Protein AF-0000000084538155 (afdb_homodimer)

Sequence (626 aa):
MSSNKYIKFIDLSLKTVQSSRLNLYSCKYSKRVYTQHQLLVLVLLKEYISTDYRDFVELIDLMSNIKEKLDLDKVPHYTTLQKFVSRIPSSLFNLILSKTLKLFYSHGENASITAIDATGFTSSYASHYYSRRTGKLRSSFLKTSIAVDTEKKVILGWKISQKTDHDVKHAKALIRQSNKSRKSGCYVLDKGYDSEKIHVLIREEIKADSIMPVRKRKRKKVRGKYRRKLYLNFDKIKYNKRNIAETTFSVVKRKFGEVLRARKFYNQVKEIKIKLIVYNINKKVVEIVCIKLRISTEPRYALQDLPYFWSLIMSSNKYIKFIDLSLKTVQSSRLNLYSCKYSKRVYTQHQLLVLVLLKEYISTDYRDFVELIDLMSNIKEKLDLDKVPHYTTLQKFVSRIPSSLFNLILSKTLKLFYSHGENASITAIDATGFTSSYASHYYSRRTGKLRSSFLKTSIAVDTEKKVILGWKISQKTDHDVKHAKALIRQSNKSRKSGCYVLDKGYDSEKIHVLIREEIKADSIMPVRKRKRKKVRGKYRRKLYLNFDKIKYNKRNIAETTFSVVKRKFGEVLRARKFYNQVKEIKIKLIVYNINKKVVEIVCIKLRISTEPRYALQDLPYFWSLI

Structure (mmCIF, N/CA/C/O backbone):
data_AF-0000000084538155-model_v1
#
loop_
_entity.id
_entity.type
_entity.pdbx_description
1 polymer 'Mobile element protein'
#
loop_
_atom_site.group_PDB
_atom_site.id
_atom_site.type_symbol
_atom_site.label_atom_id
_atom_site.label_alt_id
_atom_site.label_comp_id
_atom_site.label_asym_id
_atom_site.label_entity_id
_atom_site.label_seq_id
_atom_site.pdbx_PDB_ins_code
_atom_site.Cartn_x
_atom_site.Cartn_y
_atom_site.Cartn_z
_atom_site.occupancy
_atom_site.B_iso_or_equiv
_atom_site.auth_seq_id
_atom_site.auth_comp_id
_atom_site.auth_asym_id
_atom_site.auth_atom_id
_atom_site.pdbx_PDB_model_num
ATOM 1 N N . MET A 1 1 ? -23.016 -12.117 -16.719 1 45.31 1 MET A N 1
ATOM 2 C CA . MET A 1 1 ? -21.938 -12.109 -15.75 1 45.31 1 MET A CA 1
ATOM 3 C C . MET A 1 1 ? -21.469 -10.68 -15.461 1 45.31 1 MET A C 1
ATOM 5 O O . MET A 1 1 ? -21.312 -9.883 -16.375 1 45.31 1 MET A O 1
ATOM 9 N N . SER A 1 2 ? -21.516 -10.281 -14.234 1 60.28 2 SER A N 1
ATOM 10 C CA . SER A 1 2 ? -21.25 -8.898 -13.852 1 60.28 2 SER A CA 1
ATOM 11 C C . SER A 1 2 ? -19.859 -8.453 -14.312 1 60.28 2 SER A C 1
ATOM 13 O O . SER A 1 2 ? -18.922 -9.258 -14.344 1 60.28 2 SER A O 1
ATOM 15 N N . SER A 1 3 ? -19.703 -7.398 -15.039 1 80.31 3 SER A N 1
ATOM 16 C CA . SER A 1 3 ? -18.484 -6.828 -15.609 1 80.31 3 SER A CA 1
ATOM 17 C C . SER A 1 3 ? -17.562 -6.293 -14.516 1 80.31 3 SER A C 1
ATOM 19 O O . SER A 1 3 ? -16.469 -5.82 -14.805 1 80.31 3 SER A O 1
ATOM 21 N N . ASN A 1 4 ? -17.984 -6.625 -13.305 1 89.75 4 ASN A N 1
ATOM 22 C CA . ASN A 1 4 ? -17.188 -6.109 -12.203 1 89.75 4 ASN A CA 1
ATOM 23 C C . ASN A 1 4 ? -16.016 -7.031 -11.883 1 89.75 4 ASN A C 1
ATOM 25 O O . ASN A 1 4 ? -16.188 -8.242 -11.742 1 89.75 4 ASN A O 1
ATOM 29 N N . LYS A 1 5 ? -14.891 -6.539 -11.812 1 91.94 5 LYS A N 1
ATOM 30 C CA . LYS A 1 5 ? -13.672 -7.32 -11.672 1 91.94 5 LYS A CA 1
ATOM 31 C C . LYS A 1 5 ? -13.672 -8.109 -10.367 1 91.94 5 LYS A C 1
ATOM 33 O O . LYS A 1 5 ? -13.164 -9.234 -10.32 1 91.94 5 LYS A O 1
ATOM 38 N N . TYR A 1 6 ? -14.211 -7.582 -9.289 1 94.31 6 TYR A N 1
ATOM 39 C CA . TYR A 1 6 ? -14.211 -8.258 -7.992 1 94.31 6 TYR A CA 1
ATOM 40 C C . TYR A 1 6 ? -15.188 -9.43 -7.996 1 94.31 6 TYR A C 1
ATOM 42 O O . TYR A 1 6 ? -14.922 -10.469 -7.383 1 94.31 6 TYR A O 1
ATOM 50 N N . ILE A 1 7 ? -16.281 -9.258 -8.695 1 94.06 7 ILE A N 1
ATOM 51 C CA . ILE A 1 7 ? -17.234 -10.352 -8.82 1 94.06 7 ILE A CA 1
ATOM 52 C C . ILE A 1 7 ? -16.625 -11.477 -9.648 1 94.06 7 ILE A C 1
ATOM 54 O O . ILE A 1 7 ? -16.734 -12.656 -9.297 1 94.06 7 ILE A O 1
ATOM 58 N N . LYS A 1 8 ? -15.953 -11.102 -10.711 1 94.38 8 LYS A N 1
ATOM 59 C CA . LYS A 1 8 ? -15.281 -12.102 -11.531 1 94.38 8 LYS A CA 1
ATOM 60 C C . LYS A 1 8 ? -14.203 -12.828 -10.727 1 94.38 8 LYS A C 1
ATOM 62 O O . LYS A 1 8 ? -14.031 -14.047 -10.867 1 94.38 8 LYS A O 1
ATOM 67 N N . PHE A 1 9 ? -13.523 -12.078 -9.953 1 96.94 9 PHE A N 1
ATOM 68 C CA . PHE A 1 9 ? -12.492 -12.664 -9.102 1 96.94 9 PHE A CA 1
ATOM 69 C C . PHE A 1 9 ? -13.094 -13.695 -8.156 1 96.94 9 PHE A C 1
ATOM 71 O O . PHE A 1 9 ? -12.531 -14.773 -7.965 1 96.94 9 PHE A O 1
ATOM 78 N N . ILE A 1 10 ? -14.18 -13.367 -7.582 1 95.69 10 ILE A N 1
ATOM 79 C CA . ILE A 1 10 ?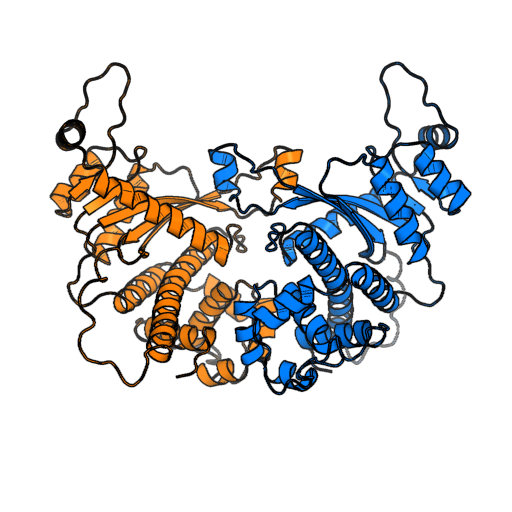 -14.836 -14.258 -6.633 1 95.69 10 ILE A CA 1
ATOM 80 C C . ILE A 1 10 ? -15.312 -15.516 -7.352 1 95.69 10 ILE A C 1
ATOM 82 O O . ILE A 1 10 ? -15.156 -16.625 -6.844 1 95.69 10 ILE A O 1
ATOM 86 N N . ASP A 1 11 ? -15.852 -15.344 -8.523 1 94.19 11 ASP A N 1
ATOM 87 C CA . ASP A 1 11 ? -16.312 -16.484 -9.305 1 94.19 11 ASP A CA 1
ATOM 88 C C . ASP A 1 11 ? -15.164 -17.453 -9.609 1 94.19 11 ASP A C 1
ATOM 90 O O . ASP A 1 11 ? -15.305 -18.656 -9.438 1 94.19 11 ASP A O 1
ATOM 94 N N . LEU A 1 12 ? -14.102 -16.891 -10.016 1 95.06 12 LEU A N 1
ATOM 95 C CA . LEU A 1 12 ? -12.938 -17.719 -10.352 1 95.06 12 LEU A CA 1
ATOM 96 C C . LEU A 1 12 ? -12.352 -18.359 -9.102 1 95.06 12 LEU A C 1
ATOM 98 O O . LEU A 1 12 ? -11.906 -19.5 -9.148 1 95.06 12 LEU A O 1
ATOM 102 N N . SER A 1 13 ? -12.32 -17.594 -7.996 1 95.94 13 SER A N 1
ATOM 103 C CA . SER A 1 13 ? -11.82 -18.156 -6.738 1 95.94 13 SER A CA 1
ATOM 104 C C . SER A 1 13 ? -12.68 -19.312 -6.262 1 95.94 13 SER A C 1
ATOM 106 O O . SER A 1 13 ? -12.164 -20.328 -5.801 1 95.94 13 SER A O 1
ATOM 108 N N . LEU A 1 14 ? -13.992 -19.141 -6.379 1 93.06 14 LEU A N 1
ATOM 109 C CA . LEU A 1 14 ? -14.906 -20.203 -5.984 1 93.06 14 LEU A CA 1
ATOM 110 C C . LEU A 1 14 ? -14.703 -21.438 -6.84 1 93.06 14 LEU A C 1
ATOM 112 O O . LEU A 1 14 ? -14.695 -22.562 -6.328 1 93.06 14 LEU A O 1
ATOM 116 N N . LYS A 1 15 ? -14.5 -21.25 -8.078 1 90.94 15 LYS A N 1
ATOM 117 C CA . LYS A 1 15 ? -14.258 -22.359 -8.992 1 90.94 15 LYS A CA 1
ATOM 118 C C . LYS A 1 15 ? -12.977 -23.109 -8.625 1 90.94 15 LYS A C 1
ATOM 120 O O . LYS A 1 15 ? -12.938 -24.344 -8.641 1 90.94 15 LYS A O 1
ATOM 125 N N . THR A 1 16 ? -11.984 -22.375 -8.273 1 91.19 16 THR A N 1
ATOM 126 C CA . THR A 1 16 ? -10.688 -22.953 -7.941 1 91.19 16 THR A CA 1
ATOM 127 C C . THR A 1 16 ? -10.75 -23.688 -6.609 1 91.19 16 THR A C 1
ATOM 129 O O . THR A 1 16 ? -10.156 -24.766 -6.453 1 91.19 16 THR A O 1
ATOM 132 N N . VAL A 1 17 ? -11.453 -23.109 -5.625 1 87.81 17 VAL A N 1
ATOM 133 C CA . VAL A 1 17 ? -11.5 -23.656 -4.273 1 87.81 17 VAL A CA 1
ATOM 134 C C . VAL A 1 17 ? -12.445 -24.859 -4.23 1 87.81 17 VAL A C 1
ATOM 136 O O . VAL A 1 17 ? -12.203 -25.828 -3.498 1 87.81 17 VAL A O 1
ATOM 139 N N . GLN A 1 18 ? -13.57 -24.797 -4.871 1 78.88 18 GLN A N 1
ATOM 140 C CA . GLN A 1 18 ? -14.547 -25.891 -4.871 1 78.88 18 GLN A CA 1
ATOM 141 C C . GLN A 1 18 ? -13.953 -27.156 -5.465 1 78.88 18 GLN A C 1
ATOM 143 O O . GLN A 1 18 ? -14.273 -28.266 -5.02 1 78.88 18 GLN A O 1
ATOM 148 N N . SER A 1 19 ? -13.141 -26.953 -6.328 1 69.06 19 SER A N 1
ATOM 149 C CA . SER A 1 19 ? -12.508 -28.109 -6.934 1 69.06 19 SER A CA 1
ATOM 150 C C . SER A 1 19 ? -11.422 -28.688 -6.027 1 69.06 19 SER A C 1
ATOM 152 O O . SER A 1 19 ? -10.898 -29.766 -6.289 1 69.06 19 SER A O 1
ATOM 154 N N . SER A 1 20 ? -11.195 -27.922 -4.93 1 62.84 20 SER A N 1
ATOM 155 C CA . SER A 1 20 ? -10.156 -28.375 -4.008 1 62.84 20 SER A CA 1
ATOM 156 C C . SER A 1 20 ? -10.727 -29.297 -2.934 1 62.84 20 SER A C 1
ATOM 158 O O . SER A 1 20 ? -11.922 -29.234 -2.629 1 62.84 20 SER A O 1
ATOM 160 N N . ARG A 1 21 ? -10.258 -30.469 -2.678 1 59 21 ARG A N 1
ATOM 161 C CA . ARG A 1 21 ? -10.703 -31.484 -1.718 1 59 21 ARG A CA 1
ATOM 162 C C . ARG A 1 21 ? -10.805 -30.891 -0.315 1 59 21 ARG A C 1
ATOM 164 O O . ARG A 1 21 ? -10.516 -31.578 0.672 1 59 21 ARG A O 1
ATOM 171 N N . LEU A 1 22 ? -10.852 -29.562 -0.188 1 58.03 22 LEU A N 1
ATOM 172 C CA . LEU A 1 22 ? -10.945 -29.047 1.175 1 58.03 22 LEU A CA 1
ATOM 173 C C . LEU A 1 22 ? -12.258 -29.484 1.825 1 58.03 22 LEU A C 1
ATOM 175 O O . LEU A 1 22 ? -13.312 -29.438 1.192 1 58.03 22 LEU A O 1
ATOM 179 N N . ASN A 1 23 ? -12.062 -30.125 2.971 1 52.5 23 ASN A N 1
ATOM 180 C CA . ASN A 1 23 ? -13.258 -30.516 3.707 1 52.5 23 ASN A CA 1
ATOM 181 C C . ASN A 1 23 ? -14.172 -29.328 3.982 1 52.5 23 ASN A C 1
ATOM 183 O O . ASN A 1 23 ? -13.703 -28.203 4.133 1 52.5 23 ASN A O 1
ATOM 187 N N . LEU A 1 24 ? -15.414 -29.484 3.547 1 47 24 LEU A N 1
ATOM 188 C CA . LEU A 1 24 ? -16.438 -28.453 3.67 1 47 24 LEU A CA 1
ATOM 189 C C . LEU A 1 24 ? -16.312 -27.719 4.996 1 47 24 LEU A C 1
ATOM 191 O O . LEU A 1 24 ? -16.422 -26.484 5.043 1 47 24 LEU A O 1
ATOM 195 N N . TYR A 1 25 ? -16.359 -28.453 6.207 1 46.53 25 TYR A N 1
ATOM 196 C CA . TYR A 1 25 ? -16.328 -27.922 7.566 1 46.53 25 TYR A CA 1
ATOM 197 C C . TYR A 1 25 ? -15.062 -28.359 8.297 1 46.53 25 TYR A C 1
ATOM 199 O O . TYR A 1 25 ? -14.547 -29.453 8.047 1 46.53 25 TYR A O 1
ATOM 207 N N . SER A 1 26 ? -14.281 -27.422 8.922 1 47.56 26 SER A N 1
ATOM 208 C CA . SER A 1 26 ? -13 -27.703 9.555 1 47.56 26 SER A CA 1
ATOM 209 C C . SER A 1 26 ? -13.117 -28.875 10.531 1 47.56 26 SER A C 1
ATOM 211 O O . SER A 1 26 ? -12.266 -29.766 10.555 1 47.56 26 SER A O 1
ATOM 213 N N . CYS A 1 27 ? -13.648 -28.625 11.719 1 44.22 27 CYS A N 1
ATOM 214 C CA . CYS A 1 27 ? -13.836 -29.672 12.719 1 44.22 27 CYS A CA 1
ATOM 215 C C . CYS A 1 27 ? -15.32 -29.875 13.031 1 44.22 27 CYS A C 1
ATOM 217 O O . CYS A 1 27 ? -16.141 -28.984 12.781 1 44.22 27 CYS A O 1
ATOM 219 N N . LYS A 1 28 ? -15.711 -30.984 13.383 1 44.88 28 LYS A N 1
ATOM 220 C CA . LYS A 1 28 ? -17.031 -31.406 13.828 1 44.88 28 LYS A CA 1
ATOM 221 C C . LYS A 1 28 ? -17.672 -30.359 14.734 1 44.88 28 LYS A C 1
ATOM 223 O O . LYS A 1 28 ? -18.891 -30.188 14.734 1 44.88 28 LYS A O 1
ATOM 228 N N . TYR A 1 29 ? -16.875 -29.609 15.523 1 41.28 29 TYR A N 1
ATOM 229 C CA . TYR A 1 29 ? -17.406 -28.734 16.578 1 41.28 29 TYR A CA 1
ATOM 230 C C . TYR A 1 29 ? -17.531 -27.297 16.078 1 41.28 29 TYR A C 1
ATOM 232 O O . TYR A 1 29 ? -17.844 -26.391 16.859 1 41.28 29 TYR A O 1
ATOM 240 N N . SER A 1 30 ? -17.172 -27.078 14.828 1 51.16 30 SER A N 1
ATOM 241 C CA . SER A 1 30 ? -17.156 -25.703 14.344 1 51.16 30 SER A CA 1
ATOM 242 C C . SER A 1 30 ? -18.578 -25.125 14.25 1 51.16 30 SER A C 1
ATOM 244 O O . SER A 1 30 ? -19.516 -25.859 13.961 1 51.16 30 SER A O 1
ATOM 246 N N . LYS A 1 31 ? -19 -24.172 14.992 1 50.91 31 LYS A N 1
ATOM 247 C CA . LYS A 1 31 ? -20.328 -23.547 15.023 1 50.91 31 LYS A CA 1
ATOM 248 C C . LYS A 1 31 ? -20.906 -23.422 13.617 1 50.91 31 LYS A C 1
ATOM 250 O O . LYS A 1 31 ? -22.094 -23.094 13.453 1 50.91 31 LYS A O 1
ATOM 255 N N . ARG A 1 32 ? -20.375 -24.141 12.797 1 58.41 32 ARG A N 1
ATOM 256 C CA . ARG A 1 32 ? -20.781 -24.375 11.414 1 58.41 32 ARG A CA 1
ATOM 257 C C . ARG A 1 32 ? -21.328 -23.094 10.789 1 58.41 32 ARG A C 1
ATOM 259 O O . ARG A 1 32 ? -22.375 -23.125 10.133 1 58.41 32 ARG A O 1
ATOM 266 N N . VAL A 1 33 ? -20.859 -21.828 11.195 1 71.94 33 VAL A N 1
ATOM 267 C CA . VAL A 1 33 ? -21.438 -20.578 10.672 1 71.94 33 VAL A CA 1
ATOM 268 C C . VAL A 1 33 ? -20.875 -20.312 9.273 1 71.94 33 VAL A C 1
ATOM 270 O O . VAL A 1 33 ? -21.625 -19.906 8.375 1 71.94 33 VAL A O 1
ATOM 273 N N . TYR A 1 34 ? -19.609 -20.703 9.008 1 85.75 34 TYR A N 1
ATOM 274 C CA . TYR A 1 34 ? -18.984 -20.453 7.711 1 85.75 34 TYR A CA 1
ATOM 275 C C . TYR A 1 34 ? -18.297 -21.688 7.184 1 85.75 34 TYR A C 1
ATOM 277 O O . TYR A 1 34 ? -17.719 -22.469 7.961 1 85.75 34 TYR A O 1
ATOM 285 N N . THR A 1 35 ? -18.375 -21.938 5.93 1 85 35 THR A N 1
ATOM 286 C CA . THR A 1 35 ? -17.641 -23.031 5.332 1 85 35 THR A CA 1
ATOM 287 C C . THR A 1 35 ? -16.172 -22.641 5.109 1 85 35 THR A C 1
ATOM 289 O O . THR A 1 35 ? -15.852 -21.453 5.059 1 85 35 THR A O 1
ATOM 292 N N . GLN A 1 36 ? -15.32 -23.609 5.031 1 86.44 36 GLN A N 1
ATOM 293 C CA . GLN A 1 36 ? -13.898 -23.359 4.773 1 86.44 36 GLN A CA 1
ATOM 294 C C . GLN A 1 36 ? -13.695 -22.719 3.408 1 86.44 36 GLN A C 1
ATOM 296 O O . GLN A 1 36 ? -12.781 -21.906 3.229 1 86.44 36 GLN A O 1
ATOM 301 N N . HIS A 1 37 ? -14.578 -23.062 2.521 1 89.19 37 HIS A N 1
ATOM 302 C CA . HIS A 1 37 ? -14.492 -22.484 1.185 1 89.19 37 HIS A CA 1
ATOM 303 C C . HIS A 1 37 ? -14.789 -21 1.209 1 89.19 37 HIS A C 1
ATOM 305 O O . HIS A 1 37 ? -14.086 -20.203 0.575 1 89.19 37 HIS A O 1
ATOM 311 N N . GLN A 1 38 ? -15.805 -20.672 1.975 1 92.25 38 GLN A N 1
ATOM 312 C CA . GLN A 1 38 ? -16.172 -19.266 2.105 1 92.25 38 GLN A CA 1
ATOM 313 C C . GLN A 1 38 ? -15.031 -18.453 2.727 1 92.25 38 GLN A C 1
ATOM 315 O O . GLN A 1 38 ? -14.688 -17.375 2.234 1 92.25 38 GLN A O 1
ATOM 320 N N . LEU A 1 39 ? -14.453 -19.047 3.748 1 93.94 39 LEU A N 1
ATOM 321 C CA . LEU A 1 39 ? -13.383 -18.344 4.461 1 93.94 39 LEU A CA 1
ATOM 322 C C . LEU A 1 39 ? -12.148 -18.203 3.576 1 93.94 39 LEU A C 1
ATOM 324 O O . LEU A 1 39 ? -11.508 -17.156 3.57 1 93.94 39 LEU A O 1
ATOM 328 N N . LEU A 1 40 ? -11.852 -19.219 2.836 1 94.69 40 LEU A N 1
ATOM 329 C CA . LEU A 1 40 ? -10.688 -19.172 1.958 1 94.69 40 LEU A CA 1
ATOM 330 C C . LEU A 1 40 ? -10.875 -18.109 0.868 1 94.69 40 LEU A C 1
ATOM 332 O O . LEU A 1 40 ? -9.953 -17.344 0.579 1 94.69 40 LEU A O 1
ATOM 336 N N . VAL A 1 41 ? -12.023 -18.062 0.302 1 96.19 41 VAL A N 1
ATOM 337 C CA . VAL A 1 41 ? -12.297 -17.078 -0.743 1 96.19 41 VAL A CA 1
ATOM 338 C C . VAL A 1 41 ? -12.203 -15.664 -0.165 1 96.19 41 VAL A C 1
ATOM 340 O O . VAL A 1 41 ? -11.688 -14.758 -0.816 1 96.19 41 VAL A O 1
ATOM 343 N N . LEU A 1 42 ? -12.703 -15.492 1.046 1 96.94 42 LEU A N 1
ATOM 344 C CA . LEU A 1 42 ? -12.617 -14.195 1.703 1 96.94 42 LEU A CA 1
ATOM 345 C C . LEU A 1 42 ? -11.164 -13.797 1.94 1 96.94 42 LEU A C 1
ATOM 347 O O . LEU A 1 42 ? -10.797 -12.633 1.771 1 96.94 42 LEU A O 1
ATOM 351 N N . VAL A 1 43 ? -10.344 -14.758 2.289 1 96.94 43 VAL A N 1
ATOM 352 C CA . VAL A 1 43 ? -8.93 -14.484 2.535 1 96.94 43 VAL A CA 1
ATOM 353 C C . VAL A 1 43 ? -8.242 -14.094 1.229 1 96.94 43 VAL A C 1
ATOM 355 O O . VAL A 1 43 ? -7.434 -13.164 1.196 1 96.94 43 VAL A O 1
ATOM 358 N N . LEU A 1 44 ? -8.562 -14.789 0.173 1 97.5 44 LEU A N 1
ATOM 359 C CA . LEU A 1 44 ? -8.016 -14.438 -1.134 1 97.5 44 LEU A CA 1
ATOM 360 C C . LEU A 1 44 ? -8.461 -13.039 -1.552 1 97.5 44 LEU A C 1
ATOM 362 O O . LEU A 1 44 ? -7.652 -12.266 -2.068 1 97.5 44 LEU A O 1
ATOM 366 N N . LEU A 1 45 ? -9.734 -12.758 -1.312 1 97.38 45 LEU A N 1
ATOM 367 C CA . LEU A 1 45 ? -10.281 -11.453 -1.669 1 97.38 45 LEU A CA 1
ATOM 368 C C . LEU A 1 45 ? -9.625 -10.344 -0.85 1 97.38 45 LEU A C 1
ATOM 370 O O . LEU A 1 45 ? -9.367 -9.25 -1.364 1 97.38 45 LEU A O 1
ATOM 374 N N . LYS A 1 46 ? -9.383 -10.633 0.4 1 97.19 46 LYS A N 1
ATOM 375 C CA . LYS A 1 46 ? -8.703 -9.672 1.264 1 97.19 46 LYS A CA 1
ATOM 376 C C . LYS A 1 46 ? -7.363 -9.25 0.67 1 97.19 46 LYS A C 1
ATOM 378 O O . LYS A 1 46 ? -7.039 -8.062 0.642 1 97.19 46 LYS A O 1
ATOM 383 N N . GLU A 1 47 ? -6.586 -10.25 0.22 1 96.12 47 GLU A N 1
ATOM 384 C CA . GLU A 1 47 ? -5.289 -9.969 -0.387 1 96.12 47 GLU A CA 1
ATOM 385 C C . GLU A 1 47 ? -5.449 -9.266 -1.729 1 96.12 47 GLU A C 1
ATOM 387 O O . GLU A 1 47 ? -4.637 -8.406 -2.086 1 96.12 47 GLU A O 1
ATOM 392 N N . TYR A 1 48 ? -6.508 -9.641 -2.455 1 96.44 48 TYR A N 1
ATOM 393 C CA . TYR A 1 48 ? -6.781 -9.039 -3.756 1 96.44 48 TYR A CA 1
ATOM 394 C C . TYR A 1 48 ? -7.082 -7.555 -3.619 1 96.44 48 TYR A C 1
ATOM 396 O O . TYR A 1 48 ? -6.668 -6.75 -4.461 1 96.44 48 TYR A O 1
ATOM 404 N N . ILE A 1 49 ? -7.805 -7.168 -2.543 1 93.88 49 ILE A N 1
ATOM 405 C CA . ILE A 1 49 ? -8.141 -5.77 -2.293 1 93.88 49 ILE A CA 1
ATOM 406 C C . ILE A 1 49 ? -6.98 -5.082 -1.576 1 93.88 49 ILE A C 1
ATOM 408 O O . ILE A 1 49 ? -6.906 -3.852 -1.539 1 93.88 49 ILE A O 1
ATOM 412 N N . SER A 1 50 ? -6.027 -5.852 -1.025 1 90.56 50 SER A N 1
ATOM 413 C CA . SER A 1 50 ? -4.832 -5.371 -0.339 1 90.56 50 SER A CA 1
ATOM 414 C C . SER A 1 50 ? -5.195 -4.586 0.918 1 90.56 50 SER A C 1
ATOM 416 O O . SER A 1 50 ? -4.742 -3.455 1.104 1 90.56 50 SER A O 1
ATOM 418 N N . THR A 1 51 ? -5.969 -5.176 1.804 1 91.25 51 THR A N 1
ATOM 419 C CA . THR A 1 51 ? -6.371 -4.566 3.066 1 91.25 51 THR A CA 1
ATOM 420 C C . THR A 1 51 ? -6 -5.465 4.242 1 91.25 51 THR A C 1
ATOM 422 O O . THR A 1 51 ? -5.609 -6.617 4.051 1 91.25 51 THR A O 1
ATOM 425 N N . ASP A 1 52 ? -6.051 -4.879 5.395 1 90.94 52 ASP A N 1
ATOM 426 C CA . ASP A 1 52 ? -5.91 -5.703 6.594 1 90.94 52 ASP A CA 1
ATOM 427 C C . ASP A 1 52 ? -7.234 -6.375 6.953 1 90.94 52 ASP A C 1
ATOM 429 O O . ASP A 1 52 ? -8.258 -6.113 6.324 1 90.94 52 ASP A O 1
ATOM 433 N N . TYR A 1 53 ? -7.18 -7.227 7.934 1 94.06 53 TYR A N 1
ATOM 434 C CA . TYR A 1 53 ? -8.344 -8.039 8.273 1 94.06 53 TYR A CA 1
ATOM 435 C C . TYR A 1 53 ? -9.492 -7.172 8.766 1 94.06 53 TYR A C 1
ATOM 437 O O . TYR A 1 53 ? -10.641 -7.375 8.375 1 94.06 53 TYR A O 1
ATOM 445 N N . ARG A 1 54 ? -9.188 -6.188 9.547 1 90.94 54 ARG A N 1
ATOM 446 C CA . ARG A 1 54 ? -10.227 -5.367 10.156 1 90.94 54 ARG A CA 1
ATOM 447 C C . ARG A 1 54 ? -10.914 -4.484 9.117 1 90.94 54 ARG A C 1
ATOM 449 O O . ARG A 1 54 ? -12.141 -4.434 9.047 1 90.94 54 ARG A O 1
ATOM 456 N N . ASP A 1 55 ? -10.125 -3.816 8.312 1 92.19 55 ASP A N 1
ATOM 457 C CA . ASP A 1 55 ? -10.688 -2.986 7.25 1 92.19 55 ASP A CA 1
ATOM 458 C C . ASP A 1 55 ? -11.461 -3.832 6.242 1 92.19 55 ASP A C 1
ATOM 460 O O . ASP A 1 55 ? -12.484 -3.398 5.719 1 92.19 55 ASP A O 1
ATOM 464 N N . PHE A 1 56 ? -10.969 -5.043 6.082 1 95.5 56 PHE A N 1
ATOM 465 C CA . PHE A 1 56 ? -11.57 -5.926 5.094 1 95.5 56 PHE A CA 1
ATOM 466 C C . PHE A 1 56 ? -12.992 -6.297 5.496 1 95.5 56 PHE A C 1
ATOM 468 O O . PHE A 1 56 ? -13.914 -6.215 4.684 1 95.5 56 PHE A O 1
ATOM 475 N N . VAL A 1 57 ? -13.156 -6.66 6.68 1 95 57 VAL A N 1
ATOM 476 C CA . VAL A 1 57 ? -14.477 -7.086 7.148 1 95 57 VAL A CA 1
ATOM 477 C C . VAL A 1 57 ? -15.453 -5.914 7.078 1 95 57 VAL A C 1
ATOM 479 O O . VAL A 1 57 ? -16.609 -6.09 6.695 1 95 57 VAL A O 1
ATOM 482 N N . GLU A 1 58 ? -15 -4.723 7.371 1 92.88 58 GLU A N 1
ATOM 483 C CA . GLU A 1 58 ? -15.836 -3.527 7.285 1 92.88 58 GLU A CA 1
ATOM 484 C C . GLU A 1 58 ? -16.219 -3.229 5.844 1 92.88 58 GLU A C 1
ATOM 486 O O . GLU A 1 58 ? -17.344 -2.773 5.574 1 92.88 58 GLU A O 1
ATOM 491 N N . LEU A 1 59 ? -15.312 -3.498 4.965 1 93.62 59 LEU A N 1
ATOM 492 C CA . LEU A 1 59 ? -15.586 -3.271 3.549 1 93.62 59 LEU A CA 1
ATOM 493 C C . LEU A 1 59 ? -16.625 -4.262 3.027 1 93.62 59 LEU A C 1
ATOM 495 O O . LEU A 1 59 ? -17.578 -3.869 2.348 1 93.62 59 LEU A O 1
ATOM 499 N N . ILE A 1 60 ? -16.422 -5.531 3.361 1 94.81 60 ILE A N 1
ATOM 500 C CA . ILE A 1 60 ? -17.328 -6.582 2.891 1 94.81 60 ILE A CA 1
ATOM 501 C C . ILE A 1 60 ? -18.734 -6.336 3.422 1 94.81 60 ILE A C 1
ATOM 503 O O . ILE A 1 60 ? -19.719 -6.602 2.732 1 94.81 60 ILE A O 1
ATOM 507 N N . ASP A 1 61 ? -18.797 -5.754 4.609 1 93.56 61 ASP A N 1
ATOM 508 C CA . ASP A 1 61 ? -20.094 -5.449 5.223 1 93.56 61 ASP A CA 1
ATOM 509 C C . ASP A 1 61 ? -20.906 -4.508 4.344 1 93.56 61 ASP A C 1
ATOM 511 O O . ASP A 1 61 ? -22.141 -4.508 4.398 1 93.56 61 ASP A O 1
ATOM 515 N N . LEU A 1 62 ? -20.266 -3.787 3.506 1 93 62 LEU A N 1
ATOM 516 C CA . LEU A 1 62 ? -20.938 -2.809 2.658 1 93 62 LEU A CA 1
ATOM 517 C C . LEU A 1 62 ? -21.188 -3.381 1.271 1 93 62 LEU A C 1
ATOM 519 O O . LEU A 1 62 ? -21.781 -2.711 0.42 1 93 62 LEU A O 1
ATOM 523 N N . MET A 1 63 ? -20.766 -4.598 1.004 1 93.75 63 MET A N 1
ATOM 524 C CA . MET A 1 63 ? -20.875 -5.18 -0.33 1 93.75 63 MET A CA 1
ATOM 525 C C . MET A 1 63 ? -21.906 -6.297 -0.352 1 93.75 63 MET A C 1
ATOM 527 O O . MET A 1 63 ? -21.562 -7.477 -0.26 1 93.75 63 MET A O 1
ATOM 531 N N . SER A 1 64 ? -23.094 -5.941 -0.63 1 91.75 64 SER A N 1
ATOM 532 C CA . SER A 1 64 ? -24.203 -6.887 -0.587 1 91.75 64 SER A CA 1
ATOM 533 C C . SER A 1 64 ? -24.078 -7.945 -1.678 1 91.75 64 SER A C 1
ATOM 535 O O . SER A 1 64 ? -24.438 -9.102 -1.47 1 91.75 64 SER A O 1
ATOM 537 N N . ASN A 1 65 ? -23.516 -7.523 -2.785 1 91.44 65 ASN A N 1
ATOM 538 C CA . ASN A 1 65 ? -23.344 -8.453 -3.896 1 91.44 65 ASN A CA 1
ATOM 539 C C . ASN A 1 65 ? -22.391 -9.594 -3.531 1 91.44 65 ASN A C 1
ATOM 541 O O . ASN A 1 65 ? -22.641 -10.75 -3.873 1 91.44 65 ASN A O 1
ATOM 545 N N . ILE A 1 66 ? -21.391 -9.25 -2.805 1 92.56 66 ILE A N 1
ATOM 546 C CA . ILE A 1 66 ? -20.406 -10.25 -2.428 1 92.56 66 ILE A CA 1
ATOM 547 C C . ILE A 1 66 ? -20.969 -11.156 -1.339 1 92.56 66 ILE A C 1
ATOM 549 O O . ILE A 1 66 ? -20.766 -12.367 -1.369 1 92.56 66 ILE A O 1
ATOM 553 N N . LYS A 1 67 ? -21.703 -10.539 -0.385 1 93.5 67 LYS A N 1
ATOM 554 C CA . LYS A 1 67 ? -22.328 -11.328 0.677 1 93.5 67 LYS A CA 1
ATOM 555 C C . LYS A 1 67 ? -23.328 -12.336 0.108 1 93.5 67 LYS A C 1
ATOM 557 O O . LYS A 1 67 ? -23.375 -13.477 0.558 1 93.5 67 LYS A O 1
ATOM 562 N N . GLU A 1 68 ? -24.031 -11.914 -0.891 1 92.5 68 GLU A N 1
ATOM 563 C CA . GLU A 1 68 ? -25.016 -12.789 -1.537 1 92.5 68 GLU A CA 1
ATOM 564 C C . GLU A 1 68 ? -24.328 -13.898 -2.33 1 92.5 68 GLU A C 1
ATOM 566 O O . GLU A 1 68 ? -24.719 -15.062 -2.244 1 92.5 68 GLU A O 1
ATOM 571 N N . LYS A 1 69 ? -23.344 -13.539 -3.066 1 91.25 69 LYS A N 1
ATOM 572 C CA . LYS A 1 69 ? -22.625 -14.5 -3.91 1 91.25 69 LYS A CA 1
ATOM 573 C C . LYS A 1 69 ? -21.953 -15.578 -3.07 1 91.25 69 LYS A C 1
ATOM 575 O O . LYS A 1 69 ? -21.891 -16.734 -3.479 1 91.25 69 LYS A O 1
ATOM 580 N N . LEU A 1 70 ? -21.469 -15.211 -1.902 1 92.81 70 LEU A N 1
ATOM 581 C CA . LEU A 1 70 ? -20.781 -16.156 -1.027 1 92.81 70 LEU A CA 1
ATOM 582 C C . LEU A 1 70 ? -21.75 -16.781 -0.027 1 92.81 70 LEU A C 1
ATOM 584 O O . LEU A 1 70 ? -21.344 -17.547 0.841 1 92.81 70 LEU A O 1
ATOM 588 N N . ASP A 1 71 ? -23.031 -16.391 -0.124 1 91.06 71 ASP A N 1
ATOM 589 C CA . ASP A 1 71 ? -24.062 -16.906 0.766 1 91.06 71 ASP A CA 1
ATOM 590 C C . ASP A 1 71 ? -23.703 -16.688 2.229 1 91.06 71 ASP A C 1
ATOM 592 O O . ASP A 1 71 ? -23.703 -17.625 3.029 1 91.06 71 ASP A O 1
ATOM 596 N N . LEU A 1 72 ? -23.312 -15.336 2.496 1 91 72 LEU A N 1
ATOM 597 C CA . LEU A 1 72 ? -22.938 -14.969 3.857 1 91 72 LEU A CA 1
ATOM 598 C C . LEU A 1 72 ? -24.109 -14.312 4.586 1 91 72 LEU A C 1
ATOM 600 O O . LEU A 1 72 ? -24.609 -13.273 4.152 1 91 72 LEU A O 1
ATOM 604 N N . ASP A 1 73 ? -24.578 -14.914 5.598 1 86.5 73 ASP A N 1
ATOM 605 C CA . ASP A 1 73 ? -25.609 -14.273 6.418 1 86.5 73 ASP A CA 1
ATOM 606 C C . ASP A 1 73 ? -25.016 -13.141 7.25 1 86.5 73 ASP A C 1
ATOM 608 O O . ASP A 1 73 ? -25.641 -12.086 7.398 1 86.5 73 ASP A O 1
ATOM 612 N N . LYS A 1 74 ? -23.891 -13.445 7.742 1 90.12 74 LYS A N 1
ATOM 613 C CA . LYS A 1 74 ? -23.141 -12.445 8.516 1 90.12 74 LYS A CA 1
ATOM 614 C C . LYS A 1 74 ? -21.672 -12.445 8.141 1 90.12 74 LYS A C 1
ATOM 616 O O . LYS A 1 74 ? -21.094 -13.5 7.871 1 90.12 74 LYS A O 1
ATOM 621 N N . VAL A 1 75 ? -21.094 -11.336 8.141 1 93.44 75 VAL A N 1
ATOM 622 C CA . VAL A 1 75 ? -19.672 -11.227 7.844 1 93.44 75 VAL A CA 1
ATOM 623 C C . VAL A 1 75 ? -18.859 -11.734 9.039 1 93.44 75 VAL A C 1
ATOM 625 O O . VAL A 1 75 ? -19.141 -11.375 10.188 1 93.44 75 VAL A O 1
ATOM 628 N N . PRO A 1 76 ? -17.969 -12.609 8.812 1 93.81 76 PRO A N 1
ATOM 629 C CA . PRO A 1 76 ? -17.156 -13.109 9.922 1 93.81 76 PRO A CA 1
ATOM 630 C C . PRO A 1 76 ? -16.359 -12 10.609 1 93.81 76 PRO A C 1
ATOM 632 O O . PRO A 1 76 ? -15.984 -11.016 9.969 1 93.81 76 PRO A O 1
ATOM 635 N N . HIS A 1 77 ? -16.141 -12.148 11.875 1 93.81 77 HIS A N 1
ATOM 636 C CA . HIS A 1 77 ? -15.234 -11.266 12.594 1 93.81 77 HIS A CA 1
ATOM 637 C C . HIS A 1 77 ? -13.812 -11.375 12.055 1 93.81 77 HIS A C 1
ATOM 639 O O . HIS A 1 77 ? -13.406 -12.438 11.578 1 93.81 77 HIS A O 1
ATOM 645 N N . TYR A 1 78 ? -13.031 -10.344 12.172 1 94.44 78 TYR A N 1
ATOM 646 C CA . TYR A 1 78 ? -11.695 -10.344 11.594 1 94.44 78 TYR A CA 1
ATOM 647 C C . TYR A 1 78 ? -10.828 -11.43 12.219 1 94.44 78 TYR A C 1
ATOM 649 O O . TYR A 1 78 ? -9.992 -12.031 11.539 1 94.44 78 TYR A O 1
ATOM 657 N N . THR A 1 79 ? -11.023 -11.789 13.484 1 94 79 THR A N 1
ATOM 658 C CA . THR A 1 79 ? -10.227 -12.797 14.172 1 94 79 THR A CA 1
ATOM 659 C C . THR A 1 79 ? -10.5 -14.188 13.602 1 94 79 THR A C 1
ATOM 661 O O . THR A 1 79 ? -9.625 -15.055 13.633 1 94 79 THR A O 1
ATOM 664 N N . THR A 1 80 ? -11.742 -14.383 13.117 1 94.38 80 THR A N 1
ATOM 665 C CA . THR A 1 80 ? -12.094 -15.656 12.5 1 94.38 80 THR A CA 1
ATOM 666 C C . THR A 1 80 ? -11.258 -15.906 11.25 1 94.38 80 THR A C 1
ATOM 668 O O . THR A 1 80 ? -10.75 -17 11.047 1 94.38 80 THR A O 1
ATOM 671 N N . LEU A 1 81 ? -11.094 -14.898 10.477 1 94.94 81 LEU A N 1
ATOM 672 C CA . LEU A 1 81 ? -10.281 -15.016 9.266 1 94.94 81 LEU A CA 1
ATOM 673 C C . LEU A 1 81 ? -8.812 -15.219 9.617 1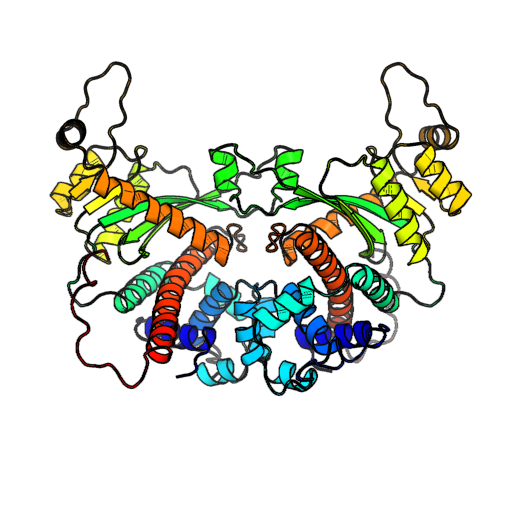 94.94 81 LEU A C 1
ATOM 675 O O . LEU A 1 81 ? -8.125 -16.031 8.992 1 94.94 81 LEU A O 1
ATOM 679 N N . GLN A 1 82 ? -8.391 -14.484 10.586 1 93.5 82 GLN A N 1
ATOM 680 C CA . GLN A 1 82 ? -7.004 -14.586 11.023 1 93.5 82 GLN A CA 1
ATOM 681 C C . GLN A 1 82 ? -6.684 -15.992 11.523 1 93.5 82 GLN A C 1
ATOM 683 O O . GLN A 1 82 ? -5.66 -16.562 11.156 1 93.5 82 GLN A O 1
ATOM 688 N N . LYS A 1 83 ? -7.539 -16.469 12.32 1 93.62 83 LYS A N 1
ATOM 689 C CA . LYS A 1 83 ? -7.348 -17.797 12.867 1 93.62 83 LYS A CA 1
ATOM 690 C C . LYS A 1 83 ? -7.434 -18.859 11.766 1 93.62 83 LYS A C 1
ATOM 692 O O . LYS A 1 83 ? -6.707 -19.859 11.805 1 93.62 83 LYS A O 1
ATOM 697 N N . PHE A 1 84 ? -8.336 -18.656 10.906 1 94.06 84 PHE A N 1
ATOM 698 C CA . PHE A 1 84 ? -8.461 -19.578 9.781 1 94.06 84 PHE A CA 1
ATOM 699 C C . PHE A 1 84 ? -7.133 -19.719 9.039 1 94.06 84 PHE A C 1
ATOM 701 O O . PHE A 1 84 ? -6.664 -20.828 8.789 1 94.06 84 PHE A O 1
ATOM 708 N N . VAL A 1 85 ? -6.473 -18.609 8.711 1 94.19 85 VAL A N 1
ATOM 709 C CA . VAL A 1 85 ? -5.215 -18.609 7.977 1 94.19 85 VAL A CA 1
ATOM 710 C C . VAL A 1 85 ? -4.125 -19.281 8.812 1 94.19 85 VAL A C 1
ATOM 712 O O . VAL A 1 85 ? -3.301 -20.031 8.289 1 94.19 85 VAL A O 1
ATOM 715 N N . SER A 1 86 ? -4.176 -19.016 10.055 1 92.75 86 SER A N 1
ATOM 716 C CA . SER A 1 86 ? -3.164 -19.594 10.93 1 92.75 86 SER A CA 1
ATOM 717 C C . SER A 1 86 ? -3.309 -21.109 11.016 1 92.75 86 SER A C 1
ATOM 719 O O . SER A 1 86 ? -2.316 -21.812 11.164 1 92.75 86 SER A O 1
ATOM 721 N N . ARG A 1 87 ? -4.516 -21.594 10.82 1 91.44 87 ARG A N 1
ATOM 722 C CA . ARG A 1 87 ? -4.789 -23.016 11.062 1 91.44 87 ARG A CA 1
ATOM 723 C C . ARG A 1 87 ? -4.684 -23.812 9.773 1 91.44 87 ARG A C 1
ATOM 725 O O . ARG A 1 87 ? -4.402 -25.016 9.812 1 91.44 87 ARG A O 1
ATOM 732 N N . ILE A 1 88 ? -4.934 -23.219 8.703 1 90.88 88 ILE A N 1
ATOM 733 C CA . ILE A 1 88 ? -4.934 -23.938 7.438 1 90.88 88 ILE A CA 1
ATOM 734 C C . ILE A 1 88 ? -3.521 -24.422 7.117 1 90.88 88 ILE A C 1
ATOM 736 O O . ILE A 1 88 ? -2.557 -23.656 7.242 1 90.88 88 ILE A O 1
ATOM 740 N N . PRO A 1 89 ? -3.451 -25.641 6.781 1 90.06 89 PRO A N 1
ATOM 741 C CA . PRO A 1 89 ? -2.121 -26.156 6.434 1 90.06 89 PRO A CA 1
ATOM 742 C C . PRO A 1 89 ? -1.538 -25.484 5.191 1 90.06 89 PRO A C 1
ATOM 744 O O . PRO A 1 89 ? -2.266 -25.203 4.234 1 90.06 89 PRO A O 1
ATOM 747 N N . SER A 1 90 ? -0.26 -25.281 5.219 1 90.31 90 SER A N 1
ATOM 748 C CA . SER A 1 90 ? 0.43 -24.609 4.117 1 90.31 90 SER A CA 1
ATOM 749 C C . SER A 1 90 ? 0.331 -25.422 2.832 1 90.31 90 SER A C 1
ATOM 751 O O . SER A 1 90 ? 0.323 -24.859 1.735 1 90.31 90 SER A O 1
ATOM 753 N N . SER A 1 91 ? 0.218 -26.75 2.918 1 89.12 91 SER A N 1
ATOM 754 C CA . SER A 1 91 ? 0.166 -27.656 1.771 1 89.12 91 SER A CA 1
ATOM 755 C C . SER A 1 91 ? -1.099 -27.422 0.949 1 89.12 91 SER A C 1
ATOM 757 O O . SER A 1 91 ? -1.135 -27.734 -0.244 1 89.12 91 SER A O 1
ATOM 759 N N . LEU A 1 92 ? -2.078 -26.891 1.612 1 90.94 92 LEU A N 1
ATOM 760 C CA . LEU A 1 92 ? -3.328 -26.609 0.911 1 90.94 92 LEU A CA 1
ATOM 761 C C . LEU A 1 92 ? -3.113 -25.594 -0.202 1 90.94 92 LEU A C 1
ATOM 763 O O . LEU A 1 92 ? -3.73 -25.688 -1.265 1 90.94 92 LEU A O 1
ATOM 767 N N . PHE A 1 93 ? -2.242 -24.719 0.014 1 93.94 93 PHE A N 1
ATOM 768 C CA . PHE A 1 93 ? -2.016 -23.656 -0.966 1 93.94 93 PHE A CA 1
ATOM 769 C C . PHE A 1 93 ? -1.346 -24.219 -2.217 1 93.94 93 PHE A C 1
ATOM 771 O O . PHE A 1 93 ? -1.539 -23.703 -3.316 1 93.94 93 PHE A O 1
ATOM 778 N N . ASN A 1 94 ? -0.607 -25.312 -2.086 1 91.75 94 ASN A N 1
ATOM 779 C CA . ASN A 1 94 ? -0.051 -25.984 -3.262 1 91.75 94 ASN A CA 1
ATOM 780 C C . ASN A 1 94 ? -1.146 -26.578 -4.137 1 91.75 94 ASN A C 1
ATOM 782 O O . ASN A 1 94 ? -1.067 -26.531 -5.363 1 91.75 94 ASN A O 1
ATOM 786 N N . LEU A 1 95 ? -2.068 -27.094 -3.43 1 90.94 95 LEU A N 1
ATOM 787 C CA . LEU A 1 95 ? -3.201 -27.656 -4.148 1 90.94 95 LEU A CA 1
ATOM 788 C C . LEU A 1 95 ? -3.99 -26.578 -4.871 1 90.94 95 LEU A C 1
ATOM 790 O O . LEU A 1 95 ? -4.387 -26.75 -6.027 1 90.94 95 LEU A O 1
ATOM 794 N N . ILE A 1 96 ? -4.176 -25.484 -4.199 1 93.44 96 ILE A N 1
ATOM 795 C CA . ILE A 1 96 ? -4.93 -24.391 -4.793 1 93.44 96 ILE A CA 1
ATOM 796 C C . ILE A 1 96 ? -4.172 -23.844 -6 1 93.44 96 ILE A C 1
ATOM 798 O O . ILE A 1 96 ? -4.777 -23.531 -7.031 1 93.44 96 ILE A O 1
ATOM 802 N N . LEU A 1 97 ? -2.873 -23.734 -5.871 1 95.25 97 LEU A N 1
ATOM 803 C CA . LEU A 1 97 ? -2.066 -23.281 -6.992 1 95.25 97 LEU A CA 1
ATOM 804 C C . LEU A 1 97 ? -2.262 -24.172 -8.211 1 95.25 97 LEU A C 1
ATOM 806 O O . LEU A 1 97 ? -2.471 -23.672 -9.32 1 95.25 97 LEU A O 1
ATOM 810 N N . SER A 1 98 ? -2.229 -25.453 -8 1 92.44 98 SER A N 1
ATOM 811 C CA . SER A 1 98 ? -2.404 -26.406 -9.086 1 92.44 98 SER A CA 1
ATOM 812 C C . SER A 1 98 ? -3.766 -26.25 -9.75 1 92.44 98 SER A C 1
ATOM 814 O O . SER A 1 98 ? -3.881 -26.344 -10.977 1 92.44 98 SER A O 1
ATOM 816 N N . LYS A 1 99 ? -4.715 -25.953 -8.938 1 92.56 99 LYS A N 1
ATOM 817 C CA . LYS A 1 99 ? -6.059 -25.766 -9.469 1 92.56 99 LYS A CA 1
ATOM 818 C C . LYS A 1 99 ? -6.16 -24.469 -10.281 1 92.56 99 LYS A C 1
ATOM 820 O O . LYS A 1 99 ? -6.906 -24.406 -11.258 1 92.56 99 LYS A O 1
ATOM 825 N N . THR A 1 100 ? -5.457 -23.422 -9.836 1 94.75 100 THR A N 1
ATOM 826 C CA . THR A 1 100 ? -5.461 -22.188 -10.602 1 94.75 100 THR A CA 1
ATOM 827 C C . THR A 1 100 ? -4.875 -22.406 -11.992 1 94.75 100 THR A C 1
ATOM 829 O O . THR A 1 100 ? -5.266 -21.734 -12.953 1 94.75 100 THR A O 1
ATOM 832 N N . LEU A 1 101 ? -3.945 -23.375 -12.141 1 94.75 101 LEU A N 1
ATOM 833 C CA . LEU A 1 101 ? -3.289 -23.625 -13.422 1 94.75 101 LEU A CA 1
ATOM 834 C C . LEU A 1 101 ? -4.27 -24.219 -14.422 1 94.75 101 LEU A C 1
ATOM 836 O O . LEU A 1 101 ? -4.129 -24.016 -15.633 1 94.75 101 LEU A O 1
ATOM 840 N N . LYS A 1 102 ? -5.281 -24.828 -13.906 1 91.88 102 LYS A N 1
ATOM 841 C CA . LYS A 1 102 ? -6.289 -25.438 -14.781 1 91.88 102 LYS A CA 1
ATOM 842 C C . LYS A 1 102 ? -7.098 -24.359 -15.5 1 91.88 102 LYS A C 1
ATOM 844 O O . LYS A 1 102 ? -7.758 -24.641 -16.5 1 91.88 102 LYS A O 1
ATOM 849 N N . LEU A 1 103 ? -7.039 -23.156 -14.953 1 92.88 103 LEU A N 1
ATOM 850 C CA . LEU A 1 103 ? -7.734 -22.031 -15.586 1 92.88 103 LEU A CA 1
ATOM 851 C C . LEU A 1 103 ? -7.031 -21.625 -16.875 1 92.88 103 LEU A C 1
ATOM 853 O O . LEU A 1 103 ? -7.633 -20.969 -17.734 1 92.88 103 LEU A O 1
ATOM 857 N N . PHE A 1 104 ? -5.773 -22.031 -17.047 1 94.88 104 PHE A N 1
ATOM 858 C CA . PHE A 1 104 ? -4.977 -21.469 -18.125 1 94.88 104 PHE A CA 1
ATOM 859 C C . PHE A 1 104 ? -4.578 -22.547 -19.125 1 94.88 104 PHE A C 1
ATOM 861 O O . PHE A 1 104 ? -4.223 -22.25 -20.266 1 94.88 104 PHE A O 1
ATOM 868 N N . TYR A 1 105 ? -4.582 -23.812 -18.641 1 94.38 105 TYR A N 1
ATOM 869 C CA . TYR A 1 105 ? -4.008 -24.875 -19.469 1 94.38 105 TYR A CA 1
ATOM 870 C C . TYR A 1 105 ? -5.047 -25.938 -19.781 1 94.38 105 TYR A C 1
ATOM 872 O O . TYR A 1 105 ? -5.855 -26.297 -18.922 1 94.38 105 TYR A O 1
ATOM 880 N N . SER A 1 106 ? -4.941 -26.406 -21 1 92.12 106 SER A N 1
ATOM 881 C CA . SER A 1 106 ? -5.688 -27.609 -21.344 1 92.12 106 SER A CA 1
ATOM 882 C C . SER A 1 106 ? -4.965 -28.859 -20.875 1 92.12 106 SER A C 1
ATOM 884 O O . SER A 1 106 ? -3.791 -28.812 -20.5 1 92.12 106 SER A O 1
ATOM 886 N N . HIS A 1 107 ? -5.688 -29.906 -20.922 1 88.12 107 HIS A N 1
ATOM 887 C CA . HIS A 1 107 ? -5.094 -31.172 -20.484 1 88.12 107 HIS A CA 1
ATOM 888 C C . HIS A 1 107 ? -3.883 -31.531 -21.344 1 88.12 107 HIS A C 1
ATOM 890 O O . HIS A 1 107 ? -3.959 -31.516 -22.578 1 88.12 107 HIS A O 1
ATOM 896 N N . GLY A 1 108 ? -2.787 -31.688 -20.719 1 86.12 108 GLY A N 1
ATOM 897 C CA . GLY A 1 108 ? -1.59 -32.125 -21.406 1 86.12 108 GLY A CA 1
ATOM 898 C C . GLY A 1 108 ? -0.767 -31 -21.984 1 86.12 108 GLY A C 1
ATOM 899 O O . GLY A 1 108 ? 0.31 -31.219 -22.531 1 86.12 108 GLY A O 1
ATOM 900 N N . GLU A 1 109 ? -1.278 -29.797 -21.859 1 93.31 109 GLU A N 1
ATOM 901 C CA . GLU A 1 109 ? -0.542 -28.641 -22.391 1 93.31 109 GLU A CA 1
ATOM 902 C C . GLU A 1 109 ? 0.656 -28.312 -21.5 1 93.31 109 GLU A C 1
ATOM 904 O O . GLU A 1 109 ? 0.532 -28.234 -20.281 1 93.31 109 GLU A O 1
ATOM 909 N N . ASN A 1 110 ? 1.847 -28.203 -22.203 1 94.06 110 ASN A N 1
ATOM 910 C CA . ASN A 1 110 ? 3.072 -27.891 -21.484 1 94.06 110 ASN A CA 1
ATOM 911 C C . ASN A 1 110 ? 3.424 -26.406 -21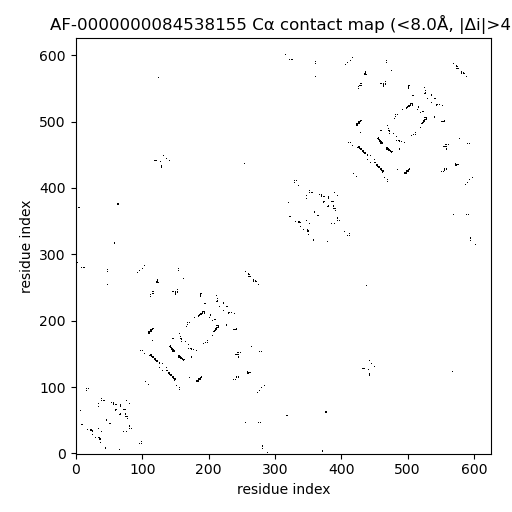.609 1 94.06 110 ASN A C 1
ATOM 913 O O . ASN A 1 110 ? 2.967 -25.734 -22.531 1 94.06 110 ASN A O 1
ATOM 917 N N . ALA A 1 111 ? 4.16 -25.938 -20.625 1 95.88 111 ALA A N 1
ATOM 918 C CA . ALA A 1 111 ? 4.754 -24.609 -20.75 1 95.88 111 ALA A CA 1
ATOM 919 C C . ALA A 1 111 ? 5.996 -24.641 -21.641 1 95.88 111 ALA A C 1
ATOM 921 O O . ALA A 1 111 ? 6.828 -25.531 -21.516 1 95.88 111 ALA A O 1
ATOM 922 N N . SER A 1 112 ? 6.145 -23.75 -22.562 1 95.81 112 SER A N 1
ATOM 923 C CA . SER A 1 112 ? 7.277 -23.75 -23.469 1 95.81 112 SER A CA 1
ATOM 924 C C . SER A 1 112 ? 8.57 -23.391 -22.766 1 95.81 112 SER A C 1
ATOM 926 O O . SER A 1 112 ? 9.531 -24.156 -22.766 1 95.81 112 SER A O 1
ATOM 928 N N . ILE A 1 113 ? 8.555 -22.234 -22.172 1 98 113 ILE A N 1
ATOM 929 C CA . ILE A 1 113 ? 9.719 -21.75 -21.438 1 98 113 ILE A CA 1
ATOM 930 C C . ILE A 1 113 ? 9.297 -21.281 -20.047 1 98 113 ILE A C 1
ATOM 932 O O . ILE A 1 113 ? 8.375 -20.484 -19.906 1 98 113 ILE A O 1
ATOM 936 N N . THR A 1 114 ? 9.93 -21.844 -19.047 1 98.31 114 THR A N 1
ATOM 937 C CA . THR A 1 114 ? 9.688 -21.469 -17.656 1 98.31 114 THR A CA 1
ATOM 938 C C . THR A 1 114 ? 10.875 -20.703 -17.094 1 98.31 114 THR A C 1
ATOM 940 O O . THR A 1 114 ? 12.016 -21.156 -17.188 1 98.31 114 THR A O 1
ATOM 943 N N . ALA A 1 115 ? 10.625 -19.547 -16.547 1 98.38 115 ALA A N 1
ATOM 944 C CA . ALA A 1 115 ? 11.664 -18.719 -15.945 1 98.38 115 ALA A CA 1
ATOM 945 C C . ALA A 1 115 ? 11.656 -18.859 -14.43 1 98.38 115 ALA A C 1
ATOM 947 O O . ALA A 1 115 ? 10.602 -18.844 -13.797 1 98.38 115 ALA A O 1
ATOM 948 N N . ILE A 1 116 ? 12.82 -19.016 -13.844 1 96.94 116 ILE A N 1
ATOM 949 C CA . ILE A 1 116 ? 12.977 -19.109 -12.391 1 96.94 116 ILE A CA 1
ATOM 950 C C . ILE A 1 116 ? 13.75 -17.891 -11.883 1 96.94 116 ILE A C 1
ATOM 952 O O . ILE A 1 116 ? 14.797 -17.547 -12.438 1 96.94 116 ILE A O 1
ATOM 956 N N . ASP A 1 117 ? 13.234 -17.25 -10.938 1 94.12 117 ASP A N 1
ATOM 957 C CA . ASP A 1 117 ? 13.883 -16.109 -10.297 1 94.12 117 ASP A CA 1
ATOM 958 C C . ASP A 1 117 ? 13.516 -16.047 -8.812 1 94.12 117 ASP A C 1
ATOM 960 O O . ASP A 1 117 ? 12.539 -16.656 -8.375 1 94.12 117 ASP A O 1
ATOM 964 N N . ALA A 1 118 ? 14.367 -15.367 -8.047 1 92.31 118 ALA A N 1
ATOM 965 C CA . ALA A 1 118 ? 14.133 -15.219 -6.613 1 92.31 118 ALA A CA 1
ATOM 966 C C . ALA A 1 118 ? 14.094 -13.742 -6.215 1 92.31 118 ALA A C 1
ATOM 968 O O . ALA A 1 118 ? 14.703 -12.898 -6.883 1 92.31 118 ALA A O 1
ATOM 969 N N . THR A 1 119 ? 13.32 -13.477 -5.23 1 89.81 119 THR A N 1
ATOM 970 C CA . THR A 1 119 ? 13.258 -12.133 -4.664 1 89.81 119 THR A CA 1
ATOM 971 C C . THR A 1 119 ? 13.086 -12.195 -3.146 1 89.81 119 THR A C 1
ATOM 973 O O . THR A 1 119 ? 12.977 -13.273 -2.572 1 89.81 119 THR A O 1
ATOM 976 N N . GLY A 1 120 ? 13.172 -11.078 -2.494 1 87.75 120 GLY A N 1
ATOM 977 C CA . GLY A 1 120 ? 12.945 -11.008 -1.06 1 87.75 120 GLY A CA 1
ATOM 978 C C . GLY A 1 120 ? 11.695 -10.234 -0.689 1 87.75 120 GLY A C 1
ATOM 979 O O . GLY A 1 120 ? 11.367 -9.227 -1.328 1 87.75 120 GLY A O 1
ATOM 980 N N . PHE A 1 121 ? 10.914 -10.766 0.248 1 89.69 121 PHE A N 1
ATOM 981 C CA . PHE A 1 121 ? 9.844 -10.039 0.914 1 89.69 121 PHE A CA 1
ATOM 982 C C . PHE A 1 121 ? 10.25 -9.656 2.332 1 89.69 121 PHE A C 1
ATOM 984 O O . PHE A 1 121 ? 10.961 -10.406 3.004 1 89.69 121 PHE A O 1
ATOM 991 N N . THR A 1 122 ? 9.844 -8.477 2.791 1 82.06 122 THR A N 1
ATOM 992 C CA . THR A 1 122 ? 10.305 -8.008 4.094 1 82.06 122 THR A CA 1
ATOM 993 C C . THR A 1 122 ? 9.133 -7.82 5.047 1 82.06 122 THR A C 1
ATOM 995 O O . THR A 1 122 ? 7.996 -7.621 4.613 1 82.06 122 THR A O 1
ATOM 998 N N . SER A 1 123 ? 9.414 -8 6.395 1 75.25 123 SER A N 1
ATOM 999 C CA . SER A 1 123 ? 8.383 -7.773 7.406 1 75.25 123 SER A CA 1
ATOM 1000 C C . SER A 1 123 ? 8.477 -6.371 7.988 1 75.25 123 SER A C 1
ATOM 1002 O O . SER A 1 123 ? 7.602 -5.945 8.742 1 75.25 123 SER A O 1
ATOM 1004 N N . SER A 1 124 ? 9.477 -5.66 7.77 1 67 124 SER A N 1
ATOM 1005 C CA . SER A 1 124 ? 9.664 -4.348 8.383 1 67 124 SER A CA 1
ATOM 1006 C C . SER A 1 124 ? 9.281 -3.227 7.426 1 67 124 SER A C 1
ATOM 1008 O O . SER A 1 124 ? 9.547 -3.309 6.223 1 67 124 SER A O 1
ATOM 1010 N N . TYR A 1 125 ? 8.484 -2.279 8.047 1 64.38 125 TYR A N 1
ATOM 1011 C CA . TYR A 1 125 ? 8.086 -1.124 7.246 1 64.38 125 TYR A CA 1
ATOM 1012 C C . TYR A 1 125 ? 9.039 0.044 7.465 1 64.38 125 TYR A C 1
ATOM 1014 O O . TYR A 1 125 ? 8.977 0.718 8.5 1 64.38 125 TYR A O 1
ATOM 1022 N N . ALA A 1 126 ? 10.273 -0.085 7.066 1 66.88 126 ALA A N 1
ATOM 1023 C CA . ALA A 1 126 ? 11.07 1.141 7.035 1 66.88 126 ALA A CA 1
ATOM 1024 C C . ALA A 1 126 ? 10.883 1.875 5.707 1 66.88 126 ALA A C 1
ATOM 1026 O O . ALA A 1 126 ? 10.938 1.263 4.641 1 66.88 126 ALA A O 1
ATOM 1027 N N . SER A 1 127 ? 10.438 3.182 5.801 1 67.75 127 SER A N 1
ATOM 1028 C CA . SER A 1 127 ? 10.242 3.957 4.578 1 67.75 127 SER A CA 1
ATOM 1029 C C . SER A 1 127 ? 11.531 4.059 3.777 1 67.75 127 SER A C 1
ATOM 1031 O O . SER A 1 127 ? 12.625 3.969 4.34 1 67.75 127 SER A O 1
ATOM 1033 N N . HIS A 1 128 ? 11.477 4.07 2.514 1 65.25 128 HIS A N 1
ATOM 1034 C CA . HIS A 1 128 ? 12.648 4.254 1.657 1 65.25 128 HIS A CA 1
ATOM 1035 C C . HIS A 1 128 ? 13.414 5.516 2.039 1 65.25 128 HIS A C 1
ATOM 1037 O O . HIS A 1 128 ? 14.648 5.512 2.061 1 65.25 128 HIS A O 1
ATOM 1043 N N . TYR A 1 129 ? 12.625 6.469 2.311 1 65.12 129 TYR A N 1
ATOM 1044 C CA . TYR A 1 129 ? 13.25 7.723 2.705 1 65.12 129 TYR A CA 1
ATOM 1045 C C . TYR A 1 129 ? 14.055 7.551 3.992 1 65.12 129 TYR A C 1
ATOM 1047 O O . TYR A 1 129 ? 15.195 8.008 4.09 1 65.12 129 TYR A O 1
ATOM 1055 N N . TYR A 1 130 ? 13.43 6.996 4.938 1 69.31 130 TYR A N 1
ATOM 1056 C CA . TYR A 1 130 ? 14.102 6.754 6.207 1 69.31 130 TYR A CA 1
ATOM 1057 C C . TYR A 1 130 ? 15.352 5.91 6.012 1 69.31 130 TYR A C 1
ATOM 1059 O O . TYR A 1 130 ? 16.406 6.191 6.598 1 69.31 130 TYR A O 1
ATOM 1067 N N . SER A 1 131 ? 15.289 4.93 5.199 1 69.75 131 SER A N 1
ATOM 1068 C CA . SER A 1 131 ? 16.422 4.055 4.926 1 69.75 131 SER A CA 1
ATOM 1069 C C . SER A 1 131 ? 17.562 4.816 4.25 1 69.75 131 SER A C 1
ATOM 1071 O O . SER A 1 131 ? 18.734 4.594 4.559 1 69.75 131 SER A O 1
ATOM 1073 N N . ARG A 1 132 ? 17.172 5.609 3.371 1 66.88 132 ARG A N 1
ATOM 1074 C CA . ARG A 1 132 ? 18.172 6.414 2.68 1 66.88 132 ARG A CA 1
ATOM 1075 C C . ARG A 1 132 ? 18.875 7.359 3.646 1 66.88 132 ARG A C 1
ATOM 1077 O O . ARG A 1 132 ? 20.109 7.492 3.611 1 66.88 132 ARG A O 1
ATOM 1084 N N . ARG A 1 133 ? 18.094 7.906 4.496 1 66.94 133 ARG A N 1
ATOM 1085 C CA . ARG A 1 133 ? 18.625 8.906 5.422 1 66.94 133 ARG A CA 1
ATOM 1086 C C . ARG A 1 133 ? 19.5 8.25 6.488 1 66.94 133 ARG A C 1
ATOM 1088 O O . ARG A 1 133 ? 20.547 8.781 6.84 1 66.94 133 ARG A O 1
ATOM 1095 N N . THR A 1 134 ? 18.984 7.129 7.004 1 67.38 134 THR A N 1
ATOM 1096 C CA . THR A 1 134 ? 19.672 6.527 8.141 1 67.38 134 THR A CA 1
ATOM 1097 C C . THR A 1 134 ? 20.672 5.465 7.676 1 67.38 134 THR A C 1
ATOM 1099 O O . THR A 1 134 ? 21.562 5.074 8.43 1 67.38 134 THR A O 1
ATOM 1102 N N . GLY A 1 135 ? 20.406 4.996 6.402 1 61.34 135 GLY A N 1
ATOM 1103 C CA . GLY A 1 135 ? 21.219 3.896 5.91 1 61.34 135 GLY A CA 1
ATOM 1104 C C . GLY A 1 135 ? 20.859 2.559 6.527 1 61.34 135 GLY A C 1
ATOM 1105 O O . GLY A 1 135 ? 21.578 1.575 6.363 1 61.34 135 GLY A O 1
ATOM 1106 N N . LYS A 1 136 ? 19.891 2.51 7.535 1 58.91 136 LYS A N 1
ATOM 1107 C CA . LYS A 1 136 ? 19.516 1.28 8.227 1 58.91 136 LYS A CA 1
ATOM 1108 C C . LYS A 1 136 ? 18.453 0.521 7.457 1 58.91 136 LYS A C 1
ATOM 1110 O O . LYS A 1 136 ? 17.406 1.087 7.109 1 58.91 136 LYS A O 1
ATOM 1115 N N . LEU A 1 137 ? 18.781 -0.573 6.766 1 56.19 137 LEU A N 1
ATOM 1116 C CA . LEU A 1 137 ? 17.812 -1.455 6.141 1 56.19 137 LEU A CA 1
ATOM 1117 C C . LEU A 1 137 ? 17.406 -2.586 7.082 1 56.19 137 LEU A C 1
ATOM 1119 O O . LEU A 1 137 ? 18.281 -3.248 7.66 1 56.19 137 LEU A O 1
ATOM 1123 N N . ARG A 1 138 ? 16.453 -2.445 7.914 1 55.22 138 ARG A N 1
ATOM 1124 C CA . ARG A 1 138 ? 16.047 -3.576 8.742 1 55.22 138 ARG A CA 1
ATOM 1125 C C . ARG A 1 138 ? 15.883 -4.84 7.898 1 55.22 138 ARG A C 1
ATOM 1127 O O . ARG A 1 138 ? 15.156 -4.836 6.898 1 55.22 138 ARG A O 1
ATOM 1134 N N . SER A 1 139 ? 16.891 -5.727 7.906 1 59.19 139 SER A N 1
ATOM 1135 C CA . SER A 1 139 ? 17.312 -6.738 6.941 1 59.19 139 SER A CA 1
ATOM 1136 C C . SER A 1 139 ? 16.547 -8.047 7.145 1 59.19 139 SER A C 1
ATOM 1138 O O . SER A 1 139 ? 17.047 -9.117 6.785 1 59.19 139 SER A O 1
ATOM 1140 N N . SER A 1 140 ? 15.297 -8.102 7.695 1 70.38 140 SER A N 1
ATOM 1141 C CA . SER A 1 140 ? 14.805 -9.477 7.625 1 70.38 140 SER A CA 1
ATOM 1142 C C . SER A 1 140 ? 13.977 -9.711 6.367 1 70.38 140 SER A C 1
ATOM 1144 O O . SER A 1 140 ? 13 -8.992 6.117 1 70.38 140 SER A O 1
ATOM 1146 N N . PHE A 1 141 ? 14.562 -10.492 5.402 1 79.88 141 PHE A N 1
ATOM 1147 C CA . PHE A 1 141 ? 13.875 -10.797 4.152 1 79.88 141 PHE A CA 1
ATOM 1148 C C . PHE A 1 141 ? 13.586 -12.289 4.047 1 79.88 141 PHE A C 1
ATOM 1150 O O . PHE A 1 141 ? 14.375 -13.117 4.52 1 79.88 141 PHE A O 1
ATOM 1157 N N . LEU A 1 142 ? 12.461 -12.602 3.617 1 87.44 142 LEU A N 1
ATOM 1158 C CA . LEU A 1 142 ? 12.133 -13.969 3.217 1 87.44 142 LEU A CA 1
ATOM 1159 C C . LEU A 1 142 ? 12.398 -14.18 1.73 1 87.44 142 LEU A C 1
ATOM 1161 O O . LEU A 1 142 ? 11.836 -13.477 0.889 1 87.44 142 LEU A O 1
ATOM 1165 N N . LYS A 1 143 ? 13.281 -15.102 1.455 1 89.56 143 LYS A N 1
ATOM 1166 C CA . LYS A 1 143 ? 13.594 -15.414 0.063 1 89.56 143 LYS A CA 1
ATOM 1167 C C . LYS A 1 143 ? 12.445 -16.188 -0.598 1 89.56 143 LYS A C 1
ATOM 1169 O O . LYS A 1 143 ? 11.977 -17.188 -0.063 1 89.56 143 LYS A O 1
ATOM 1174 N N . THR A 1 144 ? 11.961 -15.695 -1.695 1 93.31 144 THR A N 1
ATOM 1175 C CA . THR A 1 144 ? 10.875 -16.312 -2.445 1 93.31 144 THR A CA 1
ATOM 1176 C C . THR A 1 144 ? 11.281 -16.547 -3.898 1 93.31 144 THR A C 1
ATOM 1178 O O . THR A 1 144 ? 11.633 -15.602 -4.609 1 93.31 144 THR A O 1
ATOM 1181 N N . SER A 1 145 ? 11.328 -17.781 -4.305 1 94.94 145 SER A N 1
ATOM 1182 C CA . SER A 1 145 ? 11.578 -18.141 -5.695 1 94.94 145 SER A CA 1
ATOM 1183 C C . SER A 1 145 ? 10.305 -18.641 -6.379 1 94.94 145 SER A C 1
ATOM 1185 O O . SER A 1 145 ? 9.508 -19.359 -5.773 1 94.94 145 SER A O 1
ATOM 1187 N N . ILE A 1 146 ? 10.18 -18.219 -7.594 1 97.38 146 ILE A N 1
ATOM 1188 C CA . ILE A 1 146 ? 8.992 -18.656 -8.312 1 97.38 146 ILE A CA 1
ATOM 1189 C C . ILE A 1 146 ? 9.398 -19.188 -9.688 1 97.38 146 ILE A C 1
ATOM 1191 O O . ILE A 1 146 ? 10.469 -18.859 -10.203 1 97.38 146 ILE A O 1
ATOM 1195 N N . ALA A 1 147 ? 8.68 -20.078 -10.203 1 98.12 147 ALA A N 1
ATOM 1196 C CA . ALA A 1 147 ? 8.703 -20.516 -11.594 1 98.12 147 ALA A CA 1
ATOM 1197 C C . ALA A 1 147 ? 7.535 -19.922 -12.375 1 98.12 147 ALA A C 1
ATOM 1199 O O . ALA A 1 147 ? 6.379 -20.031 -11.961 1 98.12 147 ALA A O 1
ATOM 1200 N N . VAL A 1 148 ? 7.84 -19.281 -13.477 1 98.5 148 VAL A N 1
ATOM 1201 C CA . VAL A 1 148 ? 6.812 -18.562 -14.219 1 98.5 148 VAL A CA 1
ATOM 1202 C C . VAL A 1 148 ? 6.797 -19.031 -15.672 1 98.5 148 VAL A C 1
ATOM 1204 O O . VAL A 1 148 ? 7.848 -19.141 -16.312 1 98.5 148 VAL A O 1
ATOM 1207 N N . ASP A 1 149 ? 5.648 -19.359 -16.156 1 98.25 149 ASP A N 1
ATOM 1208 C CA . ASP A 1 149 ? 5.492 -19.562 -17.594 1 98.25 149 ASP A CA 1
ATOM 1209 C C . ASP A 1 149 ? 5.68 -18.25 -18.359 1 98.25 149 ASP A C 1
ATOM 1211 O O . ASP A 1 149 ? 4.895 -17.312 -18.203 1 98.25 149 ASP A O 1
ATOM 1215 N N . THR A 1 150 ? 6.637 -18.188 -19.25 1 97.62 150 THR A N 1
ATOM 1216 C CA . THR A 1 150 ? 7.02 -16.906 -19.844 1 97.62 150 THR A CA 1
ATOM 1217 C C . TH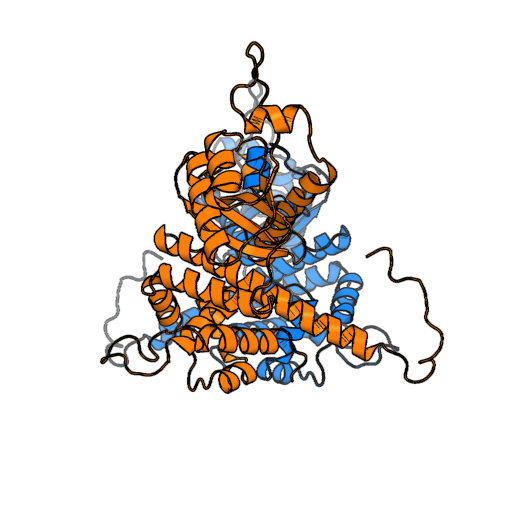R A 1 150 ? 6.023 -16.516 -20.938 1 97.62 150 THR A C 1
ATOM 1219 O O . THR A 1 150 ? 5.949 -15.336 -21.312 1 97.62 150 THR A O 1
ATOM 1222 N N . GLU A 1 151 ? 5.312 -17.406 -21.453 1 95.69 151 GLU A N 1
ATOM 1223 C CA . GLU A 1 151 ? 4.332 -17.094 -22.484 1 95.69 151 GLU A CA 1
ATOM 1224 C C . GLU A 1 151 ? 3.027 -16.594 -21.875 1 95.69 151 GLU A C 1
ATOM 1226 O O . GLU A 1 151 ? 2.553 -15.5 -22.219 1 95.69 151 GLU A O 1
ATOM 1231 N N . LYS A 1 152 ? 2.549 -17.328 -20.891 1 96.25 152 LYS A N 1
ATOM 1232 C CA . LYS A 1 152 ? 1.262 -16.984 -20.281 1 96.25 152 LYS A CA 1
ATOM 1233 C C . LYS A 1 152 ? 1.439 -16.078 -19.078 1 96.25 152 LYS A C 1
ATOM 1235 O O . LYS A 1 152 ? 0.473 -15.484 -18.594 1 96.25 152 LYS A O 1
ATOM 1240 N N . LYS A 1 153 ? 2.639 -15.961 -18.562 1 97.38 153 LYS A N 1
ATOM 1241 C CA . LYS A 1 153 ? 2.965 -15.133 -17.406 1 97.38 153 LYS A CA 1
ATOM 1242 C C . LYS A 1 153 ? 2.193 -15.586 -16.172 1 97.38 153 LYS A C 1
ATOM 1244 O O . LYS A 1 153 ? 1.606 -14.758 -15.461 1 97.38 153 LYS A O 1
ATOM 1249 N N . VAL A 1 154 ? 2.148 -16.891 -16.031 1 97.5 154 VAL A N 1
ATOM 1250 C CA . VAL A 1 154 ? 1.465 -17.5 -14.898 1 97.5 154 VAL A CA 1
ATOM 1251 C C . VAL A 1 154 ? 2.484 -18.188 -13.992 1 97.5 154 VAL A C 1
ATOM 1253 O O . VAL A 1 154 ? 3.455 -18.781 -14.469 1 97.5 154 VAL A O 1
ATOM 1256 N N . ILE A 1 155 ? 2.246 -18.109 -12.688 1 98.44 155 ILE A N 1
ATOM 1257 C CA . ILE A 1 155 ? 3.148 -18.719 -11.711 1 98.44 155 ILE A CA 1
ATOM 1258 C C . ILE A 1 155 ? 2.852 -20.219 -11.602 1 98.44 155 ILE A C 1
ATOM 1260 O O . ILE A 1 155 ? 1.712 -20.609 -11.352 1 98.44 155 ILE A O 1
ATOM 1264 N N . LEU A 1 156 ? 3.869 -21.031 -11.742 1 98 156 LEU A N 1
ATOM 1265 C CA . LEU A 1 156 ? 3.713 -22.484 -11.781 1 98 156 LEU A CA 1
ATOM 1266 C C . LEU A 1 156 ? 4.102 -23.109 -10.445 1 98 156 LEU A C 1
ATOM 1268 O O . LEU A 1 156 ? 3.713 -24.25 -10.148 1 98 156 LEU A O 1
ATOM 1272 N N . GLY A 1 157 ? 4.898 -22.391 -9.727 1 97.44 157 GLY A N 1
ATOM 1273 C CA . GLY A 1 157 ? 5.398 -22.906 -8.461 1 97.44 157 GLY A CA 1
ATOM 1274 C C . GLY A 1 157 ? 6.121 -21.859 -7.633 1 97.44 157 GLY A C 1
ATOM 1275 O O . GLY A 1 157 ? 6.355 -20.75 -8.102 1 97.44 157 GLY A O 1
ATOM 1276 N N . TRP A 1 158 ? 6.359 -22.266 -6.402 1 97.31 158 TRP A N 1
ATOM 1277 C CA . TRP A 1 158 ? 7.047 -21.359 -5.488 1 97.31 158 TRP A CA 1
ATOM 1278 C C . TRP A 1 158 ? 7.91 -22.141 -4.5 1 97.31 158 TRP A C 1
ATOM 1280 O O . TRP A 1 158 ? 7.715 -23.344 -4.305 1 97.31 158 TRP A O 1
ATOM 1290 N N . LYS A 1 159 ? 8.898 -21.547 -3.992 1 95.12 159 LYS A N 1
ATOM 1291 C CA . LYS A 1 159 ? 9.711 -21.969 -2.855 1 95.12 159 LYS A CA 1
ATOM 1292 C C . LYS A 1 159 ? 10.078 -20.797 -1.962 1 95.12 159 LYS A C 1
ATOM 1294 O O . LYS A 1 159 ? 10.625 -19.797 -2.438 1 95.12 159 LYS A O 1
ATOM 1299 N N . ILE A 1 160 ? 9.695 -20.906 -0.696 1 93.62 160 ILE A N 1
ATOM 1300 C CA . ILE A 1 160 ? 9.93 -19.812 0.248 1 93.62 160 ILE A CA 1
ATOM 1301 C C . ILE A 1 160 ? 10.828 -20.297 1.38 1 93.62 160 ILE A C 1
ATOM 1303 O O . ILE A 1 160 ? 10.633 -21.391 1.911 1 93.62 160 ILE A O 1
ATOM 1307 N N . SER A 1 161 ? 11.836 -19.5 1.695 1 88.75 161 SER A N 1
ATOM 1308 C CA . SER A 1 161 ? 12.758 -19.875 2.77 1 88.75 161 SER A CA 1
ATOM 1309 C C . SER A 1 161 ? 13.211 -18.641 3.551 1 88.75 161 SER A C 1
ATOM 1311 O O . SER A 1 161 ? 13.172 -17.516 3.035 1 88.75 161 SER A O 1
ATOM 1313 N N . GLN A 1 162 ? 13.359 -18.688 4.855 1 77.44 162 GLN A N 1
ATOM 1314 C CA . GLN A 1 162 ? 13.867 -17.594 5.688 1 77.44 162 GLN A CA 1
ATOM 1315 C C . GLN A 1 162 ? 15.336 -17.312 5.379 1 77.44 162 GLN A C 1
ATOM 1317 O O . GLN A 1 162 ? 15.758 -16.156 5.367 1 77.44 162 GLN A O 1
ATOM 1322 N N . LYS A 1 163 ? 16.125 -18.484 5.488 1 64.25 163 LYS A N 1
ATOM 1323 C CA . LYS A 1 163 ? 17.578 -18.359 5.543 1 64.25 163 LYS A CA 1
ATOM 1324 C C . LYS A 1 163 ? 18.188 -18.328 4.145 1 64.25 163 LYS A C 1
ATOM 1326 O O . LYS A 1 163 ? 17.5 -18.609 3.158 1 64.25 163 LYS A O 1
ATOM 1331 N N . THR A 1 164 ? 19.328 -17.734 4.098 1 62.44 164 THR A N 1
ATOM 1332 C CA . THR A 1 164 ? 20.25 -17.719 2.965 1 62.44 164 THR A CA 1
ATOM 1333 C C . THR A 1 164 ? 20.484 -19.125 2.439 1 62.44 164 THR A C 1
ATOM 1335 O O . THR A 1 164 ? 21.5 -19.75 2.764 1 62.44 164 THR A O 1
ATOM 1338 N N . ASP A 1 165 ? 19.375 -19.828 2.285 1 63.47 165 ASP A N 1
ATOM 1339 C CA . ASP A 1 165 ? 19.656 -21.141 1.719 1 63.47 165 ASP A CA 1
ATOM 1340 C C . ASP A 1 165 ? 20.406 -21.031 0.395 1 63.47 165 ASP A C 1
ATOM 1342 O O . ASP A 1 165 ? 20.344 -20 -0.268 1 63.47 165 ASP A O 1
ATOM 1346 N N . HIS A 1 166 ? 21.125 -22.016 0.106 1 74.44 166 HIS A N 1
ATOM 1347 C CA . HIS A 1 166 ? 21.844 -22.062 -1.162 1 74.44 166 HIS A CA 1
ATOM 1348 C C . HIS A 1 166 ? 20.891 -22.016 -2.344 1 74.44 166 HIS A C 1
ATOM 1350 O O . HIS A 1 166 ? 19.891 -22.734 -2.367 1 74.44 166 HIS A O 1
ATOM 1356 N N . ASP A 1 167 ? 21.078 -21.156 -3.189 1 77.12 167 ASP A N 1
ATOM 1357 C CA . ASP A 1 167 ? 20.266 -20.875 -4.375 1 77.12 167 ASP A CA 1
ATOM 1358 C C . ASP A 1 167 ? 20.016 -22.156 -5.18 1 77.12 167 ASP A C 1
ATOM 1360 O O . ASP A 1 167 ? 18.906 -22.375 -5.668 1 77.12 167 ASP A O 1
ATOM 1364 N N . VAL A 1 168 ? 21.031 -23.062 -5.098 1 80.06 168 VAL A N 1
ATOM 1365 C CA . VAL A 1 168 ? 20.953 -24.266 -5.91 1 80.06 168 VAL A CA 1
ATOM 1366 C C . VAL A 1 168 ? 19.906 -25.219 -5.328 1 80.06 168 VAL A C 1
ATOM 1368 O O . VAL A 1 168 ? 19.078 -25.766 -6.062 1 80.06 168 VAL A O 1
ATOM 1371 N N . LYS A 1 169 ? 19.922 -25.344 -4.02 1 81.12 169 LYS A N 1
ATOM 1372 C CA . LYS A 1 169 ? 18.938 -26.203 -3.369 1 81.12 169 LYS A CA 1
ATOM 1373 C C . LYS A 1 169 ? 17.531 -25.656 -3.551 1 81.12 169 LYS A C 1
ATOM 1375 O O . LYS A 1 169 ? 16.594 -26.422 -3.83 1 81.12 169 LYS A O 1
ATOM 1380 N N . HIS A 1 170 ? 17.422 -24.438 -3.461 1 86.25 170 HIS A N 1
ATOM 1381 C CA . HIS A 1 170 ? 16.141 -23.75 -3.633 1 86.25 170 HIS A CA 1
ATOM 1382 C C . HIS A 1 170 ? 15.594 -23.953 -5.043 1 86.25 170 HIS A C 1
ATOM 1384 O O . HIS A 1 170 ? 14.414 -24.25 -5.215 1 86.25 170 HIS A O 1
ATOM 1390 N N . ALA A 1 171 ? 16.5 -23.953 -5.961 1 91.31 171 ALA A N 1
ATOM 1391 C CA . ALA A 1 171 ? 16.109 -24.062 -7.363 1 91.31 171 ALA A CA 1
ATOM 1392 C C . ALA A 1 171 ? 15.672 -25.484 -7.695 1 91.31 171 ALA A C 1
ATOM 1394 O O . ALA A 1 171 ? 14.672 -25.703 -8.391 1 91.31 171 ALA A O 1
ATOM 1395 N N . LYS A 1 172 ? 16.391 -26.484 -7.203 1 93.25 172 LYS A N 1
ATOM 1396 C CA . LYS A 1 172 ? 16.062 -27.875 -7.484 1 93.25 172 LYS A CA 1
ATOM 1397 C C . LYS A 1 172 ? 14.664 -28.219 -6.973 1 93.25 172 LYS A C 1
ATOM 1399 O O . LYS A 1 172 ? 13.859 -28.812 -7.695 1 93.25 172 LYS A O 1
ATOM 1404 N N . ALA A 1 173 ? 14.43 -27.766 -5.766 1 92.94 173 ALA A N 1
ATOM 1405 C CA . ALA A 1 173 ? 13.117 -28.031 -5.164 1 92.94 173 ALA A CA 1
ATOM 1406 C C . ALA A 1 173 ? 12.008 -27.344 -5.961 1 92.94 173 ALA A C 1
ATOM 1408 O O . ALA A 1 173 ? 10.961 -27.938 -6.203 1 92.94 173 ALA A O 1
ATOM 1409 N N . LEU A 1 174 ? 12.266 -26.203 -6.359 1 96.06 174 LEU A N 1
ATOM 1410 C CA . LEU A 1 174 ? 11.281 -25.422 -7.117 1 96.06 174 LEU A CA 1
ATOM 1411 C C . LEU A 1 174 ? 11.023 -26.062 -8.477 1 96.06 174 LEU A C 1
ATOM 1413 O O . LEU A 1 174 ? 9.875 -26.172 -8.914 1 96.06 174 LEU A O 1
ATOM 1417 N N . ILE A 1 175 ? 12.078 -26.5 -9.148 1 96.69 175 ILE A N 1
ATOM 1418 C CA . ILE A 1 175 ? 11.969 -27.094 -10.477 1 96.69 175 ILE A CA 1
ATOM 1419 C C . ILE A 1 175 ? 11.156 -28.391 -10.391 1 96.69 175 ILE A C 1
ATOM 1421 O O . ILE A 1 175 ? 10.25 -28.609 -11.203 1 96.69 175 ILE A O 1
ATOM 1425 N N . ARG A 1 176 ? 11.398 -29.156 -9.398 1 95 176 ARG A N 1
ATOM 1426 C CA . ARG A 1 176 ? 10.641 -30.391 -9.211 1 95 176 ARG A CA 1
ATOM 1427 C C . ARG A 1 176 ? 9.172 -30.109 -8.938 1 95 176 ARG A C 1
ATOM 1429 O O . ARG A 1 176 ? 8.289 -30.734 -9.516 1 95 176 ARG A O 1
ATOM 1436 N N . GLN A 1 177 ? 8.984 -29.156 -8.109 1 94.12 177 GLN A N 1
ATOM 1437 C CA . GLN A 1 177 ? 7.617 -28.797 -7.73 1 94.12 177 GLN A CA 1
ATOM 1438 C C . GLN A 1 177 ? 6.84 -28.25 -8.922 1 94.12 177 GLN A C 1
ATOM 1440 O O . GLN A 1 177 ? 5.691 -28.641 -9.156 1 94.12 177 GLN A O 1
ATOM 1445 N N . SER A 1 178 ? 7.426 -27.344 -9.633 1 94.62 178 SER A N 1
ATOM 1446 C CA . SER A 1 178 ? 6.746 -26.719 -10.766 1 94.62 178 SER A CA 1
ATOM 1447 C C . SER A 1 178 ? 6.488 -27.734 -11.875 1 94.62 178 SER A C 1
ATOM 1449 O O . SER A 1 178 ? 5.441 -27.703 -12.523 1 94.62 178 SER A O 1
ATOM 1451 N N . ASN A 1 179 ? 7.484 -28.656 -12.086 1 93.5 179 ASN A N 1
ATOM 1452 C CA . ASN A 1 179 ? 7.328 -29.672 -13.125 1 93.5 179 ASN A CA 1
ATOM 1453 C C . ASN A 1 179 ? 6.195 -30.641 -12.797 1 93.5 179 ASN A C 1
ATOM 1455 O O . ASN A 1 179 ? 5.539 -31.156 -13.703 1 93.5 179 ASN A O 1
ATOM 1459 N N . LYS A 1 180 ? 6.012 -30.875 -11.508 1 91.19 180 LYS A N 1
ATOM 1460 C CA . LYS A 1 180 ? 4.902 -31.719 -11.078 1 91.19 180 LYS A CA 1
ATOM 1461 C C . LYS A 1 180 ? 3.561 -31.062 -11.391 1 91.19 180 LYS A C 1
ATOM 1463 O O . LYS A 1 180 ? 2.596 -31.75 -11.734 1 91.19 180 LYS A O 1
ATOM 1468 N N . SER A 1 181 ? 3.539 -29.797 -11.289 1 89.5 181 SER A N 1
ATOM 1469 C CA . SER A 1 181 ? 2.309 -29.062 -11.539 1 89.5 181 SER A CA 1
ATOM 1470 C C . SER A 1 181 ? 2.061 -28.875 -13.031 1 89.5 181 SER A C 1
ATOM 1472 O O . SER A 1 181 ? 0.936 -29.047 -13.508 1 89.5 181 SER A O 1
ATOM 1474 N N . ARG A 1 182 ? 3.172 -28.547 -13.711 1 93.06 182 ARG A N 1
ATOM 1475 C CA . ARG A 1 182 ? 3.107 -28.312 -15.148 1 93.06 182 ARG A CA 1
ATOM 1476 C C . ARG A 1 182 ? 4.465 -28.547 -15.805 1 93.06 182 ARG A C 1
ATOM 1478 O O . ARG A 1 182 ? 5.438 -27.859 -15.492 1 93.06 182 ARG A O 1
ATOM 1485 N N . LYS A 1 183 ? 4.398 -29.438 -16.703 1 95.12 183 LYS A N 1
ATOM 1486 C CA . LYS A 1 183 ? 5.656 -29.734 -17.391 1 95.12 183 LYS A CA 1
ATOM 1487 C C . LYS A 1 183 ? 6.113 -28.547 -18.234 1 95.12 183 LYS A C 1
ATOM 1489 O O . LYS A 1 183 ? 5.289 -27.797 -18.75 1 95.12 183 LYS A O 1
ATOM 1494 N N . SER A 1 184 ? 7.43 -28.422 -18.391 1 96.44 184 SER A N 1
ATOM 1495 C CA . SER A 1 184 ? 8.031 -27.328 -19.156 1 96.44 184 SER A CA 1
ATOM 1496 C C . SER A 1 184 ? 9.031 -27.859 -20.172 1 96.44 184 SER A C 1
ATOM 1498 O O . SER A 1 184 ? 9.719 -28.844 -19.922 1 96.44 184 SER A O 1
ATOM 1500 N N . GLY A 1 185 ? 9.125 -27.188 -21.281 1 96.56 185 GLY A N 1
ATOM 1501 C CA . GLY A 1 185 ? 10.078 -27.578 -22.312 1 96.56 185 GLY A CA 1
ATOM 1502 C C . GLY A 1 185 ? 11.469 -27.031 -22.078 1 96.56 185 GLY A C 1
ATOM 1503 O O . GLY A 1 185 ? 12.453 -27.578 -22.594 1 96.56 185 GLY A O 1
ATOM 1504 N N . CYS A 1 186 ? 11.484 -26 -21.359 1 97.81 186 CYS A N 1
ATOM 1505 C CA . CYS A 1 186 ? 12.75 -25.312 -21.156 1 97.81 186 CYS A CA 1
ATOM 1506 C C . CYS A 1 186 ? 12.719 -24.5 -19.859 1 97.81 186 CYS A C 1
ATOM 1508 O O . CYS A 1 186 ? 11.688 -23.922 -19.516 1 97.81 186 CYS A O 1
ATOM 1510 N N . TYR A 1 187 ? 13.812 -24.516 -19.141 1 98.06 187 TYR A N 1
ATOM 1511 C CA . TYR A 1 187 ? 13.969 -23.672 -17.953 1 98.06 187 TYR A CA 1
ATOM 1512 C C . TYR A 1 187 ? 15.078 -22.641 -18.156 1 98.06 187 TYR A C 1
ATOM 1514 O O . TYR A 1 187 ? 16.156 -22.969 -18.656 1 98.06 187 TYR A O 1
ATOM 1522 N N . VAL A 1 188 ? 14.797 -21.422 -17.844 1 97.88 188 VAL A N 1
ATOM 1523 C CA . VAL A 1 188 ? 15.805 -20.359 -17.891 1 97.88 188 VAL A CA 1
ATOM 1524 C C . VAL A 1 188 ? 16.047 -19.828 -16.484 1 97.88 188 VAL A C 1
ATOM 1526 O O . VAL A 1 188 ? 15.109 -19.547 -15.742 1 97.88 188 VAL A O 1
ATOM 1529 N N . LEU A 1 189 ? 17.312 -19.766 -16.047 1 96.5 189 LEU A N 1
ATOM 1530 C CA . LEU A 1 189 ? 17.719 -19.297 -14.719 1 96.5 189 LEU A CA 1
ATOM 1531 C C . LEU A 1 189 ? 18.875 -18.312 -14.828 1 96.5 189 LEU A C 1
ATOM 1533 O O . LEU A 1 189 ? 19.562 -18.266 -15.844 1 96.5 189 LEU A O 1
ATOM 1537 N N . ASP A 1 190 ? 19 -17.547 -13.812 1 93.31 190 ASP A N 1
ATOM 1538 C CA . ASP A 1 190 ? 20.078 -16.562 -13.836 1 93.31 190 ASP A CA 1
ATOM 1539 C C . ASP A 1 190 ? 21.438 -17.219 -13.641 1 93.31 190 ASP A C 1
ATOM 1541 O O . ASP A 1 190 ? 21.516 -18.406 -13.344 1 93.31 190 ASP A O 1
ATOM 1545 N N . LYS A 1 191 ? 22.438 -16.469 -13.797 1 90.25 191 LYS A N 1
ATOM 1546 C CA . LYS A 1 191 ? 23.812 -16.922 -13.703 1 90.25 191 LYS A CA 1
ATOM 1547 C C . LYS A 1 191 ? 24.125 -17.469 -12.312 1 90.25 191 LYS A C 1
ATOM 1549 O O . LYS A 1 191 ? 24.938 -18.375 -12.156 1 90.25 191 LYS A O 1
ATOM 1554 N N . GLY A 1 192 ? 23.422 -16.969 -11.336 1 86.5 192 GLY A N 1
ATOM 1555 C CA . GLY A 1 192 ? 23.656 -17.391 -9.961 1 86.5 192 GLY A CA 1
ATOM 1556 C C . GLY A 1 192 ? 23.281 -18.828 -9.703 1 86.5 192 GLY A C 1
ATOM 1557 O O . GLY A 1 192 ? 23.766 -19.438 -8.742 1 86.5 192 GLY A O 1
ATOM 1558 N N . TYR A 1 193 ? 22.594 -19.453 -10.594 1 90.81 193 TYR A N 1
ATOM 1559 C CA . TYR A 1 193 ? 22.125 -20.828 -10.422 1 90.81 193 TYR A CA 1
ATOM 1560 C C . TYR A 1 193 ? 23 -21.797 -11.219 1 90.81 193 TYR A C 1
ATOM 1562 O O . TYR A 1 193 ? 22.672 -22.984 -11.328 1 90.81 193 TYR A O 1
ATOM 1570 N N . ASP A 1 194 ? 24.062 -21.312 -11.758 1 89.12 194 ASP A N 1
ATOM 1571 C CA . ASP A 1 194 ? 24.906 -22.172 -12.586 1 89.12 194 ASP A CA 1
ATOM 1572 C C . ASP A 1 194 ? 25.438 -23.359 -11.781 1 89.12 194 ASP A C 1
ATOM 1574 O O . ASP A 1 194 ? 26.188 -23.188 -10.828 1 89.12 194 ASP A O 1
ATOM 1578 N N . SER A 1 195 ? 25.016 -24.438 -12.148 1 91.06 195 SER A N 1
ATOM 1579 C CA . SER A 1 195 ? 25.391 -25.688 -11.508 1 91.06 195 SER A CA 1
ATOM 1580 C C . SER A 1 195 ? 25.109 -26.891 -12.414 1 91.06 195 SER A C 1
ATOM 1582 O O . SER A 1 195 ? 24.031 -26.984 -12.992 1 91.06 195 SER A O 1
ATOM 1584 N N . GLU A 1 196 ? 26.141 -27.766 -12.523 1 92.62 196 GLU A N 1
ATOM 1585 C CA . GLU A 1 196 ? 25.938 -28.984 -13.32 1 92.62 196 GLU A CA 1
ATOM 1586 C C . GLU A 1 196 ? 24.797 -29.812 -12.773 1 92.62 196 GLU A C 1
ATOM 1588 O O . GLU A 1 196 ? 24.062 -30.438 -13.531 1 92.62 196 GLU A O 1
ATOM 1593 N N . LYS A 1 197 ? 24.625 -29.781 -11.492 1 92.94 197 LYS A N 1
ATOM 1594 C CA . LYS A 1 197 ? 23.562 -30.562 -10.852 1 92.94 197 LYS A CA 1
ATOM 1595 C C . LYS A 1 197 ? 22.188 -30.094 -11.305 1 92.94 197 LYS A C 1
ATOM 1597 O O . LYS A 1 197 ? 21.281 -30.906 -11.508 1 92.94 197 LYS A O 1
ATOM 1602 N N . ILE A 1 198 ? 21.984 -28.859 -11.508 1 95 198 ILE A N 1
ATOM 1603 C CA . ILE A 1 198 ? 20.719 -28.312 -11.961 1 95 198 ILE A CA 1
ATOM 1604 C C . ILE A 1 198 ? 20.469 -28.703 -13.414 1 95 198 ILE A C 1
ATOM 1606 O O . ILE A 1 198 ? 19.359 -29.062 -13.797 1 95 198 ILE A O 1
ATOM 1610 N N . HIS A 1 199 ? 21.531 -28.688 -14.172 1 95.06 199 HIS A N 1
ATOM 1611 C CA . HIS A 1 199 ? 21.422 -29.109 -15.562 1 95.06 199 HIS A CA 1
ATOM 1612 C C . HIS A 1 199 ? 21 -30.562 -15.664 1 95.06 199 HIS A C 1
ATOM 1614 O O . HIS A 1 199 ? 20.109 -30.906 -16.453 1 95.06 199 HIS A O 1
ATOM 1620 N N . VAL A 1 200 ? 21.656 -31.359 -14.914 1 95.88 200 VAL A N 1
ATOM 1621 C CA . VAL A 1 200 ? 21.359 -32.781 -14.938 1 95.88 200 VAL A CA 1
ATOM 1622 C C . VAL A 1 200 ? 19.906 -33.031 -14.547 1 95.88 200 VAL A C 1
ATOM 1624 O O . VAL A 1 200 ? 19.203 -33.812 -15.188 1 95.88 200 VAL A O 1
ATOM 1627 N N . LEU A 1 201 ? 19.438 -32.344 -13.531 1 96 201 LEU A N 1
ATOM 1628 C CA . LEU A 1 201 ? 18.047 -32.469 -13.102 1 96 201 LEU A CA 1
ATOM 1629 C C . LEU A 1 201 ? 17.094 -32.094 -14.234 1 96 201 LEU A C 1
ATOM 1631 O O . LEU A 1 201 ? 16.156 -32.812 -14.539 1 96 201 LEU A O 1
ATOM 1635 N N . ILE A 1 202 ? 17.328 -31 -14.922 1 97.19 202 ILE A N 1
ATOM 1636 C CA . ILE A 1 202 ? 16.422 -30.453 -15.93 1 97.19 202 ILE A CA 1
ATOM 1637 C C . ILE A 1 202 ? 16.5 -31.297 -17.203 1 97.19 202 ILE A C 1
ATOM 1639 O O . ILE A 1 202 ? 15.469 -31.688 -17.75 1 97.19 202 ILE A O 1
ATOM 1643 N N . ARG A 1 203 ? 17.719 -31.656 -17.625 1 96.5 203 ARG A N 1
ATOM 1644 C CA . ARG A 1 203 ? 17.938 -32.281 -18.938 1 96.5 203 ARG A CA 1
ATOM 1645 C C . ARG A 1 203 ? 17.734 -33.781 -18.859 1 96.5 203 ARG A C 1
ATOM 1647 O O . ARG A 1 203 ? 17.188 -34.375 -19.797 1 96.5 203 ARG A O 1
ATOM 1654 N N . GLU A 1 204 ? 18.203 -34.406 -17.844 1 96.94 204 GLU A N 1
ATOM 1655 C CA . GLU A 1 204 ? 18.188 -35.875 -17.797 1 96.94 204 GLU A CA 1
ATOM 1656 C C . GLU A 1 204 ? 16.969 -36.375 -17.031 1 96.94 204 GLU A C 1
ATOM 1658 O O . GLU A 1 204 ? 16.359 -37.375 -17.438 1 96.94 204 GLU A O 1
ATOM 1663 N N . GLU A 1 205 ? 16.609 -35.781 -15.977 1 95.31 205 GLU A N 1
ATOM 1664 C CA . GLU A 1 205 ? 15.484 -36.25 -15.18 1 95.31 205 GLU A CA 1
ATOM 1665 C C . GLU A 1 205 ? 14.156 -35.719 -15.727 1 95.31 205 GLU A C 1
ATOM 1667 O O . GLU A 1 205 ? 13.203 -36.469 -15.906 1 95.31 205 GLU A O 1
ATOM 1672 N N . ILE A 1 206 ? 14.07 -34.469 -16.016 1 95.69 206 ILE A N 1
ATOM 1673 C CA . ILE A 1 206 ? 12.836 -33.812 -16.438 1 95.69 206 ILE A CA 1
ATOM 1674 C C . ILE A 1 206 ? 12.727 -33.844 -17.953 1 95.69 206 ILE A C 1
ATOM 1676 O O . ILE A 1 206 ? 11.633 -33.719 -18.516 1 95.69 206 ILE A O 1
ATOM 1680 N N . LYS A 1 207 ? 13.789 -34.062 -18.594 1 96 207 LYS A N 1
ATOM 1681 C CA . LYS A 1 207 ? 13.852 -34.094 -20.062 1 96 207 LYS A CA 1
ATOM 1682 C C . LYS A 1 207 ? 13.406 -32.781 -20.672 1 96 207 LYS A C 1
ATOM 1684 O O . LYS A 1 207 ? 12.578 -32.75 -21.578 1 96 207 LYS A O 1
ATOM 1689 N N . ALA A 1 208 ? 13.906 -31.656 -20.188 1 97.19 208 ALA A N 1
ATOM 1690 C CA . ALA A 1 208 ? 13.711 -30.297 -20.688 1 97.19 208 ALA A CA 1
ATOM 1691 C C . ALA A 1 208 ? 15.047 -29.625 -20.984 1 97.19 208 ALA A C 1
ATOM 1693 O O . ALA A 1 208 ? 16.109 -30.125 -20.578 1 97.19 208 ALA A O 1
ATOM 1694 N N . ASP A 1 209 ? 15.023 -28.594 -21.672 1 96.31 209 ASP A N 1
ATOM 1695 C CA . ASP A 1 209 ? 16.234 -27.812 -21.922 1 96.31 209 ASP A CA 1
ATOM 1696 C C . ASP A 1 209 ? 16.531 -26.875 -20.75 1 96.31 209 ASP A C 1
ATOM 1698 O O . ASP A 1 209 ? 15.625 -26.453 -20.031 1 96.31 209 ASP A O 1
ATOM 1702 N N . SER A 1 210 ? 17.766 -26.625 -20.531 1 96.44 210 SER A N 1
ATOM 1703 C CA . SER A 1 210 ? 18.188 -25.688 -19.5 1 96.44 210 SER A CA 1
ATOM 1704 C C . SER A 1 210 ? 19.094 -24.594 -20.078 1 96.44 210 SER A C 1
ATOM 1706 O O . SER A 1 210 ? 20.047 -24.891 -20.812 1 96.44 210 SER A O 1
ATOM 1708 N N . ILE A 1 211 ? 18.75 -23.391 -19.844 1 96.19 211 ILE A N 1
ATOM 1709 C CA . ILE A 1 211 ? 19.562 -22.266 -20.312 1 96.19 211 ILE A CA 1
ATOM 1710 C C . ILE A 1 211 ? 19.938 -21.375 -19.141 1 96.19 211 ILE A C 1
ATOM 1712 O O . ILE A 1 211 ? 19.078 -20.734 -18.531 1 96.19 211 ILE A O 1
ATOM 1716 N N . MET A 1 212 ? 21.109 -21.312 -18.766 1 94.19 212 MET A N 1
ATOM 1717 C CA . MET A 1 212 ? 21.703 -20.422 -17.766 1 94.19 212 MET A CA 1
ATOM 1718 C C . MET A 1 212 ? 23.141 -20.078 -18.109 1 94.19 212 MET A C 1
ATOM 1720 O O . MET A 1 212 ? 23.922 -20.969 -18.5 1 94.19 212 MET A O 1
ATOM 1724 N N . PRO A 1 213 ? 23.469 -18.828 -17.953 1 91.94 213 PRO A N 1
ATOM 1725 C CA . PRO A 1 213 ? 24.859 -18.469 -18.266 1 91.94 213 PRO A CA 1
ATOM 1726 C C . PRO A 1 213 ? 25.859 -19.172 -17.344 1 91.94 213 PRO A C 1
ATOM 1728 O O . PRO A 1 213 ? 25.562 -19.438 -16.172 1 91.94 213 PRO A O 1
ATOM 1731 N N . VAL A 1 214 ? 27.047 -19.453 -17.953 1 90.38 214 VAL A N 1
ATOM 1732 C CA . VAL A 1 214 ? 28.109 -20.125 -17.219 1 90.38 214 VAL A CA 1
ATOM 1733 C C . VAL A 1 214 ? 28.891 -19.109 -16.391 1 90.38 214 VAL A C 1
ATOM 1735 O O . VAL A 1 214 ? 29.266 -18.047 -16.906 1 90.38 214 VAL A O 1
ATOM 1738 N N . ARG A 1 215 ? 28.938 -19.391 -15.102 1 85 215 ARG A N 1
ATOM 1739 C CA . ARG A 1 215 ? 29.766 -18.547 -14.25 1 85 215 ARG A CA 1
ATOM 1740 C C . ARG A 1 215 ? 31.25 -18.75 -14.562 1 85 215 ARG A C 1
ATOM 1742 O O . ARG A 1 215 ? 31.734 -19.875 -14.562 1 85 215 ARG A O 1
ATOM 1749 N N . LYS A 1 216 ? 31.875 -17.766 -15.234 1 73.69 216 LYS A N 1
ATOM 1750 C CA . LYS A 1 216 ? 33.281 -17.859 -15.594 1 73.69 216 LYS A CA 1
ATOM 1751 C C . LYS A 1 216 ? 34.188 -17.641 -14.383 1 73.69 216 LYS A C 1
ATOM 1753 O O . LYS A 1 216 ? 34 -16.656 -13.648 1 73.69 216 LYS A O 1
ATOM 1758 N N . ARG A 1 217 ? 34.719 -18.656 -13.93 1 67.19 217 ARG A N 1
ATOM 1759 C CA . ARG A 1 217 ? 35.75 -18.438 -12.922 1 67.19 217 ARG A CA 1
ATOM 1760 C C . ARG A 1 217 ? 37.062 -18.062 -13.562 1 67.19 217 ARG A C 1
ATOM 1762 O O . ARG A 1 217 ? 37.344 -18.406 -14.719 1 67.19 217 ARG A O 1
ATOM 1769 N N . LYS A 1 218 ? 37.812 -17 -13.125 1 63.12 218 LYS A N 1
ATOM 1770 C CA . LYS A 1 218 ? 39.062 -16.469 -13.641 1 63.12 218 LYS A CA 1
ATOM 1771 C C . LYS A 1 218 ? 39.906 -17.562 -14.289 1 63.12 218 LYS A C 1
ATOM 1773 O O . LYS A 1 218 ? 40.594 -17.312 -15.297 1 63.12 218 LYS A O 1
ATOM 1778 N N . ARG A 1 219 ? 40.438 -18.453 -13.586 1 52.72 219 ARG A N 1
ATOM 1779 C CA . ARG A 1 219 ? 41.594 -19.234 -14 1 52.72 219 ARG A CA 1
ATOM 1780 C C . ARG A 1 219 ? 41.188 -20.656 -14.383 1 52.72 219 ARG A C 1
ATOM 1782 O O . ARG A 1 219 ? 42.062 -21.484 -14.688 1 52.72 219 ARG A O 1
ATOM 1789 N N . LYS A 1 220 ? 39.844 -20.984 -14.43 1 63.03 220 LYS A N 1
ATOM 1790 C CA . LYS A 1 220 ? 39.75 -22.438 -14.523 1 63.03 220 LYS A CA 1
ATOM 1791 C C . LYS A 1 220 ? 38.781 -22.828 -15.656 1 63.03 220 LYS A C 1
ATOM 1793 O O . LYS A 1 220 ? 37.906 -22.062 -16.016 1 63.03 220 LYS A O 1
ATOM 1798 N N . LYS A 1 221 ? 39.062 -23.781 -16.391 1 70.56 221 LYS A N 1
ATOM 1799 C CA . LYS A 1 221 ? 38.281 -24.453 -17.438 1 70.56 221 LYS A CA 1
ATOM 1800 C C . LYS A 1 221 ? 36.875 -24.781 -16.953 1 70.56 221 LYS A C 1
ATOM 1802 O O . LYS A 1 221 ? 36.688 -25.141 -15.789 1 70.56 221 LYS A O 1
ATOM 1807 N N . VAL A 1 222 ? 35.781 -24.531 -17.766 1 79.25 222 VAL A N 1
ATOM 1808 C CA . VAL A 1 222 ? 34.375 -24.828 -17.469 1 79.25 222 VAL A CA 1
ATOM 1809 C C . VAL A 1 222 ? 34.188 -26.344 -17.359 1 79.25 222 VAL A C 1
ATOM 1811 O O . VAL A 1 222 ? 34.469 -27.078 -18.312 1 79.25 222 VAL A O 1
ATOM 1814 N N . ARG A 1 223 ? 34 -26.844 -16.172 1 82.25 223 ARG A N 1
ATOM 1815 C CA . ARG A 1 223 ? 33.75 -28.25 -15.938 1 82.25 223 ARG A CA 1
ATOM 1816 C C . ARG A 1 223 ? 32.25 -28.578 -16.047 1 82.25 223 ARG A C 1
ATOM 1818 O O . ARG A 1 223 ? 31.406 -27.719 -15.805 1 82.25 223 ARG A O 1
ATOM 1825 N N . GLY A 1 224 ? 31.906 -29.859 -16.547 1 86.81 224 GLY A N 1
ATOM 1826 C CA . GLY A 1 224 ? 30.531 -30.312 -16.672 1 86.81 224 GLY A CA 1
ATOM 1827 C C . GLY A 1 224 ? 30.078 -30.422 -18.109 1 86.81 224 GLY A C 1
ATOM 1828 O O . GLY A 1 224 ? 30.438 -29.594 -18.953 1 86.81 224 GLY A O 1
ATOM 1829 N N . LYS A 1 225 ? 29.312 -31.406 -18.391 1 89.69 225 LYS A N 1
ATOM 1830 C CA . LYS A 1 225 ? 28.859 -31.703 -19.75 1 89.69 225 LYS A CA 1
ATOM 1831 C C . LYS A 1 225 ? 27.969 -30.594 -20.281 1 89.69 225 LYS A C 1
ATOM 1833 O O . LYS A 1 225 ? 28.219 -30.031 -21.344 1 89.69 225 LYS A O 1
ATOM 1838 N N . TYR A 1 226 ? 27.031 -30.25 -19.531 1 92.56 226 TYR A N 1
ATOM 1839 C CA . TYR A 1 226 ? 26.016 -29.312 -20 1 92.56 226 TYR A CA 1
ATOM 1840 C C . TYR A 1 226 ? 26.516 -27.875 -19.891 1 92.56 226 TYR A C 1
ATOM 1842 O O . TYR A 1 226 ? 26.172 -27.031 -20.719 1 92.56 226 TYR A O 1
ATOM 1850 N N . ARG A 1 227 ? 27.234 -27.562 -18.875 1 89.88 227 ARG A N 1
ATOM 1851 C CA . ARG A 1 227 ? 27.828 -26.234 -18.734 1 89.88 227 ARG A CA 1
ATOM 1852 C C . ARG A 1 227 ? 28.719 -25.906 -19.922 1 89.88 227 ARG A C 1
ATOM 1854 O O . ARG A 1 227 ? 28.672 -24.797 -20.453 1 89.88 227 ARG A O 1
ATOM 1861 N N . ARG A 1 228 ? 29.438 -26.891 -20.375 1 86.81 228 ARG A N 1
ATOM 1862 C CA . ARG A 1 228 ? 30.297 -26.703 -21.531 1 86.81 228 ARG A CA 1
ATOM 1863 C C . ARG A 1 228 ? 29.484 -26.484 -22.812 1 86.81 228 ARG A C 1
ATOM 1865 O O . ARG A 1 228 ? 29.844 -25.641 -23.641 1 86.81 228 ARG A O 1
ATOM 1872 N N . LYS A 1 229 ? 28.469 -27.297 -22.906 1 88.38 229 LYS A N 1
ATOM 1873 C CA . LYS A 1 229 ? 27.609 -27.156 -24.062 1 88.38 229 LYS A CA 1
ATOM 1874 C C . LYS A 1 229 ? 27.016 -25.75 -24.156 1 88.38 229 LYS A C 1
ATOM 1876 O O . LYS A 1 229 ? 26.969 -25.156 -25.25 1 88.38 229 LYS A O 1
ATOM 1881 N N . LEU A 1 230 ? 26.594 -25.266 -23.047 1 88.69 230 LEU A N 1
ATOM 1882 C CA . LEU A 1 230 ? 25.984 -23.938 -23.031 1 88.69 230 LEU A CA 1
ATOM 1883 C C . LEU A 1 230 ? 27.031 -22.859 -23.281 1 88.69 230 LEU A C 1
ATOM 1885 O O . LEU A 1 230 ? 26.719 -21.812 -23.859 1 88.69 230 LEU A O 1
ATOM 1889 N N . TYR A 1 231 ? 28.172 -23.094 -22.859 1 82.94 231 TYR A N 1
ATOM 1890 C CA . TYR A 1 231 ? 29.266 -22.172 -23.094 1 82.94 231 TYR A CA 1
ATOM 1891 C C . TYR A 1 231 ? 29.516 -22 -24.594 1 82.94 231 TYR A C 1
ATOM 1893 O O . TYR A 1 231 ? 29.797 -20.891 -25.062 1 82.94 231 TYR A O 1
ATOM 1901 N N . LEU A 1 232 ? 29.359 -23.094 -25.297 1 83.38 232 LEU A N 1
ATOM 1902 C CA . LEU A 1 232 ? 29.625 -23.109 -26.734 1 83.38 232 LEU A CA 1
ATOM 1903 C C . LEU A 1 232 ? 28.422 -22.578 -27.516 1 83.38 232 LEU A C 1
ATOM 1905 O O . LEU A 1 232 ? 28.594 -21.891 -28.516 1 83.38 232 LEU A O 1
ATOM 1909 N N . ASN A 1 233 ? 27.234 -22.953 -26.984 1 88.25 233 ASN A N 1
ATOM 1910 C CA . ASN A 1 233 ? 26 -22.578 -27.641 1 88.25 233 ASN A CA 1
ATOM 1911 C C . ASN A 1 233 ? 24.984 -21.984 -26.656 1 88.25 233 ASN A C 1
ATOM 1913 O O . ASN A 1 233 ? 24.281 -22.719 -25.969 1 88.25 233 ASN A O 1
ATOM 1917 N N . PHE A 1 234 ? 24.891 -20.75 -26.719 1 91.81 234 PHE A N 1
ATOM 1918 C CA . PHE A 1 234 ? 24 -20.062 -25.797 1 91.81 234 PHE A CA 1
ATOM 1919 C C . PHE A 1 234 ? 22.859 -19.391 -26.547 1 91.81 234 PHE A C 1
ATOM 1921 O O . PHE A 1 234 ? 23.094 -18.531 -27.406 1 91.81 234 PHE A O 1
ATOM 1928 N N . ASP A 1 235 ? 21.672 -19.75 -26.312 1 93.12 235 ASP A N 1
ATOM 1929 C CA . ASP A 1 235 ? 20.484 -19.188 -26.953 1 93.12 235 ASP A CA 1
ATOM 1930 C C . ASP A 1 235 ? 20.031 -17.922 -26.234 1 93.12 235 ASP A C 1
ATOM 1932 O O . ASP A 1 235 ? 19.172 -17.969 -25.344 1 93.12 235 ASP A O 1
ATOM 1936 N N . LYS A 1 236 ? 20.453 -16.859 -26.766 1 93.69 236 LYS A N 1
ATOM 1937 C CA . LYS A 1 236 ? 20.188 -15.562 -26.125 1 93.69 236 LYS A CA 1
ATOM 1938 C C . LYS A 1 236 ? 18.703 -15.195 -26.203 1 93.69 236 LYS A C 1
ATOM 1940 O O . LYS A 1 236 ? 18.172 -14.594 -25.281 1 93.69 236 LYS A O 1
ATOM 1945 N N . ILE A 1 237 ? 18.125 -15.531 -27.203 1 93.62 237 ILE A N 1
ATOM 1946 C CA . ILE A 1 237 ? 16.719 -15.18 -27.422 1 93.62 237 ILE A CA 1
ATOM 1947 C C . ILE A 1 237 ? 15.852 -15.867 -26.375 1 93.62 237 ILE A C 1
ATOM 1949 O O . ILE A 1 237 ? 15.039 -15.219 -25.719 1 93.62 237 ILE A O 1
ATOM 1953 N N . LYS A 1 238 ? 16.031 -17.125 -26.203 1 94.69 238 LYS A N 1
ATOM 1954 C CA . LYS A 1 238 ? 15.297 -17.859 -25.188 1 94.69 238 LYS A CA 1
ATOM 1955 C C . LYS A 1 238 ? 15.648 -17.359 -23.781 1 94.69 238 LYS A C 1
ATOM 1957 O O . LYS A 1 238 ? 14.773 -17.25 -22.922 1 94.69 238 LYS A O 1
ATOM 1962 N N . TYR A 1 239 ? 16.875 -17.062 -23.656 1 96.81 239 TYR A N 1
ATOM 1963 C CA . TYR A 1 239 ? 17.328 -16.641 -22.344 1 96.81 239 TYR A CA 1
ATOM 1964 C C . TYR A 1 239 ? 16.656 -15.336 -21.922 1 96.81 239 TYR A C 1
ATOM 1966 O O . TYR A 1 239 ? 16.344 -15.141 -20.75 1 96.81 239 TYR A O 1
ATOM 1974 N N . ASN A 1 240 ? 16.406 -14.461 -22.859 1 95.25 240 ASN A N 1
ATOM 1975 C CA . ASN A 1 240 ? 15.82 -13.148 -22.578 1 95.25 240 ASN A CA 1
ATOM 1976 C C . ASN A 1 240 ? 14.43 -13.273 -21.984 1 95.25 240 ASN A C 1
ATOM 1978 O O . ASN A 1 240 ? 13.961 -12.359 -21.297 1 95.25 240 ASN A O 1
ATOM 1982 N N . LYS A 1 241 ? 13.82 -14.375 -22.109 1 96.75 241 LYS A N 1
ATOM 1983 C CA . LYS A 1 241 ? 12.492 -14.594 -21.547 1 96.75 241 LYS A CA 1
ATOM 1984 C C . LYS A 1 241 ? 12.547 -14.68 -20.016 1 96.75 241 LYS A C 1
ATOM 1986 O O . LYS A 1 241 ? 11.516 -14.602 -19.344 1 96.75 241 LYS A O 1
ATOM 1991 N N . ARG A 1 242 ? 13.781 -14.711 -19.469 1 95.88 242 ARG A N 1
ATOM 1992 C CA . ARG A 1 242 ? 13.969 -14.711 -18.016 1 95.88 242 ARG A CA 1
ATOM 1993 C C . ARG A 1 242 ? 13.383 -13.453 -17.391 1 95.88 242 ARG A C 1
ATOM 1995 O O . ARG A 1 242 ? 12.898 -13.492 -16.266 1 95.88 242 ARG A O 1
ATOM 2002 N N . ASN A 1 243 ? 13.305 -12.414 -18.141 1 94.88 243 ASN A N 1
ATOM 2003 C CA . ASN A 1 243 ? 12.844 -11.117 -17.656 1 94.88 243 ASN A CA 1
ATOM 2004 C C . ASN A 1 243 ? 11.375 -11.156 -17.25 1 94.88 243 ASN A C 1
ATOM 2006 O O . ASN A 1 243 ? 10.922 -10.328 -16.453 1 94.88 243 ASN A O 1
ATOM 2010 N N . ILE A 1 244 ? 10.68 -12.109 -17.734 1 96.5 244 ILE A N 1
ATOM 2011 C CA . ILE A 1 244 ? 9.25 -12.219 -17.438 1 96.5 244 ILE A CA 1
ATOM 2012 C C . ILE A 1 244 ? 9.062 -12.523 -15.961 1 96.5 244 ILE A C 1
ATOM 2014 O O . ILE A 1 244 ? 8.094 -12.062 -15.344 1 96.5 244 ILE A O 1
ATOM 2018 N N . ALA A 1 245 ? 9.992 -13.312 -15.375 1 96.69 245 ALA A N 1
ATOM 2019 C CA . ALA A 1 245 ? 9.914 -13.578 -13.938 1 96.69 245 ALA A CA 1
ATOM 2020 C C . ALA A 1 245 ? 10.109 -12.297 -13.133 1 96.69 245 ALA A C 1
ATOM 2022 O O . ALA A 1 245 ? 9.43 -12.07 -12.133 1 96.69 245 ALA A O 1
ATOM 2023 N N . GLU A 1 246 ? 11.031 -11.445 -13.594 1 92.12 246 GLU A N 1
ATOM 2024 C CA . GLU A 1 246 ? 11.258 -10.164 -12.945 1 92.12 246 GLU A CA 1
ATOM 2025 C C . GLU A 1 246 ? 10.023 -9.273 -13.039 1 92.12 246 GLU A C 1
ATOM 2027 O O . GLU A 1 246 ? 9.641 -8.625 -12.055 1 92.12 246 GLU A O 1
ATOM 2032 N N . THR A 1 247 ? 9.453 -9.273 -14.156 1 93.31 247 THR A N 1
ATOM 2033 C CA . THR A 1 247 ? 8.227 -8.508 -14.367 1 93.31 247 THR A CA 1
ATOM 2034 C C . THR A 1 247 ? 7.102 -9.016 -13.477 1 93.31 247 THR A C 1
ATOM 2036 O O . THR A 1 247 ? 6.348 -8.227 -12.906 1 93.31 247 THR A O 1
ATOM 2039 N N . THR A 1 248 ? 7.016 -10.32 -13.391 1 96.38 248 THR A N 1
ATOM 2040 C CA . THR A 1 248 ? 5.992 -10.93 -12.547 1 96.38 248 THR A CA 1
ATOM 2041 C C . THR A 1 248 ? 6.156 -10.492 -11.094 1 96.38 248 THR A C 1
ATOM 2043 O O . THR A 1 248 ? 5.188 -10.078 -10.453 1 96.38 248 THR A O 1
ATOM 2046 N N . PHE A 1 249 ? 7.406 -10.516 -10.594 1 95.06 249 PHE A N 1
ATOM 2047 C CA . PHE A 1 249 ? 7.66 -10.062 -9.227 1 95.06 249 PHE A CA 1
ATOM 2048 C C . PHE A 1 249 ? 7.305 -8.594 -9.07 1 95.06 249 PHE A C 1
ATOM 2050 O O . PHE A 1 249 ? 6.754 -8.188 -8.047 1 95.06 249 PHE A O 1
ATOM 2057 N N . SER A 1 250 ? 7.629 -7.844 -10.094 1 91.12 250 SER A N 1
ATOM 2058 C CA . SER A 1 250 ? 7.312 -6.418 -10.055 1 91.12 250 SER A CA 1
ATOM 2059 C C . SER A 1 250 ? 5.809 -6.191 -9.922 1 91.12 250 SER A C 1
ATOM 2061 O O . SER A 1 250 ? 5.371 -5.375 -9.109 1 91.12 250 SER A O 1
ATOM 2063 N N . VAL A 1 251 ? 5.055 -6.941 -10.641 1 92.81 251 VAL A N 1
ATOM 2064 C CA . VAL A 1 251 ? 3.602 -6.801 -10.617 1 92.81 251 VAL A CA 1
ATOM 2065 C C . VAL A 1 251 ? 3.061 -7.242 -9.258 1 92.81 251 VAL A C 1
ATOM 2067 O O . VAL A 1 251 ? 2.221 -6.559 -8.672 1 92.81 251 VAL A O 1
ATOM 2070 N N . VAL A 1 252 ? 3.58 -8.359 -8.758 1 95.5 252 VAL A N 1
ATOM 2071 C CA . VAL A 1 252 ? 3.121 -8.891 -7.477 1 95.5 252 VAL A CA 1
ATOM 2072 C C . VAL A 1 252 ? 3.381 -7.875 -6.367 1 95.5 252 VAL A C 1
ATOM 2074 O O . VAL A 1 252 ? 2.49 -7.574 -5.57 1 95.5 252 VAL A O 1
ATOM 2077 N N . LYS A 1 253 ? 4.566 -7.332 -6.367 1 90.62 253 LYS A N 1
ATOM 2078 C CA . LYS A 1 253 ? 4.941 -6.426 -5.285 1 90.62 253 LYS A CA 1
ATOM 2079 C C . LYS A 1 253 ? 4.223 -5.082 -5.418 1 90.62 253 LYS A C 1
ATOM 2081 O O . LYS A 1 253 ? 3.861 -4.465 -4.418 1 90.62 253 LYS A O 1
ATOM 2086 N N . ARG A 1 254 ? 4.004 -4.68 -6.582 1 86.56 254 ARG A N 1
ATOM 2087 C CA . ARG A 1 254 ? 3.307 -3.418 -6.801 1 86.56 254 ARG A CA 1
ATOM 2088 C C . ARG A 1 254 ? 1.836 -3.529 -6.414 1 86.56 254 ARG A C 1
ATOM 2090 O O . ARG A 1 254 ? 1.276 -2.609 -5.812 1 86.56 254 ARG A O 1
ATOM 2097 N N . LYS A 1 255 ? 1.258 -4.605 -6.746 1 89.5 255 LYS A N 1
ATOM 2098 C CA . LYS A 1 255 ? -0.177 -4.773 -6.539 1 89.5 255 LYS A CA 1
ATOM 2099 C C . LYS A 1 255 ? -0.48 -5.195 -5.105 1 89.5 255 LYS A C 1
ATOM 2101 O O . LYS A 1 255 ? -1.469 -4.75 -4.516 1 89.5 255 LYS A O 1
ATOM 2106 N N . PHE A 1 256 ? 0.383 -6.059 -4.566 1 92.06 256 PHE A N 1
ATOM 2107 C CA . PHE A 1 256 ? 0.008 -6.672 -3.297 1 92.06 256 PHE A CA 1
ATOM 2108 C C . PHE A 1 256 ? 1.009 -6.312 -2.205 1 92.06 256 PHE A C 1
ATOM 2110 O O . PHE A 1 256 ? 0.838 -6.699 -1.047 1 92.06 256 PHE A O 1
ATOM 2117 N N . GLY A 1 257 ? 2.014 -5.582 -2.572 1 87.25 257 GLY A N 1
ATOM 2118 C CA . GLY A 1 257 ? 2.945 -5.062 -1.584 1 87.25 257 GLY A CA 1
ATOM 2119 C C . GLY A 1 257 ? 4.121 -5.984 -1.326 1 87.25 257 GLY A C 1
ATOM 2120 O O . GLY A 1 257 ? 3.979 -7.207 -1.375 1 87.25 257 GLY A O 1
ATOM 2121 N N . GLU A 1 258 ? 5.195 -5.41 -0.941 1 87.81 258 GLU A N 1
ATOM 2122 C CA . GLU A 1 258 ? 6.41 -6.145 -0.617 1 87.81 258 GLU A CA 1
ATOM 2123 C C . GLU A 1 258 ? 6.516 -6.406 0.883 1 87.81 258 GLU A C 1
ATOM 2125 O O . GLU A 1 258 ? 7.195 -7.344 1.309 1 87.81 258 GLU A O 1
ATOM 2130 N N . VAL A 1 259 ? 5.91 -5.574 1.609 1 85 259 VAL A N 1
ATOM 2131 C CA . VAL A 1 259 ? 5.984 -5.672 3.064 1 85 259 VAL A CA 1
ATOM 2132 C C . VAL A 1 259 ? 4.906 -6.625 3.572 1 85 259 VAL A C 1
ATOM 2134 O O . VAL A 1 259 ? 3.729 -6.477 3.244 1 85 259 VAL A O 1
ATOM 2137 N N . LEU A 1 260 ? 5.348 -7.574 4.32 1 88.94 260 LEU A N 1
ATOM 2138 C CA . LEU A 1 260 ? 4.434 -8.578 4.855 1 88.94 260 LEU A CA 1
ATOM 2139 C C . LEU A 1 260 ? 3.758 -8.078 6.125 1 88.94 260 LEU A C 1
ATOM 2141 O O . LEU A 1 260 ? 4.395 -7.43 6.961 1 88.94 260 LEU A O 1
ATOM 2145 N N . ARG A 1 261 ? 2.502 -8.375 6.25 1 86.75 261 ARG A N 1
ATOM 2146 C CA . ARG A 1 261 ? 1.721 -7.965 7.41 1 86.75 261 ARG A CA 1
ATOM 2147 C C . ARG A 1 261 ? 1.867 -8.969 8.547 1 86.75 261 ARG A C 1
ATOM 2149 O O . ARG A 1 261 ? 1.822 -8.594 9.727 1 86.75 261 ARG A O 1
ATOM 2156 N N . ALA A 1 262 ? 2.029 -10.242 8.164 1 87.38 262 ALA A N 1
ATOM 2157 C CA . ALA A 1 262 ? 2.152 -11.305 9.172 1 87.38 262 ALA A CA 1
ATOM 2158 C C . ALA A 1 262 ? 3.467 -11.18 9.938 1 87.38 262 ALA A C 1
ATOM 2160 O O . ALA A 1 262 ? 4.5 -10.844 9.359 1 87.38 262 ALA A O 1
ATOM 2161 N N . ARG A 1 263 ? 3.387 -11.484 11.188 1 81 263 ARG A N 1
ATOM 2162 C CA . ARG A 1 263 ? 4.566 -11.375 12.039 1 81 263 ARG A CA 1
ATOM 2163 C C . ARG A 1 263 ? 5.273 -12.719 12.18 1 81 263 ARG A C 1
ATOM 2165 O O . ARG A 1 263 ? 6.504 -12.773 12.227 1 81 263 ARG A O 1
ATOM 2172 N N . LYS A 1 264 ? 4.539 -13.758 12.258 1 86.5 264 LYS A N 1
ATOM 2173 C CA . LYS A 1 264 ? 5.098 -15.094 12.414 1 86.5 264 LYS A CA 1
ATOM 2174 C C . LYS A 1 264 ? 5.535 -15.672 11.07 1 86.5 264 LYS A C 1
ATOM 2176 O O . LYS A 1 264 ? 4.855 -15.492 10.062 1 86.5 264 LYS A O 1
ATOM 2181 N N . PHE A 1 265 ? 6.602 -16.469 11.141 1 87.38 265 PHE A N 1
ATOM 2182 C CA . PHE A 1 265 ? 7.215 -17 9.93 1 87.38 265 PHE A CA 1
ATOM 2183 C C . PHE A 1 265 ? 6.195 -17.797 9.117 1 87.38 265 PHE A C 1
ATOM 2185 O O . PHE A 1 265 ? 6.023 -17.562 7.918 1 87.38 265 PHE A O 1
ATOM 2192 N N . TYR A 1 266 ? 5.539 -18.688 9.711 1 90.31 266 TYR A N 1
ATOM 2193 C CA . TYR A 1 266 ? 4.629 -19.578 9 1 90.31 266 TYR A CA 1
ATOM 2194 C C . TYR A 1 266 ? 3.496 -18.797 8.352 1 90.31 266 TYR A C 1
ATOM 2196 O O . TYR A 1 266 ? 3.064 -19.125 7.238 1 90.31 266 TYR A O 1
ATOM 2204 N N . ASN A 1 267 ? 3.064 -17.781 9.055 1 92.19 267 ASN A N 1
ATOM 2205 C CA . ASN A 1 267 ? 2.014 -16.938 8.492 1 92.19 267 ASN A CA 1
ATOM 2206 C C . ASN A 1 267 ? 2.547 -16.047 7.367 1 92.19 267 ASN A C 1
ATOM 2208 O O . ASN A 1 267 ? 1.82 -15.734 6.426 1 92.19 267 ASN A O 1
ATOM 2212 N N . GLN A 1 268 ? 3.828 -15.688 7.492 1 92.56 268 GLN A N 1
ATOM 2213 C CA . GLN A 1 268 ? 4.457 -14.93 6.418 1 92.56 268 GLN A CA 1
ATOM 2214 C C . GLN A 1 268 ? 4.523 -15.75 5.133 1 92.56 268 GLN A C 1
ATOM 2216 O O . GLN A 1 268 ? 4.242 -15.234 4.047 1 92.56 268 GLN A O 1
ATOM 2221 N N . VAL A 1 269 ? 4.883 -17 5.316 1 94.81 269 VAL A N 1
ATOM 2222 C CA . VAL A 1 269 ? 4.961 -17.906 4.176 1 94.81 269 VAL A CA 1
ATOM 2223 C C . VAL A 1 269 ? 3.59 -18.031 3.518 1 94.81 269 VAL A C 1
ATOM 2225 O O . VAL A 1 269 ? 3.471 -17.938 2.293 1 94.81 269 VAL A O 1
ATOM 2228 N N . LYS A 1 270 ? 2.574 -18.172 4.297 1 96.31 270 LYS A N 1
ATOM 2229 C CA . LYS A 1 270 ? 1.217 -18.312 3.777 1 96.31 270 LYS A CA 1
ATOM 2230 C C . LYS A 1 270 ? 0.767 -17.031 3.076 1 96.31 270 LYS A C 1
ATOM 2232 O O . LYS A 1 270 ? 0.099 -17.094 2.041 1 96.31 270 LYS A O 1
ATOM 2237 N N . GLU A 1 271 ? 1.123 -15.914 3.678 1 96 271 GLU A N 1
ATOM 2238 C CA . GLU A 1 271 ? 0.781 -14.641 3.062 1 96 271 GLU A CA 1
ATOM 2239 C C . GLU A 1 271 ? 1.382 -14.523 1.664 1 96 271 GLU A C 1
ATOM 2241 O O . GLU A 1 271 ? 0.711 -14.078 0.729 1 96 271 GLU A O 1
ATOM 2246 N N . ILE A 1 272 ? 2.617 -14.953 1.511 1 96.69 272 ILE A N 1
ATOM 2247 C CA . ILE A 1 272 ? 3.281 -14.891 0.214 1 96.69 272 ILE A CA 1
ATOM 2248 C C . ILE A 1 272 ? 2.59 -15.836 -0.767 1 96.69 272 ILE A C 1
ATOM 2250 O O . ILE A 1 272 ? 2.314 -15.461 -1.909 1 96.69 272 ILE A O 1
ATOM 2254 N N . LYS A 1 273 ? 2.314 -17.016 -0.318 1 97.75 273 LYS A N 1
ATOM 2255 C CA . LYS A 1 273 ? 1.633 -17.984 -1.174 1 97.75 273 LYS A CA 1
ATOM 2256 C C . LYS A 1 273 ? 0.287 -17.453 -1.65 1 97.75 273 LYS A C 1
ATOM 2258 O O . LYS A 1 273 ? -0.074 -17.609 -2.818 1 97.75 273 LYS A O 1
ATOM 2263 N N . ILE A 1 274 ? -0.396 -16.797 -0.778 1 97.81 274 ILE A N 1
ATOM 2264 C CA . ILE A 1 274 ? -1.694 -16.234 -1.118 1 97.81 274 ILE A CA 1
ATOM 2265 C C . ILE A 1 274 ? -1.517 -15.141 -2.176 1 97.81 274 ILE A C 1
ATOM 2267 O O . ILE A 1 274 ? -2.271 -15.086 -3.148 1 97.81 274 ILE A O 1
ATOM 2271 N N . LYS A 1 275 ? -0.54 -14.312 -2.004 1 97.94 275 LYS A N 1
ATOM 2272 C CA . LYS A 1 275 ? -0.262 -13.273 -2.988 1 97.94 275 LYS A CA 1
ATOM 2273 C C . LYS A 1 275 ? -0.04 -13.867 -4.375 1 97.94 275 LYS A C 1
ATOM 2275 O O . LYS A 1 275 ? -0.551 -13.352 -5.367 1 97.94 275 LYS A O 1
ATOM 2280 N N . LEU A 1 276 ? 0.682 -14.93 -4.414 1 98.31 276 LEU A N 1
ATOM 2281 C CA . LEU A 1 276 ? 1.04 -15.547 -5.688 1 98.31 276 LEU A CA 1
ATOM 2282 C C . LEU A 1 276 ? -0.172 -16.219 -6.328 1 98.31 276 LEU A C 1
ATOM 2284 O O . LEU A 1 276 ? -0.344 -16.156 -7.551 1 98.31 276 LEU A O 1
ATOM 2288 N N . ILE A 1 277 ? -1 -16.812 -5.52 1 98 277 ILE A N 1
ATOM 2289 C CA . ILE A 1 277 ? -2.236 -17.422 -6.016 1 98 277 ILE A CA 1
ATOM 2290 C C . ILE A 1 277 ? -3.15 -16.328 -6.57 1 98 277 ILE A C 1
ATOM 2292 O O . ILE A 1 277 ? -3.719 -16.469 -7.656 1 98 277 ILE A O 1
ATOM 2296 N N . VAL A 1 278 ? -3.279 -15.273 -5.797 1 98.25 278 VAL A N 1
ATOM 2297 C CA . VAL A 1 278 ? -4.137 -14.164 -6.188 1 98.25 278 VAL A CA 1
ATOM 2298 C C . VAL A 1 278 ? -3.629 -13.547 -7.492 1 98.25 278 VAL A C 1
ATOM 2300 O O . VAL A 1 278 ? -4.422 -13.133 -8.336 1 98.25 278 VAL A O 1
ATOM 2303 N N . TYR A 1 279 ? -2.373 -13.531 -7.648 1 98.19 279 TYR A N 1
ATOM 2304 C CA . TYR A 1 279 ? -1.804 -13.055 -8.898 1 98.19 279 TYR A CA 1
ATOM 2305 C C . TYR A 1 279 ? -2.303 -13.883 -10.078 1 98.19 279 TYR A C 1
ATOM 2307 O O . TYR A 1 279 ? -2.734 -13.336 -11.094 1 98.19 279 TYR A O 1
ATOM 2315 N N . ASN A 1 280 ? -2.221 -15.203 -9.992 1 98.12 280 ASN A N 1
ATOM 2316 C CA . ASN A 1 280 ? -2.68 -16.078 -11.07 1 98.12 280 ASN A CA 1
ATOM 2317 C C . ASN A 1 280 ? -4.16 -15.867 -11.367 1 98.12 280 ASN A C 1
ATOM 2319 O O . ASN A 1 280 ? -4.559 -15.773 -12.531 1 98.12 280 ASN A O 1
ATOM 2323 N N . ILE A 1 281 ? -4.934 -15.758 -10.312 1 97.5 281 ILE A N 1
ATOM 2324 C CA . ILE A 1 281 ? -6.371 -15.586 -10.508 1 97.5 281 ILE A CA 1
ATOM 2325 C C . ILE A 1 281 ? -6.645 -14.234 -11.164 1 97.5 281 ILE A C 1
ATOM 2327 O O . ILE A 1 281 ? -7.473 -14.141 -12.078 1 97.5 281 ILE A O 1
ATOM 2331 N N . ASN A 1 282 ? -5.957 -13.227 -10.664 1 96.38 282 ASN A N 1
ATOM 2332 C CA . ASN A 1 282 ? -6.117 -11.906 -11.25 1 96.38 282 ASN A CA 1
ATOM 2333 C C . ASN A 1 282 ? -5.742 -11.898 -12.734 1 96.38 282 ASN A C 1
ATOM 2335 O O . ASN A 1 282 ? -6.352 -11.188 -13.531 1 96.38 282 ASN A O 1
ATOM 2339 N N . LYS A 1 283 ? -4.703 -12.609 -13.094 1 95.75 283 LYS A N 1
ATOM 2340 C CA . LYS A 1 283 ? -4.32 -12.719 -14.5 1 95.75 283 LYS A CA 1
ATOM 2341 C C . LYS A 1 283 ? -5.477 -13.234 -15.344 1 95.75 283 LYS A C 1
ATOM 2343 O O . LYS A 1 283 ? -5.715 -12.734 -16.453 1 95.75 283 LYS A O 1
ATOM 2348 N N . LYS A 1 284 ? -6.188 -14.172 -14.875 1 95.62 284 LYS A N 1
ATOM 2349 C CA . LYS A 1 284 ? -7.332 -14.711 -15.602 1 95.62 284 LYS A CA 1
ATOM 2350 C C . LYS A 1 284 ? -8.477 -13.703 -15.648 1 95.62 284 LYS A C 1
ATOM 2352 O O . LYS A 1 284 ? -9.18 -13.602 -16.656 1 95.62 284 LYS A O 1
ATOM 2357 N N . VAL A 1 285 ? -8.641 -12.977 -14.555 1 94.69 285 VAL A N 1
ATOM 2358 C CA . VAL A 1 285 ? -9.672 -11.938 -14.508 1 94.69 285 VAL A CA 1
ATOM 2359 C C . VAL A 1 285 ? -9.414 -10.906 -15.609 1 94.69 285 VAL A C 1
ATOM 2361 O O . VAL A 1 285 ? -10.328 -10.539 -16.344 1 94.69 285 VAL A O 1
ATOM 2364 N N . VAL A 1 286 ? -8.211 -10.484 -15.68 1 91.5 286 VAL A N 1
ATOM 2365 C CA . VAL A 1 286 ? -7.836 -9.477 -16.656 1 91.5 286 VAL A CA 1
ATOM 2366 C C . VAL A 1 286 ? -8.039 -10.016 -18.078 1 91.5 286 VAL A C 1
ATOM 2368 O O . VAL A 1 286 ? -8.5 -9.305 -18.953 1 91.5 286 VAL A O 1
ATOM 2371 N N . GLU A 1 287 ? -7.707 -11.273 -18.297 1 90.06 287 GLU A N 1
ATOM 2372 C CA . GLU A 1 287 ? -7.891 -11.906 -19.594 1 90.06 287 GLU A CA 1
ATOM 2373 C C . GLU A 1 287 ? -9.359 -11.93 -20 1 90.06 287 GLU A C 1
ATOM 2375 O O . GLU A 1 287 ? -9.703 -11.688 -21.156 1 90.06 287 GLU A O 1
ATOM 2380 N N . ILE A 1 288 ? -10.195 -12.125 -19.031 1 87 288 ILE A N 1
ATOM 2381 C CA . ILE A 1 288 ? -11.633 -12.211 -19.297 1 87 288 ILE A CA 1
ATOM 2382 C C . ILE A 1 288 ? -12.195 -10.82 -19.562 1 87 288 ILE A C 1
ATOM 2384 O O . ILE A 1 288 ? -13.023 -10.633 -20.453 1 87 288 ILE A O 1
ATOM 2388 N N . VAL A 1 289 ? -11.734 -9.828 -18.828 1 81.25 289 VAL A N 1
ATOM 2389 C CA . VAL A 1 289 ? -12.25 -8.469 -18.953 1 81.25 289 VAL A CA 1
ATOM 2390 C C . VAL A 1 289 ? -11.758 -7.848 -20.266 1 81.25 289 VAL A C 1
ATOM 2392 O O . VAL A 1 289 ? -12.508 -7.152 -20.938 1 81.25 289 VAL A O 1
ATOM 2395 N N . CYS A 1 290 ? -10.5 -7.996 -20.578 1 71.19 290 CYS A N 1
ATOM 2396 C CA . CYS A 1 290 ? -9.961 -7.457 -21.812 1 71.19 290 CYS A CA 1
ATOM 2397 C C . CYS A 1 290 ? -10.625 -8.102 -23.031 1 71.19 290 CYS A C 1
ATOM 2399 O O . CYS A 1 290 ? -10.891 -7.434 -24.031 1 71.19 290 CYS A O 1
ATOM 2401 N N . ILE A 1 291 ? -10.836 -9.352 -23 1 59.28 291 ILE A N 1
ATOM 2402 C CA . ILE A 1 291 ? -11.516 -10.047 -24.094 1 59.28 291 ILE A CA 1
ATOM 2403 C C . ILE A 1 291 ? -12.93 -9.484 -24.25 1 59.28 291 ILE A C 1
ATOM 2405 O O . ILE A 1 291 ? -13.383 -9.266 -25.375 1 59.28 291 ILE A O 1
ATOM 2409 N N . LYS A 1 292 ? -13.492 -9.094 -23.234 1 54.16 292 LYS A N 1
ATOM 2410 C CA . LYS A 1 292 ? -14.836 -8.539 -23.297 1 54.16 292 LYS A CA 1
ATOM 2411 C C . LYS A 1 292 ? -14.82 -7.125 -23.859 1 54.16 292 LYS A C 1
ATOM 2413 O O . LYS A 1 292 ? 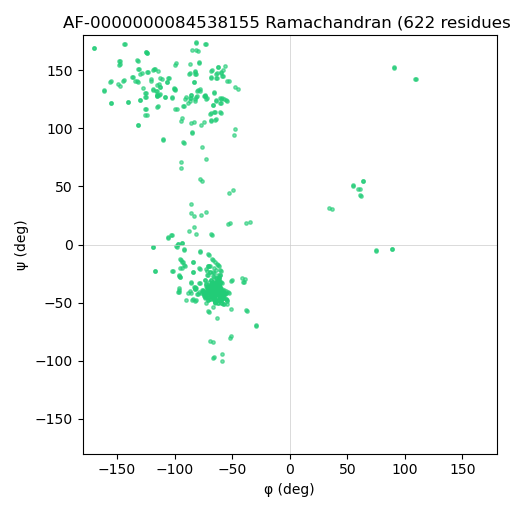-15.688 -6.75 -24.656 1 54.16 292 LYS A O 1
ATOM 2418 N N . LEU A 1 293 ? -13.836 -6.375 -23.422 1 53.38 293 LEU A N 1
ATOM 2419 C CA . LEU A 1 293 ? -13.719 -5.027 -23.969 1 53.38 293 LEU A CA 1
ATOM 2420 C C . LEU A 1 293 ? -13.414 -5.07 -25.469 1 53.38 293 LEU A C 1
ATOM 2422 O O . LEU A 1 293 ? -13.906 -4.23 -26.219 1 53.38 293 LEU A O 1
ATOM 2426 N N . ARG A 1 294 ? -12.523 -5.969 -25.891 1 46.34 294 ARG A N 1
ATOM 2427 C CA . ARG A 1 294 ? -12.219 -6.141 -27.312 1 46.34 294 ARG A CA 1
ATOM 2428 C C . ARG A 1 294 ? -13.438 -6.633 -28.078 1 46.34 294 ARG A C 1
ATOM 2430 O O . ARG A 1 294 ? -13.68 -6.211 -29.203 1 46.34 294 ARG A O 1
ATOM 2437 N N . ILE A 1 295 ? -14.156 -7.562 -27.516 1 44.53 295 ILE A N 1
ATOM 2438 C CA . ILE A 1 295 ? -15.367 -8.055 -28.156 1 44.53 295 ILE A CA 1
ATOM 2439 C C . ILE A 1 295 ? -16.406 -6.941 -28.219 1 44.53 295 ILE A C 1
ATOM 2441 O O . ILE A 1 295 ? -17.125 -6.805 -29.203 1 44.53 295 ILE A O 1
ATOM 2445 N N . SER A 1 296 ? -16.469 -6.133 -27.234 1 43.41 296 SER A N 1
ATOM 2446 C CA . SER A 1 296 ? -17.453 -5.055 -27.234 1 43.41 296 SER A CA 1
ATOM 2447 C C . SER A 1 296 ? -17.078 -3.955 -28.219 1 43.41 296 SER A C 1
ATOM 2449 O O . SER A 1 296 ? -17.938 -3.209 -28.688 1 43.41 296 SER A O 1
ATOM 2451 N N . THR A 1 297 ? -15.789 -3.824 -28.625 1 38.94 297 THR A N 1
ATOM 2452 C CA . THR A 1 297 ? -15.367 -2.818 -29.594 1 38.94 297 THR A CA 1
ATOM 2453 C C . THR A 1 297 ? -15.406 -3.381 -31.016 1 38.94 297 THR A C 1
ATOM 2455 O O . THR A 1 297 ? -15.016 -2.701 -31.969 1 38.94 297 THR A O 1
ATOM 2458 N N . GLU A 1 298 ? -15.688 -4.629 -31.328 1 36.75 298 GLU A N 1
ATOM 2459 C CA . GLU A 1 298 ? -15.805 -5.145 -32.688 1 36.75 298 GLU A CA 1
ATOM 2460 C C . GLU A 1 298 ? -17 -4.531 -33.406 1 36.75 298 GLU A C 1
ATOM 2462 O O . GLU A 1 298 ? -18.109 -4.531 -32.875 1 36.75 298 GLU A O 1
ATOM 2467 N N . PRO A 1 299 ? -16.797 -3.688 -34.5 1 34.34 299 PRO A N 1
ATOM 2468 C CA . PRO A 1 299 ? -17.859 -3.158 -35.375 1 34.34 299 PRO A CA 1
ATOM 2469 C C . PRO A 1 299 ? -18.766 -4.258 -35.938 1 34.34 299 PRO A C 1
ATOM 2471 O O . PRO A 1 299 ? -18.297 -5.379 -36.156 1 34.34 299 PRO A O 1
ATOM 2474 N N . ARG A 1 300 ? -20.109 -4.168 -36.094 1 35.25 300 ARG A N 1
ATOM 2475 C CA . ARG A 1 300 ? -21.141 -5.016 -36.688 1 35.25 300 ARG A CA 1
ATOM 2476 C C . ARG A 1 300 ? -20.797 -5.348 -38.125 1 35.25 300 ARG A C 1
ATOM 2478 O O . ARG A 1 300 ? -21.297 -6.332 -38.688 1 35.25 300 ARG A O 1
ATOM 2485 N N . TYR A 1 301 ? -20.438 -4.371 -39.156 1 27.84 301 TYR A N 1
ATOM 2486 C CA . TYR A 1 301 ? -20.5 -4.637 -40.594 1 27.84 301 TYR A CA 1
ATOM 2487 C C . TYR A 1 301 ? -19.422 -5.629 -41 1 27.84 301 TYR A C 1
ATOM 2489 O O . TYR A 1 301 ? -19.703 -6.57 -41.75 1 27.84 301 TYR A O 1
ATOM 2497 N N . ALA A 1 302 ? -18.031 -5.094 -41.25 1 29.42 302 ALA A N 1
ATOM 2498 C CA . ALA A 1 302 ? -17.125 -5.484 -42.312 1 29.42 302 ALA A CA 1
ATOM 2499 C C . ALA A 1 302 ? -16.484 -6.836 -42.031 1 29.42 302 ALA A C 1
ATOM 2501 O O . ALA A 1 302 ? -15.508 -6.922 -41.281 1 29.42 302 ALA A O 1
ATOM 2502 N N . LEU A 1 303 ? -17.25 -8.031 -41.75 1 28.73 303 LEU A N 1
ATOM 2503 C CA . LEU A 1 303 ? -16.922 -9.453 -41.688 1 28.73 303 LEU A CA 1
ATOM 2504 C C . LEU A 1 303 ? -15.984 -9.836 -42.844 1 28.73 303 LEU A C 1
ATOM 2506 O O . LEU A 1 303 ? -15.555 -10.992 -42.938 1 28.73 303 LEU A O 1
ATOM 2510 N N . GLN A 1 304 ? -16.094 -9.109 -43.969 1 27.61 304 GLN A N 1
ATOM 2511 C CA . GLN A 1 304 ? -15.586 -9.797 -45.156 1 27.61 304 GLN A CA 1
ATOM 2512 C C . GLN A 1 304 ? -14.078 -10 -45.062 1 27.61 304 GLN A C 1
ATOM 2514 O O . GLN A 1 304 ? -13.586 -11.109 -45.281 1 27.61 304 GLN A O 1
ATOM 2519 N N . ASP A 1 305 ? -13.234 -9.031 -45.719 1 26.03 305 ASP A N 1
ATOM 2520 C CA . ASP A 1 305 ? -11.953 -9.234 -46.375 1 26.03 305 ASP A CA 1
ATOM 2521 C C . ASP A 1 305 ? -10.797 -9.227 -45.375 1 26.03 305 ASP A C 1
ATOM 2523 O O . ASP A 1 305 ? -9.984 -8.297 -45.375 1 26.03 305 ASP A O 1
ATOM 2527 N N . LEU A 1 306 ? -10.961 -9.523 -44.094 1 22.91 306 LEU A N 1
ATOM 2528 C CA . LEU A 1 306 ? -9.891 -9.203 -43.156 1 22.91 306 LEU A CA 1
ATOM 2529 C C . LEU A 1 306 ? -8.711 -10.148 -43.344 1 22.91 306 LEU A C 1
ATOM 2531 O O . LEU A 1 306 ? -8.781 -11.312 -42.938 1 22.91 306 LEU A O 1
ATOM 2535 N N . PRO A 1 307 ? -7.91 -10.023 -44.406 1 24.5 307 PRO A N 1
ATOM 2536 C CA . PRO A 1 307 ? -6.816 -10.961 -44.656 1 24.5 307 PRO A CA 1
ATOM 2537 C C . PRO A 1 307 ? -5.805 -11.039 -43.531 1 24.5 307 PRO A C 1
ATOM 2539 O O . PRO A 1 307 ? -5.535 -12.125 -43 1 24.5 307 PRO A O 1
ATOM 2542 N N . TYR A 1 308 ? -4.523 -10.273 -43.719 1 22.45 308 TYR A N 1
ATOM 2543 C CA . TYR A 1 308 ? -3.105 -10.609 -43.656 1 22.45 308 TYR A CA 1
ATOM 2544 C C . TYR A 1 308 ? -2.576 -10.414 -42.219 1 22.45 308 TYR A C 1
ATOM 2546 O O . TYR A 1 308 ? -1.511 -10.93 -41.875 1 22.45 308 TYR A O 1
ATOM 2554 N N . PHE A 1 309 ? -2.83 -9.25 -41.469 1 22.84 309 PHE A N 1
ATOM 2555 C CA . PHE A 1 309 ? -1.789 -8.75 -40.562 1 22.84 309 PHE A CA 1
ATOM 2556 C C . PHE A 1 309 ? -1.66 -9.641 -39.344 1 22.84 309 PHE A C 1
ATOM 2558 O O . PHE A 1 309 ? -0.974 -9.289 -38.375 1 22.84 309 PHE A O 1
ATOM 2565 N N . TRP A 1 310 ? -1.956 -10.984 -39.312 1 23.11 310 TRP A N 1
ATOM 2566 C CA . TRP A 1 310 ? -1.82 -12 -38.25 1 23.11 310 TRP A CA 1
ATOM 2567 C C . TRP A 1 310 ? -0.359 -12.188 -37.875 1 23.11 310 TRP A C 1
ATOM 2569 O O . TRP A 1 310 ? -0.039 -13.023 -37.031 1 23.11 310 TRP A O 1
ATOM 2579 N N . SER A 1 311 ? 0.629 -11.758 -38.656 1 21.88 311 SER A N 1
ATOM 2580 C CA . SER A 1 311 ? 1.938 -12.383 -38.469 1 21.88 311 SER A CA 1
ATOM 2581 C C . SER A 1 311 ? 2.602 -11.93 -37.188 1 21.88 311 SER A C 1
ATOM 2583 O O . SER A 1 311 ? 3.422 -12.648 -36.625 1 21.88 311 SER A O 1
ATOM 2585 N N . LEU A 1 312 ? 2.746 -10.539 -36.812 1 19.41 312 LEU A N 1
ATOM 2586 C CA . LEU A 1 312 ? 3.82 -10.172 -35.906 1 19.41 312 LEU A CA 1
ATOM 2587 C C . LEU A 1 312 ? 3.404 -10.414 -34.469 1 19.41 312 LEU A C 1
ATOM 2589 O O . LEU A 1 312 ? 4.102 -10 -33.531 1 19.41 312 LEU A O 1
ATOM 2593 N N . ILE A 1 313 ? 2.346 -11.156 -34.094 1 19.33 313 ILE A N 1
ATOM 2594 C CA . ILE A 1 313 ? 2.188 -11.508 -32.688 1 19.33 313 ILE A CA 1
ATOM 2595 C C . ILE A 1 313 ? 3.35 -12.391 -32.25 1 19.33 313 ILE A C 1
ATOM 2597 O O . ILE A 1 313 ? 3.619 -13.43 -32.844 1 19.33 313 ILE A O 1
ATOM 2601 N N . MET B 1 1 ? -26.641 5.52 13.68 1 45.56 1 MET B N 1
ATOM 2602 C CA . MET B 1 1 ? -25.484 5.766 12.844 1 45.56 1 MET B CA 1
ATOM 2603 C C . MET B 1 1 ? -24.688 4.48 12.617 1 45.56 1 MET B C 1
ATOM 2605 O O . MET B 1 1 ? -24.438 3.727 13.562 1 45.56 1 MET B O 1
ATOM 2609 N N . SER B 1 2 ? -24.484 4.098 11.406 1 60.53 2 SER B N 1
ATOM 2610 C CA . SER B 1 2 ? -23.875 2.814 11.07 1 60.53 2 SER B CA 1
ATOM 2611 C C . SER B 1 2 ? -22.484 2.691 11.68 1 60.53 2 SER B C 1
ATOM 2613 O O . SER B 1 2 ? -21.766 3.684 11.812 1 60.53 2 SER B O 1
ATOM 2615 N N . SER B 1 3 ? -22.188 1.662 12.43 1 80.19 3 SER B N 1
ATOM 2616 C CA . SER B 1 3 ? -20.938 1.378 13.125 1 80.19 3 SER B CA 1
ATOM 2617 C C . SER B 1 3 ? -19.812 1.074 12.141 1 80.19 3 SER B C 1
ATOM 2619 O O . SER B 1 3 ? -18.672 0.859 12.547 1 80.19 3 SER B O 1
ATOM 2621 N N . ASN B 1 4 ? -20.172 1.319 10.883 1 89.62 4 ASN B N 1
ATOM 2622 C CA . ASN B 1 4 ? -19.172 1.01 9.883 1 89.62 4 ASN B CA 1
ATOM 2623 C C . ASN B 1 4 ? -18.203 2.176 9.672 1 89.62 4 ASN B C 1
ATOM 2625 O O . ASN B 1 4 ? -18.641 3.318 9.5 1 89.62 4 ASN B O 1
ATOM 2629 N N . LYS B 1 5 ? -17 1.942 9.727 1 91.94 5 LYS B N 1
ATOM 2630 C CA . LYS B 1 5 ? -15.969 2.98 9.703 1 91.94 5 LYS B CA 1
ATOM 2631 C C . LYS B 1 5 ? -16.016 3.768 8.398 1 91.94 5 LYS B C 1
ATOM 2633 O O . LYS B 1 5 ? -15.781 4.977 8.391 1 91.94 5 LYS B O 1
ATOM 2638 N N . TYR B 1 6 ? -16.297 3.146 7.27 1 94.31 6 TYR B N 1
ATOM 2639 C CA . TYR B 1 6 ? -16.328 3.822 5.977 1 94.31 6 TYR B CA 1
ATOM 2640 C C . TYR B 1 6 ? -17.531 4.742 5.863 1 94.31 6 TYR B C 1
ATOM 2642 O O . TYR B 1 6 ? -17.453 5.816 5.266 1 94.31 6 TYR B O 1
ATOM 2650 N N . ILE B 1 7 ? -18.625 4.324 6.449 1 94.12 7 ILE B N 1
ATOM 2651 C CA . ILE B 1 7 ? -19.812 5.172 6.461 1 94.12 7 ILE B CA 1
ATOM 2652 C C . ILE B 1 7 ? -19.562 6.398 7.336 1 94.12 7 ILE B C 1
ATOM 2654 O O . ILE B 1 7 ? -19.906 7.52 6.957 1 94.12 7 ILE B O 1
ATOM 2658 N N . LYS B 1 8 ? -18.938 6.168 8.469 1 94.44 8 LYS B N 1
ATOM 2659 C CA . LYS B 1 8 ? -18.594 7.289 9.336 1 94.44 8 LYS B CA 1
ATOM 2660 C C . LYS B 1 8 ? -17.625 8.25 8.641 1 94.44 8 LYS B C 1
ATOM 2662 O O . LYS B 1 8 ? -17.75 9.469 8.781 1 94.44 8 LYS B O 1
ATOM 2667 N N . PHE B 1 9 ? -16.734 7.676 7.945 1 96.94 9 PHE B N 1
ATOM 2668 C CA . PHE B 1 9 ? -15.773 8.484 7.203 1 96.94 9 PHE B CA 1
ATOM 2669 C C . PHE B 1 9 ? -16.484 9.367 6.184 1 96.94 9 PHE B C 1
ATOM 2671 O O . PHE B 1 9 ? -16.156 10.547 6.039 1 96.94 9 PHE B O 1
ATOM 2678 N N . ILE B 1 10 ? -17.406 8.812 5.512 1 95.69 10 ILE B N 1
ATOM 2679 C CA . ILE B 1 10 ? -18.141 9.547 4.488 1 95.69 10 ILE B CA 1
ATOM 2680 C C . ILE B 1 10 ? -18.969 10.656 5.145 1 95.69 10 ILE B C 1
ATOM 2682 O O . ILE B 1 10 ? -19.016 11.781 4.641 1 95.69 10 ILE B O 1
ATOM 2686 N N . ASP B 1 11 ? -19.562 10.352 6.258 1 94.19 11 ASP B N 1
ATOM 2687 C CA . ASP B 1 11 ? -20.359 11.352 6.977 1 94.19 11 ASP B CA 1
ATOM 2688 C C . ASP B 1 11 ? -19.484 12.539 7.387 1 94.19 11 ASP B C 1
ATOM 2690 O O . ASP B 1 11 ? -19.875 13.695 7.184 1 94.19 11 ASP B O 1
ATOM 2694 N N . LEU B 1 12 ? -18.375 12.227 7.906 1 95.06 12 LEU B N 1
ATOM 2695 C CA . LEU B 1 12 ? -17.469 13.281 8.352 1 95.06 12 LEU B CA 1
ATOM 2696 C C . LEU B 1 12 ? -16.922 14.062 7.16 1 95.06 12 LEU B C 1
ATOM 2698 O O . LEU B 1 12 ? -16.75 15.281 7.238 1 95.06 12 LEU B O 1
ATOM 2702 N N . SER B 1 13 ? -16.609 13.344 6.066 1 96 13 SER B N 1
ATOM 2703 C CA . SER B 1 13 ? -16.109 14.008 4.863 1 96 13 SER B CA 1
ATOM 2704 C C . SER B 1 13 ? -17.156 14.953 4.289 1 96 13 SER B C 1
ATOM 2706 O O . SER B 1 13 ? -16.844 16.062 3.867 1 96 13 SER B O 1
ATOM 2708 N N . LEU B 1 14 ? -18.406 14.492 4.277 1 93.12 14 LEU B N 1
ATOM 2709 C CA . LEU B 1 14 ? -19.484 15.328 3.781 1 93.12 14 LEU B CA 1
ATOM 2710 C C . LEU B 1 14 ? -19.656 16.578 4.641 1 93.12 14 LEU B C 1
ATOM 2712 O O . LEU B 1 14 ? -19.844 17.672 4.117 1 93.12 14 LEU B O 1
ATOM 2716 N N . LYS B 1 15 ? -19.547 16.422 5.891 1 90.94 15 LYS B N 1
ATOM 2717 C CA . LYS B 1 15 ? -19.641 17.547 6.809 1 90.94 15 LYS B CA 1
ATOM 2718 C C . LYS B 1 15 ? -18.531 18.562 6.562 1 90.94 15 LYS B C 1
ATOM 2720 O O . LYS B 1 15 ? -18.781 19.781 6.57 1 90.94 15 LYS B O 1
ATOM 2725 N N . THR B 1 16 ? -17.375 18.078 6.324 1 91.19 16 THR B N 1
ATOM 2726 C CA . THR B 1 16 ? -16.219 18.938 6.121 1 91.19 16 THR B CA 1
ATOM 2727 C C . THR B 1 16 ? -16.297 19.656 4.777 1 91.19 16 THR B C 1
ATOM 2729 O O . THR B 1 16 ? -15.953 20.828 4.668 1 91.19 16 THR B O 1
ATOM 2732 N N . VAL B 1 17 ? -16.766 18.938 3.744 1 87.81 17 VAL B N 1
ATOM 2733 C CA . VAL B 1 17 ? -16.781 19.484 2.387 1 87.81 17 VAL B CA 1
ATOM 2734 C C . VAL B 1 17 ? -17.969 20.438 2.234 1 87.81 17 VAL B C 1
ATOM 2736 O O . VAL B 1 17 ? -17.875 21.438 1.521 1 87.81 17 VAL B O 1
ATOM 2739 N N . GLN B 1 18 ? -19.109 20.125 2.762 1 78.94 18 GLN B N 1
ATOM 2740 C CA . GLN B 1 18 ? -20.297 20.969 2.652 1 78.94 18 GLN B CA 1
ATOM 2741 C C . GLN B 1 18 ? -20.062 22.328 3.289 1 78.94 18 GLN B C 1
ATOM 2743 O O . GLN B 1 18 ? -20.562 23.344 2.803 1 78.94 18 GLN B O 1
ATOM 2748 N N . SER B 1 19 ? -19.312 22.297 4.238 1 69.19 19 SER B N 1
ATOM 2749 C CA . SER B 1 19 ? -19.016 23.562 4.898 1 69.19 19 SER B CA 1
ATOM 2750 C C . SER B 1 19 ? -18 24.375 4.105 1 69.19 19 SER B C 1
ATOM 2752 O O . SER B 1 19 ? -17.766 25.547 4.406 1 69.19 19 SER B O 1
ATOM 2754 N N . SER B 1 20 ? -17.516 23.688 3.047 1 63.41 20 SER B N 1
ATOM 2755 C CA . SER B 1 20 ? -16.516 24.375 2.232 1 63.41 20 SER B CA 1
ATOM 2756 C C . SER B 1 20 ? -17.156 25.156 1.097 1 63.41 20 SER B C 1
ATOM 2758 O O . SER B 1 20 ? -18.266 24.828 0.672 1 63.41 20 SER B O 1
ATOM 2760 N N . ARG B 1 21 ? -16.969 26.422 0.889 1 58.81 21 ARG B N 1
ATOM 2761 C CA . ARG B 1 21 ? -17.531 27.312 -0.117 1 58.81 21 ARG B CA 1
ATOM 2762 C C . ARG B 1 21 ? -17.344 26.734 -1.52 1 58.81 21 ARG B C 1
ATOM 2764 O O . ARG B 1 21 ? -17.141 27.484 -2.48 1 58.81 21 ARG B O 1
ATOM 2771 N N . LEU B 1 22 ? -17.078 25.438 -1.661 1 58.12 22 LEU B N 1
ATOM 2772 C CA . LEU B 1 22 ? -16.906 24.938 -3.023 1 58.12 22 LEU B CA 1
ATOM 2773 C C . LEU B 1 22 ? -18.203 25.078 -3.812 1 58.12 22 LEU B C 1
ATOM 2775 O O . LEU B 1 22 ? -19.281 24.797 -3.293 1 58.12 22 LEU B O 1
ATOM 2779 N N . ASN B 1 23 ? -18.047 25.781 -4.93 1 51.72 23 ASN B N 1
ATOM 2780 C CA . ASN B 1 23 ? -19.219 25.922 -5.789 1 51.72 23 ASN B CA 1
ATOM 2781 C C . ASN B 1 23 ? -19.812 24.562 -6.156 1 51.72 23 ASN B C 1
ATOM 2783 O O . ASN B 1 23 ? -19.094 23.562 -6.254 1 51.72 23 ASN B O 1
ATOM 2787 N N . LEU B 1 24 ? -21.094 24.406 -5.844 1 46.19 24 LEU B N 1
ATOM 2788 C CA . LEU B 1 24 ? -21.844 23.172 -6.066 1 46.19 24 LEU B CA 1
ATOM 2789 C C . LEU B 1 24 ? -21.422 22.516 -7.371 1 46.19 24 LEU B C 1
ATOM 2791 O O . LEU B 1 24 ? -21.234 21.297 -7.418 1 46.19 24 LEU B O 1
ATOM 2795 N N . TYR B 1 25 ? -21.516 23.234 -8.602 1 46.41 25 TYR B N 1
ATOM 2796 C CA . TYR B 1 25 ? -21.25 22.75 -9.953 1 46.41 25 TYR B CA 1
ATOM 2797 C C . TYR B 1 25 ? -20.062 23.469 -10.57 1 46.41 25 TYR B C 1
ATOM 2799 O O . TYR B 1 25 ? -19.828 24.641 -10.281 1 46.41 25 TYR B O 1
ATOM 2807 N N . SER B 1 26 ? -19.031 22.719 -11.109 1 47.53 26 SER B N 1
ATOM 2808 C CA . SER B 1 26 ? -17.797 23.312 -11.633 1 47.53 26 SER B CA 1
ATOM 2809 C C . SER B 1 26 ? -18.109 24.422 -12.641 1 47.53 26 SER B C 1
ATOM 2811 O O . SER B 1 26 ? -17.5 25.484 -12.602 1 47.53 26 SER B O 1
ATOM 2813 N N . CYS B 1 27 ? -18.422 24.062 -13.867 1 44 27 CYS B N 1
ATOM 2814 C CA . CYS B 1 27 ? -18.766 25.031 -14.906 1 44 27 CYS B CA 1
ATOM 2815 C C . CYS B 1 27 ? -20.219 24.891 -15.344 1 44 27 CYS B C 1
ATOM 2817 O O . CYS B 1 27 ? -20.828 23.828 -15.141 1 44 27 CYS B O 1
ATOM 2819 N N . LYS B 1 28 ? -20.828 25.875 -15.734 1 44.44 28 LYS B N 1
ATOM 2820 C CA . LYS B 1 28 ? -22.172 25.984 -16.297 1 44.44 28 LYS B CA 1
ATOM 2821 C C . LYS B 1 28 ? -22.453 24.828 -17.25 1 44.44 28 LYS B C 1
ATOM 2823 O O . LYS B 1 28 ? -23.609 24.375 -17.359 1 44.44 28 LYS B O 1
ATOM 2828 N N . TYR B 1 29 ? -21.469 24.297 -17.953 1 41.22 29 TYR B N 1
ATOM 2829 C CA . TYR B 1 29 ? -21.688 23.359 -19.047 1 41.22 29 TYR B CA 1
ATOM 2830 C C . TYR B 1 29 ? -21.516 21.922 -18.562 1 41.22 29 TYR B C 1
ATOM 2832 O O . TYR B 1 29 ? -21.547 20.984 -19.359 1 41.22 29 TYR B O 1
ATOM 2840 N N . SER B 1 30 ? -21.219 21.734 -17.266 1 51.09 30 SER B N 1
ATOM 2841 C CA . SER B 1 30 ? -20.922 20.391 -16.797 1 51.09 30 SER B CA 1
ATOM 2842 C C . SER B 1 30 ? -22.172 19.516 -16.812 1 51.09 30 SER B C 1
ATOM 2844 O O . SER B 1 30 ? -23.281 20 -16.594 1 51.09 30 SER B O 1
ATOM 2846 N N . LYS B 1 31 ? -22.328 18.516 -17.609 1 50.34 31 LYS B N 1
ATOM 2847 C CA . LYS B 1 31 ? -23.453 17.594 -17.734 1 50.34 31 LYS B CA 1
ATOM 2848 C C . LYS B 1 31 ? -24.094 17.328 -16.375 1 50.34 31 LYS B C 1
ATOM 2850 O O . LYS B 1 31 ? -25.172 16.734 -16.297 1 50.34 31 LYS B O 1
ATOM 2855 N N . ARG B 1 32 ? -23.859 18.141 -15.523 1 58.47 32 ARG B N 1
ATOM 2856 C CA . ARG B 1 32 ? -24.406 18.25 -14.172 1 58.47 32 ARG B CA 1
ATOM 2857 C C . ARG B 1 32 ? -24.688 16.875 -13.586 1 58.47 32 ARG B C 1
ATOM 2859 O O . ARG B 1 32 ? -25.766 16.641 -13.047 1 58.47 32 ARG B O 1
ATOM 2866 N N . VAL B 1 33 ? -23.906 15.742 -13.922 1 71.81 33 VAL B N 1
ATOM 2867 C CA . VAL B 1 33 ? -24.219 14.406 -13.438 1 71.81 33 VAL B CA 1
ATOM 2868 C C . VAL B 1 33 ? -23.766 14.25 -11.992 1 71.81 33 VAL B C 1
ATOM 2870 O O . VAL B 1 33 ? -24.469 13.68 -11.164 1 71.81 33 VAL B O 1
ATOM 2873 N N . TYR B 1 34 ? -22.656 14.922 -11.602 1 85.81 34 TYR B N 1
ATOM 2874 C CA . TYR B 1 34 ? -22.125 14.797 -10.25 1 85.81 34 TYR B CA 1
ATOM 2875 C C . TYR B 1 34 ? -21.766 16.156 -9.672 1 85.81 34 TYR B C 1
ATOM 2877 O O . TYR B 1 34 ? -21.312 17.047 -10.391 1 85.81 34 TYR B O 1
ATOM 2885 N N . THR B 1 35 ? -22.031 16.359 -8.438 1 84.88 35 THR B N 1
ATOM 2886 C CA . THR B 1 35 ? -21.625 17.594 -7.777 1 84.88 35 THR B CA 1
ATOM 2887 C C . THR B 1 35 ? -20.141 17.547 -7.406 1 84.88 35 THR B C 1
ATOM 2889 O O . THR B 1 35 ? -19.562 16.469 -7.312 1 84.88 35 THR B O 1
ATOM 2892 N N . GLN B 1 36 ? -19.531 18.672 -7.258 1 86.31 36 GLN B N 1
ATOM 2893 C CA . GLN B 1 36 ? -18.141 18.766 -6.855 1 86.31 36 GLN B CA 1
ATOM 2894 C C . GLN B 1 36 ? -17.922 18.156 -5.469 1 86.31 36 GLN B C 1
ATOM 2896 O O . GLN B 1 36 ? -16.875 17.578 -5.188 1 86.31 36 GLN B O 1
ATOM 2901 N N . HIS B 1 37 ? -18.938 18.281 -4.68 1 89.19 37 HIS B N 1
ATOM 2902 C CA . HIS B 1 37 ? -18.859 17.734 -3.336 1 89.19 37 HIS B CA 1
ATOM 2903 C C . HIS B 1 37 ? -18.812 16.203 -3.371 1 89.19 37 HIS B C 1
ATOM 2905 O O . HIS B 1 37 ? -18.016 15.594 -2.658 1 89.19 37 HIS B O 1
ATOM 2911 N N . GLN B 1 38 ? -19.656 15.672 -4.23 1 92.25 38 GLN B N 1
ATOM 2912 C CA . GLN B 1 38 ? -19.672 14.219 -4.379 1 92.25 38 GLN B CA 1
ATOM 2913 C C . GLN B 1 38 ? -18.328 13.703 -4.875 1 92.25 38 GLN B C 1
ATOM 2915 O O . GLN B 1 38 ? -17.797 12.727 -4.336 1 92.25 38 GLN B O 1
ATOM 2920 N N . LEU B 1 39 ? -17.797 14.422 -5.844 1 93.94 39 LEU B N 1
ATOM 2921 C CA . LEU B 1 39 ? -16.531 13.992 -6.438 1 93.94 39 LEU B CA 1
ATOM 2922 C C . LEU B 1 39 ? -15.391 14.117 -5.43 1 93.94 39 LEU B C 1
ATOM 2924 O O . LEU B 1 39 ? -14.531 13.234 -5.348 1 93.94 39 LEU B O 1
ATOM 2928 N N . LEU B 1 40 ? -15.398 15.164 -4.668 1 94.69 40 LEU B N 1
ATOM 2929 C CA . LEU B 1 40 ? -14.352 15.359 -3.678 1 94.69 40 LEU B CA 1
ATOM 2930 C C . LEU B 1 40 ? -14.406 14.281 -2.6 1 94.69 40 LEU B C 1
ATOM 2932 O O . LEU B 1 40 ? -13.375 13.734 -2.209 1 94.69 40 LEU B O 1
ATOM 2936 N N . VAL B 1 41 ? -15.555 13.961 -2.158 1 96.19 41 VAL B N 1
ATOM 2937 C CA . VAL B 1 41 ? -15.711 12.93 -1.137 1 96.19 41 VAL B CA 1
ATOM 2938 C C . VAL B 1 41 ? -15.242 11.586 -1.685 1 96.19 41 VAL B C 1
ATOM 2940 O O . VAL B 1 41 ? -14.602 10.805 -0.974 1 96.19 41 VAL B O 1
ATOM 2943 N N . LEU B 1 42 ? -15.562 11.328 -2.936 1 96.94 42 LEU B N 1
ATOM 2944 C CA . LEU B 1 42 ? -15.125 10.086 -3.566 1 96.94 42 LEU B CA 1
ATOM 2945 C C . LEU B 1 42 ? -13.602 10.031 -3.652 1 96.94 42 LEU B C 1
ATOM 2947 O O . LEU B 1 42 ? -13.008 8.969 -3.434 1 96.94 42 LEU B O 1
ATOM 2951 N N . VAL B 1 43 ? -12.992 11.148 -3.92 1 96.94 43 VAL B N 1
ATOM 2952 C CA . VAL B 1 43 ? -11.531 11.203 -4.02 1 96.94 43 VAL B CA 1
ATOM 2953 C C . VAL B 1 43 ? -10.914 10.961 -2.645 1 96.94 43 VAL B C 1
ATOM 2955 O O . VAL B 1 43 ? -9.93 10.234 -2.521 1 96.94 43 VAL B O 1
ATOM 2958 N N . LEU B 1 44 ? -11.492 11.555 -1.637 1 97.5 44 LEU B N 1
ATOM 2959 C CA . LEU B 1 44 ? -11.016 11.32 -0.277 1 97.5 44 LEU B CA 1
ATOM 2960 C C . LEU B 1 44 ? -11.172 9.852 0.11 1 97.5 44 LEU B C 1
ATOM 2962 O O . LEU B 1 44 ? -10.266 9.273 0.716 1 97.5 44 LEU B O 1
ATOM 2966 N N . LEU B 1 45 ? -12.312 9.297 -0.26 1 97.38 45 LEU B N 1
ATOM 2967 C CA . LEU B 1 45 ? -12.586 7.898 0.057 1 97.38 45 LEU B CA 1
ATOM 2968 C C . LEU B 1 45 ? -11.617 6.977 -0.679 1 97.38 45 LEU B C 1
ATOM 2970 O O . LEU B 1 45 ? -11.18 5.965 -0.129 1 97.38 45 LEU B O 1
ATOM 2974 N N . LYS B 1 46 ? -11.328 7.332 -1.898 1 97.19 46 LYS B N 1
ATOM 2975 C CA . LYS B 1 46 ? -10.367 6.559 -2.676 1 97.19 46 LYS B CA 1
ATOM 2976 C C . LYS B 1 46 ? -9.031 6.441 -1.943 1 97.19 46 LYS B C 1
ATOM 2978 O O . LYS B 1 46 ? -8.453 5.355 -1.869 1 97.19 46 LYS B O 1
ATOM 2983 N N . GLU B 1 47 ? -8.547 7.582 -1.432 1 96.12 47 GLU B N 1
ATOM 2984 C CA . GLU B 1 47 ? -7.289 7.59 -0.691 1 96.12 47 GLU B CA 1
ATOM 2985 C C . GLU B 1 47 ? -7.422 6.844 0.633 1 96.12 47 GLU B C 1
ATOM 2987 O O . GLU B 1 47 ? -6.477 6.191 1.082 1 96.12 47 GLU B O 1
ATOM 2992 N N . TYR B 1 48 ? -8.609 6.961 1.248 1 96.44 48 TYR B N 1
ATOM 2993 C CA . TYR B 1 48 ? -8.875 6.301 2.521 1 96.44 48 TYR B CA 1
ATOM 2994 C C . TYR B 1 48 ? -8.812 4.785 2.369 1 96.44 48 TYR B C 1
ATOM 2996 O O . TYR B 1 48 ? -8.32 4.082 3.256 1 96.44 48 TYR B O 1
ATOM 3004 N N . ILE B 1 49 ? -9.312 4.27 1.228 1 93.88 49 ILE B N 1
ATOM 3005 C CA . ILE B 1 49 ? -9.297 2.834 0.959 1 93.88 49 ILE B CA 1
ATOM 3006 C C . ILE B 1 49 ? -7.949 2.434 0.373 1 93.88 49 ILE B C 1
ATOM 3008 O O . ILE B 1 49 ? -7.598 1.251 0.361 1 93.88 49 ILE B O 1
ATOM 3012 N N . SER B 1 50 ? -7.148 3.406 -0.089 1 90.62 50 SER B N 1
ATOM 3013 C CA . SER B 1 50 ? -5.812 3.211 -0.645 1 90.62 50 SER B CA 1
ATOM 3014 C C . SER B 1 50 ? -5.859 2.379 -1.921 1 90.62 50 SER B C 1
ATOM 3016 O O . SER B 1 50 ? -5.148 1.381 -2.045 1 90.62 50 SER B O 1
ATOM 3018 N N . THR B 1 51 ? -6.656 2.793 -2.889 1 91.25 51 THR B N 1
ATOM 3019 C CA . THR B 1 51 ? -6.777 2.125 -4.18 1 91.25 51 THR B CA 1
ATOM 3020 C C . THR B 1 51 ? -6.5 3.098 -5.32 1 91.25 51 THR B C 1
ATOM 3022 O O . THR B 1 51 ? -6.398 4.305 -5.105 1 91.25 51 THR B O 1
ATOM 3025 N N . ASP B 1 52 ? -6.301 2.531 -6.465 1 90.94 52 ASP B N 1
ATOM 3026 C CA . ASP B 1 52 ? -6.227 3.379 -7.652 1 90.94 52 ASP B CA 1
ATOM 3027 C C . ASP B 1 52 ? -7.621 3.744 -8.156 1 90.94 52 ASP B C 1
ATOM 3029 O O . ASP B 1 52 ? -8.625 3.25 -7.637 1 90.94 52 ASP B O 1
ATOM 3033 N N . TYR B 1 53 ? -7.664 4.605 -9.133 1 94 53 TYR B N 1
ATOM 3034 C CA . TYR B 1 53 ? -8.938 5.141 -9.602 1 94 53 TYR B CA 1
ATOM 3035 C C . TYR B 1 53 ? -9.805 4.035 -10.195 1 94 53 TYR B C 1
ATOM 3037 O O . TYR B 1 53 ? -11.008 3.975 -9.93 1 94 53 TYR B O 1
ATOM 3045 N N . ARG B 1 54 ? -9.203 3.158 -10.93 1 90.94 54 ARG B N 1
ATOM 3046 C CA . ARG B 1 54 ? -9.961 2.131 -11.641 1 90.94 54 ARG B CA 1
ATOM 3047 C C . ARG B 1 54 ? -10.531 1.104 -10.664 1 90.94 54 ARG B C 1
ATOM 3049 O O . ARG B 1 54 ? -11.719 0.776 -10.727 1 90.94 54 ARG B O 1
ATOM 3056 N N . ASP B 1 55 ? -9.703 0.623 -9.773 1 92.19 55 ASP B N 1
ATOM 3057 C CA . ASP B 1 55 ? -10.172 -0.326 -8.766 1 92.19 55 ASP B CA 1
ATOM 3058 C C . ASP B 1 55 ? -11.211 0.312 -7.852 1 92.19 55 ASP B C 1
ATOM 3060 O O . ASP B 1 55 ? -12.164 -0.349 -7.43 1 92.19 55 ASP B O 1
ATOM 3064 N N . PHE B 1 56 ? -11.023 1.596 -7.656 1 95.56 56 PHE B N 1
ATOM 3065 C CA . PHE B 1 56 ? -11.914 2.307 -6.742 1 95.56 56 PHE B CA 1
ATOM 3066 C C . PHE B 1 56 ? -13.336 2.35 -7.293 1 95.56 56 PHE B C 1
ATOM 3068 O O . PHE B 1 56 ? -14.289 2.049 -6.574 1 95.56 56 PHE B O 1
ATOM 3075 N N . VAL B 1 57 ? -13.453 2.686 -8.492 1 95.06 57 VAL B N 1
ATOM 3076 C CA . VAL B 1 57 ? -14.773 2.811 -9.094 1 95.06 57 VAL B CA 1
ATOM 3077 C C . VAL B 1 57 ? -15.469 1.448 -9.117 1 95.06 57 VAL B C 1
ATOM 3079 O O . VAL B 1 57 ? -16.672 1.352 -8.852 1 95.06 57 VAL B O 1
ATOM 3082 N N . GLU B 1 58 ? -14.727 0.395 -9.352 1 92.88 58 GLU B N 1
ATOM 3083 C CA . GLU B 1 58 ? -15.273 -0.958 -9.336 1 92.88 58 GLU B CA 1
ATOM 3084 C C . GLU B 1 58 ? -15.734 -1.356 -7.938 1 92.88 58 GLU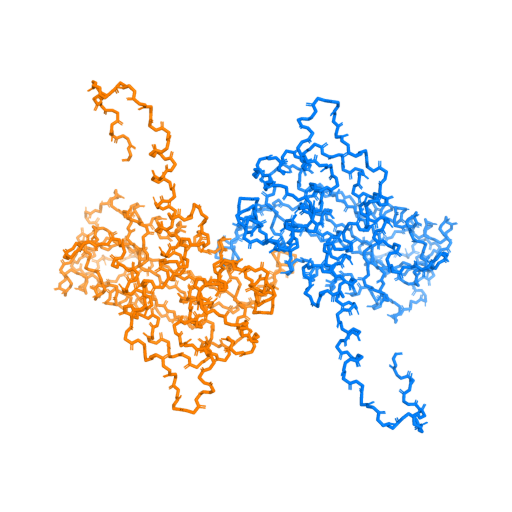 B C 1
ATOM 3086 O O . GLU B 1 58 ? -16.734 -2.057 -7.781 1 92.88 58 GLU B O 1
ATOM 3091 N N . LEU B 1 59 ? -15 -0.904 -6.965 1 93.69 59 LEU B N 1
ATOM 3092 C CA . LEU B 1 59 ? -15.359 -1.204 -5.582 1 93.69 59 LEU B CA 1
ATOM 3093 C C . LEU B 1 59 ? -16.641 -0.48 -5.184 1 93.69 59 LEU B C 1
ATOM 3095 O O . LEU B 1 59 ? -17.547 -1.085 -4.598 1 93.69 59 LEU B O 1
ATOM 3099 N N . ILE B 1 60 ? -16.703 0.812 -5.512 1 94.81 60 ILE B N 1
ATOM 3100 C CA . ILE B 1 60 ? -17.859 1.627 -5.145 1 94.81 60 ILE B CA 1
ATOM 3101 C C . ILE B 1 60 ? -19.109 1.072 -5.816 1 94.81 60 ILE B C 1
ATOM 3103 O O . ILE B 1 60 ? -20.203 1.103 -5.23 1 94.81 60 ILE B O 1
ATOM 3107 N N . ASP B 1 61 ? -18.922 0.504 -7 1 93.69 61 ASP B N 1
ATOM 3108 C CA . ASP B 1 61 ? -20.047 -0.075 -7.738 1 93.69 61 ASP B CA 1
ATOM 3109 C C . ASP B 1 61 ? -20.703 -1.191 -6.934 1 93.69 61 ASP B C 1
ATOM 3111 O O . ASP B 1 61 ? -21.891 -1.468 -7.117 1 93.69 61 ASP B O 1
ATOM 3115 N N . LEU B 1 62 ? -20 -1.755 -6.02 1 93 62 LEU B N 1
ATOM 3116 C CA . LEU B 1 62 ? -20.516 -2.871 -5.234 1 93 62 LEU B CA 1
ATOM 3117 C C . LEU B 1 62 ? -21.047 -2.389 -3.889 1 93 62 LEU B C 1
ATOM 3119 O O . LEU B 1 62 ? -21.562 -3.184 -3.098 1 93 62 LEU B O 1
ATOM 3123 N N . MET B 1 63 ? -20.938 -1.112 -3.602 1 93.81 63 MET B N 1
ATOM 3124 C CA . MET B 1 63 ? -21.312 -0.584 -2.291 1 93.81 63 MET B CA 1
ATOM 3125 C C . MET B 1 63 ? -22.562 0.267 -2.387 1 93.81 63 MET B C 1
ATOM 3127 O O . MET B 1 63 ? -22.484 1.495 -2.461 1 93.81 63 MET B O 1
ATOM 3131 N N . SER B 1 64 ? -23.672 -0.35 -2.221 1 91.75 64 SER B N 1
ATOM 3132 C CA . SER B 1 64 ? -24.953 0.323 -2.387 1 91.75 64 SER B CA 1
ATOM 3133 C C . SER B 1 64 ? -25.172 1.37 -1.3 1 91.75 64 SER B C 1
ATOM 3135 O O . SER B 1 64 ? -25.766 2.424 -1.558 1 91.75 64 SER B O 1
ATOM 3137 N N . ASN B 1 65 ? -24.641 1.073 -0.138 1 91.5 65 ASN B N 1
ATOM 3138 C CA . ASN B 1 65 ? -24.797 2.004 0.975 1 91.5 65 ASN B CA 1
ATOM 3139 C C . ASN B 1 65 ? -24.094 3.332 0.693 1 91.5 65 ASN B C 1
ATOM 3141 O O . ASN B 1 65 ? -24.641 4.398 0.998 1 91.5 65 ASN B O 1
ATOM 3145 N N . ILE B 1 66 ? -22.984 3.229 0.076 1 92.62 66 ILE B N 1
ATOM 3146 C CA . ILE B 1 66 ? -22.203 4.43 -0.21 1 92.62 66 ILE B CA 1
ATOM 3147 C C . ILE B 1 66 ? -22.844 5.199 -1.363 1 92.62 66 ILE B C 1
ATOM 3149 O O . ILE B 1 66 ? -22.938 6.426 -1.327 1 92.62 66 ILE B O 1
ATOM 3153 N N . LYS B 1 67 ? -23.328 4.449 -2.375 1 93.56 67 LYS B N 1
ATOM 3154 C CA . LYS B 1 67 ? -24 5.086 -3.506 1 93.56 67 LYS B CA 1
ATOM 3155 C C . LYS B 1 67 ? -25.25 5.836 -3.053 1 93.56 67 LYS B C 1
ATOM 3157 O O . LYS B 1 67 ? -25.516 6.941 -3.52 1 93.56 67 LYS B O 1
ATOM 3162 N N . GLU B 1 68 ? -25.953 5.258 -2.125 1 92.5 68 GLU B N 1
ATOM 3163 C CA . GLU B 1 68 ? -27.156 5.879 -1.593 1 92.5 68 GLU B CA 1
ATOM 3164 C C . GLU B 1 68 ? -26.828 7.105 -0.749 1 92.5 68 GLU B C 1
ATOM 3166 O O . GLU B 1 68 ? -27.453 8.156 -0.887 1 92.5 68 GLU B O 1
ATOM 3171 N N . LYS B 1 69 ? -25.859 6.965 0.086 1 91.31 69 LYS B N 1
ATOM 3172 C CA . LYS B 1 69 ? -25.484 8.047 0.987 1 91.31 69 LYS B CA 1
ATOM 3173 C C . LYS B 1 69 ? -24.984 9.266 0.207 1 91.31 69 LYS B C 1
ATOM 3175 O O . LYS B 1 69 ? -25.219 10.406 0.607 1 91.31 69 LYS B O 1
ATOM 3180 N N . LEU B 1 70 ? -24.312 9.031 -0.9 1 92.81 70 LEU B N 1
ATOM 3181 C CA . LEU B 1 70 ? -23.766 10.117 -1.71 1 92.81 70 LEU B CA 1
ATOM 3182 C C . LEU B 1 70 ? -24.734 10.516 -2.812 1 92.81 70 LEU B C 1
ATOM 3184 O O . LEU B 1 70 ? -24.422 11.367 -3.645 1 92.81 70 LEU B O 1
ATOM 3188 N N . ASP B 1 71 ? -25.906 9.852 -2.84 1 91 71 ASP B N 1
ATOM 3189 C CA . ASP B 1 71 ? -26.938 10.133 -3.836 1 91 71 ASP B CA 1
ATOM 3190 C C . ASP B 1 71 ? -26.375 10.008 -5.25 1 91 71 ASP B C 1
ATOM 3192 O O . ASP B 1 71 ? -26.516 10.93 -6.059 1 91 71 ASP B O 1
ATOM 3196 N N . LEU B 1 72 ? -25.688 8.789 -5.469 1 91 72 LEU B N 1
ATOM 3197 C CA . LEU B 1 72 ? -25.094 8.539 -6.781 1 91 72 LEU B CA 1
ATOM 3198 C C . LEU B 1 72 ? -26 7.645 -7.617 1 91 72 LEU B C 1
ATOM 3200 O O . LEU B 1 72 ? -26.297 6.508 -7.23 1 91 72 LEU B O 1
ATOM 3204 N N . ASP B 1 73 ? -26.484 8.133 -8.68 1 86.56 73 ASP B N 1
ATOM 3205 C CA . ASP B 1 73 ? -27.25 7.293 -9.594 1 86.56 73 ASP B CA 1
ATOM 3206 C C . ASP B 1 73 ? -26.344 6.332 -10.352 1 86.56 73 ASP B C 1
ATOM 3208 O O . ASP B 1 73 ? -26.688 5.164 -10.555 1 86.56 73 ASP B O 1
ATOM 3212 N N . LYS B 1 74 ? -25.266 6.895 -10.719 1 90.25 74 LYS B N 1
ATOM 3213 C CA . LYS B 1 74 ? -24.25 6.102 -11.406 1 90.25 74 LYS B CA 1
ATOM 3214 C C . LYS B 1 74 ? -22.844 6.422 -10.875 1 90.25 74 LYS B C 1
ATOM 3216 O O . LYS B 1 74 ? -22.547 7.578 -10.562 1 90.25 74 LYS B O 1
ATOM 3221 N N . VAL B 1 75 ? -22.047 5.469 -10.805 1 93.5 75 VAL B N 1
ATOM 3222 C CA . VAL B 1 75 ? -20.672 5.68 -10.359 1 93.5 75 VAL B CA 1
ATOM 3223 C C . VAL B 1 75 ? -19.875 6.371 -11.469 1 93.5 75 VAL B C 1
ATOM 3225 O O . VAL B 1 75 ? -19.953 5.977 -12.633 1 93.5 75 VAL B O 1
ATOM 3228 N N . PRO B 1 76 ? -19.234 7.426 -11.164 1 93.81 76 PRO B N 1
ATOM 3229 C CA . PRO B 1 76 ? -18.438 8.109 -12.188 1 93.81 76 PRO B CA 1
ATOM 3230 C C . PRO B 1 76 ? -17.344 7.223 -12.773 1 93.81 76 PRO B C 1
ATOM 3232 O O . PRO B 1 76 ? -16.828 6.34 -12.086 1 93.81 76 PRO B O 1
ATOM 3235 N N . HIS B 1 77 ? -17.047 7.438 -14.016 1 93.75 77 HIS B N 1
ATOM 3236 C CA . HIS B 1 77 ? -15.898 6.785 -14.625 1 93.75 77 HIS B CA 1
ATOM 3237 C C . HIS B 1 77 ? -14.602 7.207 -13.945 1 93.75 77 HIS B C 1
ATOM 3239 O O . HIS B 1 77 ? -14.5 8.328 -13.438 1 93.75 77 HIS B O 1
ATOM 3245 N N . TYR B 1 78 ? -13.594 6.367 -13.969 1 94.44 78 TYR B N 1
ATOM 3246 C CA . TYR B 1 78 ? -12.359 6.656 -13.258 1 94.44 78 TYR B CA 1
ATOM 3247 C C . TYR B 1 78 ? -11.703 7.922 -13.797 1 94.44 78 TYR B C 1
ATOM 3249 O O . TYR B 1 78 ? -11.102 8.688 -13.047 1 94.44 78 TYR B O 1
ATOM 3257 N N . THR B 1 79 ? -11.844 8.25 -15.086 1 94 79 THR B N 1
ATOM 3258 C CA . THR B 1 79 ? -11.227 9.422 -15.703 1 94 79 THR B CA 1
ATOM 3259 C C . THR B 1 79 ? -11.859 10.703 -15.172 1 94 79 THR B C 1
ATOM 3261 O O . THR B 1 79 ? -11.203 11.75 -15.125 1 94 79 THR B O 1
ATOM 3264 N N . THR B 1 80 ? -13.156 10.602 -14.82 1 94.38 80 THR B N 1
ATOM 3265 C CA . THR B 1 80 ? -13.852 11.758 -14.266 1 94.38 80 THR B CA 1
ATOM 3266 C C . THR B 1 80 ? -13.219 12.172 -12.938 1 94.38 80 THR B C 1
ATOM 3268 O O . THR B 1 80 ? -13 13.359 -12.695 1 94.38 80 THR B O 1
ATOM 3271 N N . LEU B 1 81 ? -12.914 11.219 -12.133 1 94.94 81 LEU B N 1
ATOM 3272 C CA . LEU B 1 81 ? -12.281 11.5 -10.852 1 94.94 81 LEU B CA 1
ATOM 3273 C C . LEU B 1 81 ? -10.867 12.031 -11.047 1 94.94 81 LEU B C 1
ATOM 3275 O O . LEU B 1 81 ? -10.453 12.969 -10.359 1 94.94 81 LEU B O 1
ATOM 3279 N N . GLN B 1 82 ? -10.203 11.43 -11.969 1 93.5 82 GLN B N 1
ATOM 3280 C CA . GLN B 1 82 ? -8.836 11.844 -12.258 1 93.5 82 GLN B CA 1
ATOM 3281 C C . GLN B 1 82 ? -8.789 13.289 -12.734 1 93.5 82 GLN B C 1
ATOM 3283 O O . GLN B 1 82 ? -7.957 14.078 -12.273 1 93.5 82 GLN B O 1
ATOM 3288 N N . LYS B 1 83 ? -9.633 13.57 -13.625 1 93.56 83 LYS B N 1
ATOM 3289 C CA . LYS B 1 83 ? -9.695 14.93 -14.164 1 93.56 83 LYS B CA 1
ATOM 3290 C C . LYS B 1 83 ? -10.125 15.93 -13.094 1 93.56 83 LYS B C 1
ATOM 3292 O O . LYS B 1 83 ? -9.641 17.062 -13.062 1 93.56 83 LYS B O 1
ATOM 3297 N N . PHE B 1 84 ? -11.047 15.516 -12.328 1 94.12 84 PHE B N 1
ATOM 3298 C CA . PHE B 1 84 ? -11.492 16.375 -11.234 1 94.12 84 PHE B CA 1
ATOM 3299 C C . PHE B 1 84 ? -10.312 16.781 -10.359 1 94.12 84 PHE B C 1
ATOM 3301 O O . PHE B 1 84 ? -10.133 17.969 -10.07 1 94.12 84 PHE B O 1
ATOM 3308 N N . VAL B 1 85 ? -9.461 15.852 -9.953 1 94.25 85 VAL B N 1
ATOM 3309 C CA . VAL B 1 85 ? -8.312 16.125 -9.094 1 94.25 85 VAL B CA 1
ATOM 3310 C C . VAL B 1 85 ? -7.324 17.031 -9.812 1 94.25 85 VAL B C 1
ATOM 3312 O O . VAL B 1 85 ? -6.75 17.938 -9.211 1 94.25 85 VAL B O 1
ATOM 3315 N N . SER B 1 86 ? -7.18 16.766 -11.047 1 92.75 86 SER B N 1
ATOM 3316 C CA . SER B 1 86 ? -6.238 17.578 -11.828 1 92.75 86 SER B CA 1
ATOM 3317 C C . SER B 1 86 ? -6.711 19.016 -11.945 1 92.75 86 SER B C 1
ATOM 3319 O O . SER B 1 86 ? -5.898 19.938 -11.992 1 92.75 86 SER B O 1
ATOM 3321 N N . ARG B 1 87 ? -8.016 19.219 -11.883 1 91.44 87 ARG B N 1
ATOM 3322 C CA . ARG B 1 87 ? -8.578 20.547 -12.164 1 91.44 87 ARG B CA 1
ATOM 3323 C C . ARG B 1 87 ? -8.789 21.344 -10.883 1 91.44 87 ARG B C 1
ATOM 3325 O O . ARG B 1 87 ? -8.781 22.562 -10.898 1 91.44 87 ARG B O 1
ATOM 3332 N N . ILE B 1 88 ? -9.008 20.672 -9.836 1 91 88 ILE B N 1
ATOM 3333 C CA . ILE B 1 88 ? -9.297 21.359 -8.586 1 91 88 ILE B CA 1
ATOM 3334 C C . ILE B 1 88 ? -8.07 22.141 -8.125 1 91 88 ILE B C 1
ATOM 3336 O O . ILE B 1 88 ? -6.953 21.625 -8.141 1 91 88 ILE B O 1
ATOM 3340 N N . PRO B 1 89 ? -8.312 23.359 -7.809 1 90.12 89 PRO B N 1
ATOM 3341 C CA . PRO B 1 89 ? -7.176 24.156 -7.332 1 90.12 89 PRO B CA 1
ATOM 3342 C C . PRO B 1 89 ? -6.582 23.609 -6.035 1 90.12 89 PRO B C 1
ATOM 3344 O O . PRO B 1 89 ? -7.324 23.172 -5.148 1 90.12 89 PRO B O 1
ATOM 3347 N N . SER B 1 90 ? -5.305 23.703 -5.926 1 90.38 90 SER B N 1
ATOM 3348 C CA . SER B 1 90 ? -4.594 23.203 -4.754 1 90.38 90 SER B CA 1
ATOM 3349 C C . SER B 1 90 ? -5 23.953 -3.494 1 90.38 90 SER B C 1
ATOM 3351 O O . SER B 1 90 ? -4.992 23.391 -2.396 1 90.38 90 SER B O 1
ATOM 3353 N N . SER B 1 91 ? -5.406 25.203 -3.604 1 89.19 91 SER B N 1
ATOM 3354 C CA . SER B 1 91 ? -5.77 26.062 -2.477 1 89.19 91 SER B CA 1
ATOM 3355 C C . SER B 1 91 ? -7.031 25.547 -1.784 1 89.19 91 SER B C 1
ATOM 3357 O O . SER B 1 91 ? -7.254 25.828 -0.606 1 89.19 91 SER B O 1
ATOM 3359 N N . LEU B 1 92 ? -7.789 24.812 -2.537 1 91 92 LEU B N 1
ATOM 3360 C CA . LEU B 1 92 ? -9.008 24.266 -1.963 1 91 92 LEU B CA 1
ATOM 3361 C C . LEU B 1 92 ? -8.688 23.297 -0.823 1 91 92 LEU B C 1
ATOM 3363 O O . LEU B 1 92 ? -9.422 23.234 0.168 1 91 92 LEU B O 1
ATOM 3367 N N . PHE B 1 93 ? -7.625 22.656 -0.937 1 93.94 93 PHE B N 1
ATOM 3368 C CA . PHE B 1 93 ? -7.273 21.656 0.073 1 93.94 93 PHE B CA 1
ATOM 3369 C C . PHE B 1 93 ? -6.875 22.344 1.38 1 93.94 93 PHE B C 1
ATOM 3371 O O . PHE B 1 93 ? -7.059 21.766 2.459 1 93.94 93 PHE B O 1
ATOM 3378 N N . ASN B 1 94 ? -6.391 23.578 1.31 1 91.81 94 ASN B N 1
ATOM 3379 C CA . ASN B 1 94 ? -6.121 24.328 2.529 1 91.81 94 ASN B CA 1
ATOM 3380 C C . ASN B 1 94 ? -7.41 24.656 3.279 1 91.81 94 ASN B C 1
ATOM 3382 O O . ASN B 1 94 ? -7.445 24.609 4.512 1 91.81 94 ASN B O 1
ATOM 3386 N N . LEU B 1 95 ? -8.344 24.953 2.477 1 90.94 95 LEU B N 1
ATOM 3387 C CA . LEU B 1 95 ? -9.641 25.25 3.068 1 90.94 95 LEU B CA 1
ATOM 3388 C C . LEU B 1 95 ? -10.242 24 3.717 1 90.94 95 LEU B C 1
ATOM 3390 O O . LEU B 1 95 ? -10.781 24.078 4.82 1 90.94 95 LEU B O 1
ATOM 3394 N N . ILE B 1 96 ? -10.102 22.922 3.043 1 93.38 96 ILE B N 1
ATOM 3395 C CA . ILE B 1 96 ? -10.648 21.672 3.566 1 93.38 96 ILE B CA 1
ATOM 3396 C C . ILE B 1 96 ? -9.914 21.281 4.852 1 93.38 96 ILE B C 1
ATOM 3398 O O . ILE B 1 96 ? -10.539 20.828 5.816 1 93.38 96 ILE B O 1
ATOM 3402 N N . LEU B 1 97 ? -8.625 21.484 4.859 1 95.25 97 LEU B N 1
ATOM 3403 C CA . LEU B 1 97 ? -7.852 21.203 6.066 1 95.25 97 LEU B CA 1
ATOM 3404 C C . LEU B 1 97 ? -8.367 22.016 7.246 1 95.25 97 LEU B C 1
ATOM 3406 O O . LEU B 1 97 ? -8.57 21.469 8.336 1 95.25 97 LEU B O 1
ATOM 3410 N N . SER B 1 98 ? -8.609 23.266 7.023 1 92.44 98 SER B N 1
ATOM 3411 C CA . SER B 1 98 ? -9.109 24.141 8.078 1 92.44 98 SER B CA 1
ATOM 3412 C C . SER B 1 98 ? -10.461 23.672 8.602 1 92.44 98 SER B C 1
ATOM 3414 O O . SER B 1 98 ? -10.719 23.719 9.805 1 92.44 98 SER B O 1
ATOM 3416 N N . LYS B 1 99 ? -11.227 23.172 7.691 1 92.62 99 LYS B N 1
ATOM 3417 C CA . LYS B 1 99 ? -12.547 22.688 8.086 1 92.62 99 LYS B CA 1
ATOM 3418 C C . LYS B 1 99 ? -12.43 21.391 8.898 1 92.62 99 LYS B C 1
ATOM 3420 O O . LYS B 1 99 ? -13.242 21.141 9.797 1 92.62 99 LYS B O 1
ATOM 3425 N N . THR B 1 100 ? -11.461 20.531 8.539 1 94.69 100 THR B N 1
ATOM 3426 C CA . THR B 1 100 ? -11.266 19.312 9.312 1 94.69 100 THR B CA 1
ATOM 3427 C C . THR B 1 100 ? -10.891 19.656 10.758 1 94.69 100 THR B C 1
ATOM 3429 O O . THR B 1 100 ? -11.211 18.906 11.68 1 94.69 100 THR B O 1
ATOM 3432 N N . LEU B 1 101 ? -10.219 20.797 10.977 1 94.75 101 LEU B N 1
ATOM 3433 C CA . LEU B 1 101 ? -9.773 21.172 12.32 1 94.75 101 LEU B CA 1
ATOM 3434 C C . LEU B 1 101 ? -10.961 21.531 13.211 1 94.75 101 LEU B C 1
ATOM 3436 O O . LEU B 1 101 ? -10.906 21.344 14.43 1 94.75 101 LEU B O 1
ATOM 3440 N N . LYS B 1 102 ? -12.023 21.906 12.586 1 91.94 102 LYS B N 1
ATOM 3441 C CA . LYS B 1 102 ? -13.227 22.25 13.344 1 91.94 102 LYS B CA 1
ATOM 3442 C C . LYS B 1 102 ? -13.844 21.016 13.992 1 91.94 102 LYS B C 1
ATOM 3444 O O . LYS B 1 102 ? -14.641 21.125 14.922 1 91.94 102 LYS B O 1
ATOM 3449 N N . LEU B 1 103 ? -13.461 19.859 13.477 1 92.81 103 LEU B N 1
ATOM 3450 C CA . LEU B 1 103 ? -13.945 18.609 14.047 1 92.81 103 LEU B CA 1
ATOM 3451 C C . LEU B 1 103 ? -13.305 18.359 15.406 1 92.81 103 LEU B C 1
ATOM 3453 O O . LEU B 1 103 ? -13.828 17.578 16.203 1 92.81 103 LEU B O 1
ATOM 3457 N N . PHE B 1 104 ? -12.203 19.031 15.695 1 94.88 104 PHE B N 1
ATOM 3458 C CA . PHE B 1 104 ? -11.406 18.656 16.859 1 94.88 104 PHE B CA 1
ATOM 3459 C C . PHE B 1 104 ? -11.367 19.781 17.891 1 94.88 104 PHE B C 1
ATOM 3461 O O . PHE B 1 104 ? -11.07 19.562 19.062 1 94.88 104 PHE B O 1
ATOM 3468 N N . TYR B 1 105 ? -11.609 21.016 17.391 1 94.38 105 TYR B N 1
ATOM 3469 C CA . TYR B 1 105 ? -11.375 22.172 18.25 1 94.38 105 TYR B CA 1
ATOM 3470 C C . TYR B 1 105 ? -12.648 22.984 18.438 1 94.38 105 TYR B C 1
ATOM 3472 O O . TYR B 1 105 ? -13.422 23.156 17.5 1 94.38 105 TYR B O 1
ATOM 3480 N N . SER B 1 106 ? -12.781 23.438 19.656 1 91.94 106 SER B N 1
ATOM 3481 C CA . SER B 1 106 ? -13.812 24.438 19.922 1 91.94 106 SER B CA 1
ATOM 3482 C C . SER B 1 106 ? -13.344 25.828 19.5 1 91.94 106 SER B C 1
ATOM 3484 O O . SER B 1 106 ? -12.156 26.031 19.266 1 91.94 106 SER B O 1
ATOM 3486 N N . HIS B 1 107 ? -14.281 26.672 19.453 1 88.06 107 HIS B N 1
ATOM 3487 C CA . HIS B 1 107 ? -13.945 28.031 19.078 1 88.06 107 HIS B CA 1
ATOM 3488 C C . HIS B 1 107 ? -12.938 28.656 20.047 1 88.06 107 HIS B C 1
ATOM 3490 O O . HIS B 1 107 ? -13.133 28.609 21.266 1 88.06 107 HIS B O 1
ATOM 3496 N N . GLY B 1 108 ? -11.852 29.062 19.531 1 86.12 108 GLY B N 1
ATOM 3497 C CA . GLY B 1 108 ? -10.867 29.766 20.328 1 86.12 108 GLY B CA 1
ATOM 3498 C C . GLY B 1 108 ? -9.867 28.844 21 1 86.12 108 GLY B C 1
ATOM 3499 O O . GLY B 1 108 ? -8.938 29.297 21.656 1 86.12 108 GLY B O 1
ATOM 3500 N N . GLU B 1 109 ? -10.07 27.547 20.844 1 93.38 109 GLU B N 1
ATOM 3501 C CA . GLU B 1 109 ? -9.148 26.594 21.453 1 93.38 109 GLU B CA 1
ATOM 3502 C C . GLU B 1 109 ? -7.82 26.547 20.703 1 93.38 109 GLU B C 1
ATOM 3504 O O . GLU B 1 109 ? -7.797 26.453 19.469 1 93.38 109 GLU B O 1
ATOM 3509 N N . ASN B 1 110 ? -6.719 26.719 21.516 1 94.12 110 ASN B N 1
ATOM 3510 C CA . ASN B 1 110 ? -5.383 26.688 20.922 1 94.12 110 ASN B CA 1
ATOM 3511 C C . ASN B 1 110 ? -4.723 25.328 21.094 1 94.12 110 ASN B C 1
ATOM 3513 O O . ASN B 1 110 ? -5.105 24.562 21.984 1 94.12 110 ASN B O 1
ATOM 3517 N N . ALA B 1 111 ? -3.801 25.047 20.234 1 95.94 111 ALA B N 1
ATOM 3518 C CA . ALA B 1 111 ? -2.941 23.875 20.422 1 95.94 111 ALA B CA 1
ATOM 3519 C C . ALA B 1 111 ? -1.835 24.172 21.438 1 95.94 111 ALA B C 1
ATOM 3521 O O . ALA B 1 111 ? -1.217 25.25 21.391 1 95.94 111 ALA B O 1
ATOM 3522 N N . SER B 1 112 ? -1.587 23.344 22.359 1 95.88 112 SER B N 1
ATOM 3523 C CA . SER B 1 112 ? -0.584 23.594 23.391 1 95.88 112 SER B CA 1
ATOM 3524 C C . SER B 1 112 ? 0.827 23.531 22.812 1 95.88 112 SER B C 1
ATOM 3526 O O . SER B 1 112 ? 1.585 24.5 22.922 1 95.88 112 SER B O 1
ATOM 3528 N N . ILE B 1 113 ? 1.125 22.422 22.234 1 98.06 113 ILE B N 1
ATOM 3529 C CA . ILE B 1 113 ? 2.438 22.219 21.641 1 98.06 113 ILE B CA 1
ATOM 3530 C C . ILE B 1 113 ? 2.275 21.688 20.219 1 98.06 113 ILE B C 1
ATOM 3532 O O . ILE B 1 113 ? 1.579 20.688 19.984 1 98.06 113 ILE B O 1
ATOM 3536 N N . THR B 1 114 ? 2.857 22.391 19.281 1 98.31 114 THR B N 1
ATOM 3537 C CA . THR B 1 114 ? 2.848 21.969 17.891 1 98.31 114 THR B CA 1
ATOM 3538 C C . THR B 1 114 ? 4.23 21.5 17.453 1 98.31 114 THR B C 1
ATOM 3540 O O . THR B 1 114 ? 5.227 22.203 17.656 1 98.31 114 THR B O 1
ATOM 3543 N N . ALA B 1 115 ? 4.305 20.328 16.906 1 98.38 115 ALA B N 1
ATOM 3544 C CA . ALA B 1 115 ? 5.562 19.766 16.422 1 98.38 115 ALA B CA 1
ATOM 3545 C C . ALA B 1 115 ? 5.68 19.906 14.898 1 98.38 115 ALA B C 1
ATOM 3547 O O . ALA B 1 115 ? 4.719 19.656 14.172 1 98.38 115 ALA B O 1
ATOM 3548 N N . ILE B 1 116 ? 6.828 20.344 14.438 1 96.94 116 ILE B N 1
ATOM 3549 C CA . ILE B 1 116 ? 7.105 20.469 13.008 1 96.94 116 ILE B CA 1
ATOM 3550 C C . ILE B 1 116 ? 8.18 19.469 12.594 1 96.94 116 ILE B C 1
ATOM 3552 O O . ILE B 1 116 ? 9.211 19.359 13.258 1 96.94 116 ILE B O 1
ATOM 3556 N N . ASP B 1 117 ? 7.926 18.75 11.609 1 94.12 117 ASP B N 1
ATOM 3557 C CA . ASP B 1 117 ? 8.875 17.781 11.055 1 94.12 117 ASP B CA 1
ATOM 3558 C C . ASP B 1 117 ? 8.688 17.641 9.547 1 94.12 117 ASP B C 1
ATOM 3560 O O . ASP B 1 117 ? 7.656 18.047 9 1 94.12 117 ASP B O 1
ATOM 3564 N N . ALA B 1 118 ? 9.742 17.172 8.867 1 92.25 118 ALA B N 1
ATOM 3565 C CA . ALA B 1 118 ? 9.703 17 7.422 1 92.25 118 ALA B CA 1
ATOM 3566 C C . ALA B 1 118 ? 10.039 15.555 7.039 1 92.25 118 ALA B C 1
ATOM 3568 O O . ALA B 1 118 ? 10.75 14.867 7.773 1 92.25 118 ALA B O 1
ATOM 3569 N N . THR B 1 119 ? 9.461 15.141 5.984 1 89.88 119 THR B N 1
ATOM 3570 C CA . THR B 1 119 ? 9.758 13.82 5.426 1 89.88 119 THR B CA 1
ATOM 3571 C C . THR B 1 119 ? 9.734 13.867 3.902 1 89.88 119 THR B C 1
ATOM 3573 O O . THR B 1 119 ? 9.438 14.906 3.309 1 89.88 119 THR B O 1
ATOM 3576 N N . GLY B 1 120 ? 10.125 12.812 3.27 1 87.75 120 GLY B N 1
ATOM 3577 C CA . GLY B 1 120 ? 10.07 12.711 1.819 1 87.75 120 GLY B CA 1
ATOM 3578 C C . GLY B 1 120 ? 9.07 11.68 1.333 1 87.75 120 GLY B C 1
ATOM 3579 O O . GLY B 1 120 ? 8.914 10.617 1.946 1 87.75 120 GLY B O 1
ATOM 3580 N N . PHE B 1 121 ? 8.289 12.039 0.315 1 89.69 121 PHE B N 1
ATOM 3581 C CA . PHE B 1 121 ? 7.48 11.086 -0.447 1 89.69 121 PHE B CA 1
ATOM 3582 C C . PHE B 1 121 ? 8.102 10.828 -1.813 1 89.69 121 PHE B C 1
ATOM 3584 O O . PHE B 1 121 ? 8.695 11.727 -2.416 1 89.69 121 PHE B O 1
ATOM 3591 N N . THR B 1 122 ? 8.023 9.602 -2.299 1 82.06 122 THR B N 1
ATOM 3592 C CA . THR B 1 122 ? 8.703 9.266 -3.545 1 82.06 122 THR B CA 1
ATOM 3593 C C . THR B 1 122 ? 7.703 8.828 -4.609 1 82.06 122 THR B C 1
ATOM 3595 O O . THR B 1 122 ? 6.605 8.367 -4.285 1 82.06 122 THR B O 1
ATOM 3598 N N . SER B 1 123 ? 8.062 9.102 -5.926 1 75.19 123 SER B N 1
ATOM 3599 C CA . SER B 1 123 ? 7.219 8.656 -7.031 1 75.19 123 SER B CA 1
ATOM 3600 C C . SER B 1 123 ? 7.688 7.316 -7.582 1 75.19 123 SER B C 1
ATOM 3602 O O . SER B 1 123 ? 7.008 6.703 -8.406 1 75.19 123 SER B O 1
ATOM 3604 N N . SER B 1 124 ? 8.805 6.863 -7.266 1 66.88 124 SER B N 1
ATOM 3605 C CA . SER B 1 124 ? 9.344 5.637 -7.836 1 66.88 124 SER B CA 1
ATOM 3606 C C . SER B 1 124 ? 9.156 4.457 -6.891 1 66.88 124 SER B C 1
ATOM 3608 O O . SER B 1 124 ? 9.297 4.602 -5.672 1 66.88 124 SER B O 1
ATOM 3610 N N . TYR B 1 125 ? 8.656 3.354 -7.547 1 64.31 125 TYR B N 1
ATOM 3611 C CA . TYR B 1 125 ? 8.5 2.133 -6.762 1 64.31 125 TYR B CA 1
ATOM 3612 C C . TYR B 1 125 ? 9.719 1.23 -6.902 1 64.31 125 TYR B C 1
ATOM 3614 O O . TYR B 1 125 ? 9.938 0.634 -7.961 1 64.31 125 TYR B O 1
ATOM 3622 N N . ALA B 1 126 ? 10.836 1.589 -6.336 1 66.88 126 ALA B N 1
ATOM 3623 C CA . ALA B 1 126 ? 11.875 0.572 -6.219 1 66.88 126 ALA B CA 1
ATOM 3624 C C . ALA B 1 126 ? 11.727 -0.219 -4.922 1 66.88 126 ALA B C 1
ATOM 3626 O O . ALA B 1 126 ? 11.547 0.363 -3.852 1 66.88 126 ALA B O 1
ATOM 3627 N N . SER B 1 127 ? 11.57 -1.592 -5.066 1 67.81 127 SER B N 1
ATOM 3628 C CA . SER B 1 127 ? 11.422 -2.418 -3.873 1 67.81 127 SER B CA 1
ATOM 3629 C C . SER B 1 127 ? 12.617 -2.248 -2.934 1 67.81 127 SER B C 1
ATOM 3631 O O . SER B 1 127 ? 13.719 -1.91 -3.375 1 67.81 127 SER B O 1
ATOM 3633 N N . HIS B 1 128 ? 12.438 -2.293 -1.682 1 64.88 128 HIS B N 1
ATOM 3634 C CA . HIS B 1 128 ? 13.523 -2.23 -0.704 1 64.88 128 HIS B CA 1
ATOM 3635 C C . HIS B 1 128 ? 14.594 -3.275 -0.999 1 64.88 128 HIS B C 1
ATOM 3637 O O . HIS B 1 128 ? 15.789 -2.994 -0.889 1 64.88 128 HIS B O 1
ATOM 3643 N N . TYR B 1 129 ? 14.078 -4.371 -1.335 1 65.06 129 TYR B N 1
ATOM 3644 C CA . TYR B 1 129 ? 15.016 -5.441 -1.655 1 65.06 129 TYR B CA 1
ATOM 3645 C C . TYR B 1 129 ? 15.875 -5.074 -2.859 1 65.06 129 TYR B C 1
ATOM 3647 O O . TYR B 1 129 ? 17.094 -5.258 -2.844 1 65.06 129 TYR B O 1
ATOM 3655 N N . TYR B 1 130 ? 15.234 -4.668 -3.871 1 69.62 130 TYR B N 1
ATOM 3656 C CA . TYR B 1 130 ? 15.953 -4.258 -5.07 1 69.62 130 TYR B CA 1
ATOM 3657 C C . TYR B 1 130 ? 16.953 -3.154 -4.758 1 69.62 130 TYR B C 1
ATOM 3659 O O . TYR B 1 130 ? 18.094 -3.186 -5.234 1 69.62 130 TYR B O 1
ATOM 3667 N N . SER B 1 131 ? 16.594 -2.23 -3.963 1 69.81 131 SER B N 1
ATOM 3668 C CA . SER B 1 131 ? 17.469 -1.125 -3.584 1 69.81 131 SER B CA 1
ATOM 3669 C C . SER B 1 131 ? 18.672 -1.622 -2.793 1 69.81 131 SER B C 1
ATOM 3671 O O . SER B 1 131 ? 19.797 -1.138 -2.984 1 69.81 131 SER B O 1
ATOM 3673 N N . ARG B 1 132 ? 18.391 -2.492 -1.947 1 66.75 132 ARG B N 1
ATOM 3674 C CA . ARG B 1 132 ? 19.469 -3.064 -1.153 1 66.75 132 ARG B CA 1
ATOM 3675 C C . ARG B 1 132 ? 20.469 -3.807 -2.039 1 66.75 132 ARG B C 1
ATOM 3677 O O . ARG B 1 132 ? 21.688 -3.662 -1.874 1 66.75 132 ARG B O 1
ATOM 3684 N N . ARG B 1 133 ? 19.922 -4.492 -2.961 1 67.06 133 ARG B N 1
ATOM 3685 C CA . ARG B 1 133 ? 20.75 -5.332 -3.816 1 67.06 133 ARG B CA 1
ATOM 3686 C C . ARG B 1 133 ? 21.562 -4.484 -4.797 1 67.06 133 ARG B C 1
ATOM 3688 O O . ARG B 1 133 ? 22.734 -4.758 -5.043 1 67.06 133 ARG B O 1
ATOM 3695 N N . THR B 1 134 ? 20.859 -3.496 -5.371 1 67.44 134 THR B N 1
ATOM 3696 C CA . THR B 1 134 ? 21.5 -2.75 -6.449 1 67.44 134 THR B CA 1
ATOM 3697 C C . THR B 1 134 ? 22.156 -1.482 -5.914 1 67.44 134 THR B C 1
ATOM 3699 O O . THR B 1 134 ? 23.016 -0.891 -6.582 1 67.44 134 THR B O 1
ATOM 3702 N N . GLY B 1 135 ? 21.656 -1.082 -4.684 1 61.25 135 GLY B N 1
ATOM 3703 C CA . GLY B 1 135 ? 22.125 0.184 -4.145 1 61.25 135 GLY B CA 1
ATOM 3704 C C . GLY B 1 135 ? 21.516 1.39 -4.836 1 61.25 135 GLY B C 1
ATOM 3705 O O . GLY B 1 135 ? 21.953 2.521 -4.617 1 61.25 135 GLY B O 1
ATOM 3706 N N . LYS B 1 136 ? 20.703 1.196 -5.941 1 59.22 136 LYS B N 1
ATOM 3707 C CA . LYS B 1 136 ? 20.109 2.293 -6.707 1 59.22 136 LYS B CA 1
ATOM 3708 C C . LYS B 1 136 ? 18.828 2.783 -6.059 1 59.22 136 LYS B C 1
ATOM 3710 O O . LYS B 1 136 ? 17.922 1.987 -5.773 1 59.22 136 LYS B O 1
ATOM 3715 N N . LEU B 1 137 ? 18.828 3.973 -5.387 1 56.44 137 LEU B N 1
ATOM 3716 C CA . LEU B 1 137 ? 17.625 4.609 -4.883 1 56.44 137 LEU B CA 1
ATOM 3717 C C . LEU B 1 137 ? 17.062 5.594 -5.898 1 56.44 137 LEU B C 1
ATOM 3719 O O . LEU B 1 137 ? 17.797 6.426 -6.434 1 56.44 137 LEU B O 1
ATOM 3723 N N . ARG B 1 138 ? 16.25 5.23 -6.789 1 55.19 138 ARG B N 1
ATOM 3724 C CA . ARG B 1 138 ? 15.648 6.227 -7.676 1 55.19 138 ARG B CA 1
ATOM 3725 C C . ARG B 1 138 ? 15.102 7.406 -6.879 1 55.19 138 ARG B C 1
ATOM 3727 O O . ARG B 1 138 ? 14.258 7.227 -6 1 55.19 138 ARG B O 1
ATOM 3734 N N . SER B 1 139 ? 15.914 8.5 -6.711 1 59 139 SER B N 1
ATOM 3735 C CA . SER B 1 139 ? 15.945 9.539 -5.688 1 59 139 SER B CA 1
ATOM 3736 C C . SER B 1 139 ? 14.984 10.672 -6.027 1 59 139 SER B C 1
ATOM 3738 O O . SER B 1 139 ? 15.234 11.836 -5.695 1 59 139 SER B O 1
ATOM 3740 N N . SER B 1 140 ? 13.789 10.484 -6.66 1 70.19 140 SER B N 1
ATOM 3741 C CA . SER B 1 140 ? 13 11.711 -6.672 1 70.19 140 SER B CA 1
ATOM 3742 C C . SER B 1 140 ? 12.031 11.758 -5.492 1 70.19 140 SER B C 1
ATOM 3744 O O . SER B 1 140 ? 11.203 10.859 -5.336 1 70.19 140 SER B O 1
ATOM 3746 N N . PHE B 1 141 ? 12.367 12.625 -4.461 1 79.81 141 PHE B N 1
ATOM 3747 C CA . PHE B 1 141 ? 11.516 12.766 -3.283 1 79.81 141 PHE B CA 1
ATOM 3748 C C . PHE B 1 141 ? 10.898 14.156 -3.225 1 79.81 141 PHE B C 1
ATOM 3750 O O . PHE B 1 141 ? 11.516 15.141 -3.633 1 79.81 141 PHE B O 1
ATOM 3757 N N . LEU B 1 142 ? 9.695 14.211 -2.895 1 87.38 142 LEU B N 1
ATOM 3758 C CA . LEU B 1 142 ? 9.031 15.469 -2.547 1 87.38 142 LEU B CA 1
ATOM 3759 C C . LEU B 1 142 ? 9.094 15.711 -1.043 1 87.38 142 LEU B C 1
ATOM 3761 O O . LEU B 1 142 ? 8.625 14.891 -0.255 1 87.38 142 LEU B O 1
ATOM 3765 N N . LYS B 1 143 ? 9.727 16.797 -0.692 1 89.5 143 LYS B N 1
ATOM 3766 C CA . LYS B 1 143 ? 9.812 17.156 0.721 1 89.5 143 LYS B CA 1
ATOM 3767 C C . LYS B 1 143 ? 8.469 17.625 1.254 1 89.5 143 LYS B C 1
ATOM 3769 O O . LYS B 1 143 ? 7.84 18.516 0.661 1 89.5 143 LYS B O 1
ATOM 3774 N N . THR B 1 144 ? 7.996 17.031 2.305 1 93.25 144 THR B N 1
ATOM 3775 C CA . THR B 1 144 ? 6.727 17.375 2.934 1 93.25 144 THR B CA 1
ATOM 3776 C C . THR B 1 144 ? 6.926 17.688 4.418 1 93.25 144 THR B C 1
ATOM 3778 O O . THR B 1 144 ? 7.406 16.828 5.172 1 93.25 144 THR B O 1
ATOM 3781 N N . SER B 1 145 ? 6.645 18.891 4.82 1 94.88 145 SER B N 1
ATOM 3782 C CA . SER B 1 145 ? 6.664 19.297 6.223 1 94.88 145 SER B CA 1
ATOM 3783 C C . SER B 1 145 ? 5.254 19.484 6.766 1 94.88 145 SER B C 1
ATOM 3785 O O . SER B 1 145 ? 4.379 20.016 6.074 1 94.88 145 SER B O 1
ATOM 3787 N N . ILE B 1 146 ? 5.102 19.031 7.969 1 97.44 146 ILE B N 1
ATOM 3788 C CA . ILE B 1 146 ? 3.775 19.188 8.562 1 97.44 146 ILE B CA 1
ATOM 3789 C C . ILE B 1 146 ? 3.904 19.781 9.961 1 97.44 146 ILE B C 1
ATOM 3791 O O . ILE B 1 146 ? 4.969 19.688 10.578 1 97.44 146 ILE B O 1
ATOM 3795 N N . ALA B 1 147 ? 2.955 20.469 10.383 1 98.12 147 ALA B N 1
ATOM 3796 C CA . ALA B 1 147 ? 2.734 20.891 11.766 1 98.12 147 ALA B CA 1
ATOM 3797 C C . ALA B 1 147 ? 1.663 20.047 12.43 1 98.12 147 ALA B C 1
ATOM 3799 O O . ALA B 1 147 ? 0.558 19.891 11.906 1 98.12 147 ALA B O 1
ATOM 3800 N N . VAL B 1 148 ? 1.994 19.469 13.562 1 98.5 148 VAL B N 1
ATOM 3801 C CA . VAL B 1 148 ? 1.086 18.531 14.203 1 98.5 148 VAL B CA 1
ATOM 3802 C C . VAL B 1 148 ? 0.815 18.969 15.641 1 98.5 148 VAL B C 1
ATOM 3804 O O . VAL B 1 148 ? 1.744 19.297 16.391 1 98.5 148 VAL B O 1
ATOM 3807 N N . ASP B 1 149 ? -0.425 19.016 16.016 1 98.31 149 ASP B N 1
ATOM 3808 C CA . ASP B 1 149 ? -0.768 19.156 17.422 1 98.31 149 ASP B CA 1
ATOM 3809 C C . ASP B 1 149 ? -0.366 17.922 18.219 1 98.31 149 ASP B C 1
ATOM 3811 O O . ASP B 1 149 ? -0.902 16.828 17.984 1 98.31 149 ASP B O 1
ATOM 3815 N N . THR B 1 150 ? 0.477 18.062 19.188 1 97.62 150 THR B N 1
ATOM 3816 C CA . THR B 1 150 ? 1.07 16.891 19.844 1 97.62 150 THR B CA 1
ATOM 3817 C C . THR B 1 150 ? 0.088 16.266 20.828 1 97.62 150 THR B C 1
ATOM 3819 O O . THR B 1 150 ? 0.237 15.109 21.203 1 97.62 150 THR B O 1
ATOM 3822 N N . GLU B 1 151 ? -0.858 16.984 21.266 1 95.75 151 GLU B N 1
ATOM 3823 C CA . GLU B 1 151 ? -1.841 16.453 22.203 1 95.75 151 GLU B CA 1
ATOM 3824 C C . GLU B 1 151 ? -2.928 15.664 21.469 1 95.75 151 GLU B C 1
ATOM 3826 O O . GLU B 1 151 ? -3.174 14.5 21.766 1 95.75 151 GLU B O 1
ATOM 3831 N N . LYS B 1 152 ? -3.451 16.281 20.406 1 96.31 152 LYS B N 1
ATOM 3832 C CA . LYS B 1 152 ? -4.562 15.664 19.688 1 96.31 152 LYS B CA 1
ATOM 3833 C C . LYS B 1 152 ? -4.059 14.828 18.516 1 96.31 152 LYS B C 1
ATOM 3835 O O . LYS B 1 152 ? -4.812 14.047 17.938 1 96.31 152 LYS B O 1
ATOM 3840 N N . LYS B 1 153 ? -2.818 15.008 18.125 1 97.38 153 LYS B N 1
ATOM 3841 C CA . LYS B 1 153 ? -2.195 14.281 17.016 1 97.38 153 LYS B CA 1
ATOM 3842 C C . LYS B 1 153 ? -2.916 14.562 15.695 1 97.38 153 LYS B C 1
ATOM 3844 O O . LYS B 1 153 ? -3.225 13.641 14.945 1 97.38 153 LYS B O 1
ATOM 3849 N N . VAL B 1 154 ? -3.244 15.828 15.555 1 97.5 154 VAL B N 1
ATOM 3850 C CA . VAL B 1 154 ? -3.932 16.297 14.352 1 97.5 154 VAL B CA 1
ATOM 3851 C C . VAL B 1 154 ? -3.004 17.188 13.539 1 97.5 154 VAL B C 1
ATOM 3853 O O . VAL B 1 154 ? -2.24 17.984 14.109 1 97.5 154 VAL B O 1
ATOM 3856 N N . ILE B 1 155 ? -3.088 17.078 12.227 1 98.44 155 ILE B N 1
ATOM 3857 C CA . ILE B 1 155 ? -2.256 17.875 11.336 1 98.44 155 ILE B CA 1
ATOM 3858 C C . ILE B 1 155 ? -2.869 19.266 11.18 1 98.44 155 ILE B C 1
ATOM 3860 O O . ILE B 1 155 ? -4.039 19.406 10.812 1 98.44 155 ILE B O 1
ATOM 3864 N N . LEU B 1 156 ? -2.088 20.297 11.422 1 98.06 156 LEU B N 1
ATOM 3865 C CA . LEU B 1 156 ? -2.572 21.672 11.422 1 98.06 156 LEU B CA 1
ATOM 3866 C C . LEU B 1 156 ? -2.199 22.391 10.125 1 98.06 156 LEU B C 1
ATOM 3868 O O . LEU B 1 156 ? -2.803 23.406 9.773 1 98.06 156 LEU B O 1
ATOM 3872 N N . GLY B 1 157 ? -1.188 21.875 9.492 1 97.44 157 GLY B N 1
ATOM 3873 C CA . GLY B 1 157 ? -0.69 22.5 8.281 1 97.44 157 GLY B CA 1
ATOM 3874 C C . GLY B 1 157 ? 0.331 21.656 7.547 1 97.44 157 GLY B C 1
ATOM 3875 O O . GLY B 1 157 ? 0.761 20.609 8.047 1 97.44 157 GLY B O 1
ATOM 3876 N N . TRP B 1 158 ? 0.602 22.125 6.34 1 97.31 158 TRP B N 1
ATOM 3877 C CA . TRP B 1 158 ? 1.562 21.406 5.512 1 97.31 158 TRP B CA 1
ATOM 3878 C C . TRP B 1 158 ? 2.328 22.359 4.605 1 97.31 158 TRP B C 1
ATOM 3880 O O . TRP B 1 158 ? 1.891 23.5 4.383 1 97.31 158 TRP B O 1
ATOM 3890 N N . LYS B 1 159 ? 3.475 22.016 4.207 1 95.12 159 LYS B N 1
ATOM 3891 C CA . LYS B 1 159 ? 4.273 22.625 3.152 1 95.12 159 LYS B CA 1
ATOM 3892 C C . LYS B 1 159 ? 4.988 21.578 2.316 1 95.12 159 LYS B C 1
ATOM 3894 O O . LYS B 1 159 ? 5.699 20.719 2.855 1 95.12 159 LYS B O 1
ATOM 3899 N N . ILE B 1 160 ? 4.719 21.609 1.01 1 93.69 160 ILE B N 1
ATOM 3900 C CA . ILE B 1 160 ? 5.281 20.609 0.108 1 93.69 160 ILE B CA 1
ATOM 3901 C C . ILE B 1 160 ? 6.16 21.297 -0.936 1 93.69 160 ILE B C 1
ATOM 3903 O O . ILE B 1 160 ? 5.777 22.312 -1.502 1 93.69 160 ILE B O 1
ATOM 3907 N N . SER B 1 161 ? 7.348 20.734 -1.141 1 88.75 161 SER B N 1
ATOM 3908 C CA . SER B 1 161 ? 8.258 21.312 -2.125 1 88.75 161 SER B CA 1
ATOM 3909 C C . SER B 1 161 ? 9.055 20.219 -2.838 1 88.75 161 SER B C 1
ATOM 3911 O O . SER B 1 161 ? 9.203 19.109 -2.32 1 88.75 161 SER B O 1
ATOM 3913 N N . GLN B 1 162 ? 9.312 20.297 -4.121 1 77.19 162 GLN B N 1
ATOM 3914 C CA . GLN B 1 162 ? 10.133 19.359 -4.875 1 77.19 162 GLN B CA 1
ATOM 3915 C C . GLN B 1 162 ? 11.578 19.375 -4.367 1 77.19 162 GLN B C 1
ATOM 3917 O O . GLN B 1 162 ? 12.203 18.312 -4.266 1 77.19 162 GLN B O 1
ATOM 3922 N N . LYS B 1 163 ? 12.195 20.641 -4.551 1 64.31 163 LYS B N 1
ATOM 3923 C CA . LYS B 1 163 ? 13.648 20.766 -4.422 1 64.31 163 LYS B CA 1
ATOM 3924 C C . LYS B 1 163 ? 14.047 20.969 -2.965 1 64.31 163 LYS B C 1
ATOM 3926 O O . LYS B 1 163 ? 13.195 21.125 -2.092 1 64.31 163 LYS B O 1
ATOM 3931 N N . THR B 1 164 ? 15.344 20.828 -2.771 1 61.97 164 THR B N 1
ATOM 3932 C CA . THR B 1 164 ? 16.172 21.047 -1.598 1 61.97 164 THR B CA 1
ATOM 3933 C C . THR B 1 164 ? 15.953 22.453 -1.027 1 61.97 164 THR B C 1
ATOM 3935 O O . THR B 1 164 ? 16.797 23.328 -1.17 1 61.97 164 THR B O 1
ATOM 3938 N N . ASP B 1 165 ? 14.664 22.797 -0.966 1 63.19 165 ASP B N 1
ATOM 3939 C CA . ASP B 1 165 ? 14.539 24.125 -0.372 1 63.19 165 ASP B CA 1
ATOM 3940 C C . ASP B 1 165 ? 15.156 24.156 1.023 1 63.19 165 ASP B C 1
ATOM 3942 O O . ASP B 1 165 ? 15.266 23.125 1.689 1 63.19 165 ASP B O 1
ATOM 3946 N N . HIS B 1 166 ? 15.617 25.25 1.368 1 74.56 166 HIS B N 1
ATOM 3947 C CA . HIS B 1 166 ? 16.172 25.453 2.701 1 74.56 166 HIS B CA 1
ATOM 3948 C C . HIS B 1 166 ? 15.133 25.188 3.779 1 74.56 166 HIS B C 1
ATOM 3950 O O . HIS B 1 166 ? 14 25.672 3.691 1 74.56 166 HIS B O 1
ATOM 3956 N N . ASP B 1 167 ? 15.414 24.375 4.648 1 77.06 167 ASP B N 1
ATOM 3957 C CA . ASP B 1 167 ? 14.57 23.922 5.75 1 77.06 167 ASP B CA 1
ATOM 3958 C C . ASP B 1 167 ? 13.969 25.094 6.508 1 77.06 167 ASP B C 1
ATOM 3960 O O . ASP B 1 167 ? 12.797 25.062 6.883 1 77.06 167 ASP B O 1
ATOM 3964 N N . VAL B 1 168 ? 14.758 26.219 6.516 1 80.12 168 VAL B N 1
ATOM 3965 C CA . VAL B 1 168 ? 14.328 27.359 7.305 1 80.12 168 VAL B CA 1
ATOM 3966 C C . VAL B 1 168 ? 13.156 28.062 6.609 1 80.12 168 VAL B C 1
ATOM 3968 O O . VAL B 1 168 ? 12.164 28.406 7.25 1 80.12 168 VAL B O 1
ATOM 3971 N N . LYS B 1 169 ? 13.281 28.203 5.309 1 80.94 169 LYS B N 1
ATOM 3972 C CA . LYS B 1 169 ? 12.195 28.828 4.555 1 80.94 169 LYS B CA 1
ATOM 3973 C C . LYS B 1 169 ? 10.93 27.984 4.598 1 80.94 169 LYS B C 1
ATOM 3975 O O . LYS B 1 169 ? 9.828 28.516 4.777 1 80.94 169 LYS B O 1
ATOM 3980 N N . HIS B 1 170 ? 11.102 26.766 4.5 1 86.25 170 HIS B N 1
ATOM 3981 C CA . HIS B 1 170 ? 10 25.812 4.547 1 86.25 170 HIS B CA 1
ATOM 3982 C C . HIS B 1 170 ? 9.281 25.875 5.895 1 86.25 170 HIS B C 1
ATOM 3984 O O . HIS B 1 170 ? 8.055 25.891 5.945 1 86.25 170 HIS B O 1
ATOM 3990 N N . ALA B 1 171 ? 10.078 26.062 6.902 1 91.19 171 ALA B N 1
ATOM 3991 C CA . ALA B 1 171 ? 9.523 26.062 8.258 1 91.19 171 ALA B CA 1
ATOM 3992 C C . ALA B 1 171 ? 8.75 27.344 8.523 1 91.19 171 ALA B C 1
ATOM 3994 O O . ALA B 1 171 ? 7.668 27.312 9.117 1 91.19 171 ALA B O 1
ATOM 3995 N N . LYS B 1 172 ? 9.273 28.484 8.094 1 93.25 172 LYS B N 1
ATOM 3996 C CA . LYS B 1 172 ? 8.602 29.766 8.32 1 93.25 172 LYS B CA 1
ATOM 3997 C C . LYS B 1 172 ? 7.227 29.781 7.668 1 93.25 172 LYS B C 1
ATOM 3999 O O . LYS B 1 172 ? 6.238 30.172 8.297 1 93.25 172 LYS B O 1
ATOM 4004 N N . ALA B 1 173 ? 7.219 29.312 6.445 1 92.94 173 ALA B N 1
ATOM 4005 C CA . ALA B 1 173 ? 5.953 29.266 5.715 1 92.94 173 ALA B CA 1
ATOM 4006 C C . ALA B 1 173 ? 4.953 28.344 6.406 1 92.94 173 ALA B C 1
ATOM 4008 O O . ALA B 1 173 ? 3.775 28.672 6.531 1 92.94 173 ALA B O 1
ATOM 4009 N N . LEU B 1 174 ? 5.422 27.281 6.844 1 96.06 174 LEU B N 1
ATOM 4010 C CA . LEU B 1 174 ? 4.566 26.297 7.508 1 96.06 174 LEU B CA 1
ATOM 4011 C C . LEU B 1 174 ? 4.039 26.844 8.828 1 96.06 174 LEU B C 1
ATOM 4013 O O . LEU B 1 174 ? 2.855 26.688 9.141 1 96.06 174 LEU B O 1
ATOM 4017 N N . ILE B 1 175 ? 4.891 27.5 9.602 1 96.69 175 ILE B N 1
ATOM 4018 C CA . ILE B 1 175 ? 4.516 28.047 10.898 1 96.69 175 ILE B CA 1
ATOM 4019 C C . ILE B 1 175 ? 3.443 29.125 10.719 1 96.69 175 ILE B C 1
ATOM 4021 O O . ILE B 1 175 ? 2.436 29.125 11.43 1 96.69 175 ILE B O 1
ATOM 4025 N N . ARG B 1 176 ? 3.604 29.938 9.742 1 95 176 ARG B N 1
ATOM 4026 C CA . ARG B 1 176 ? 2.615 30.969 9.469 1 95 176 ARG B CA 1
ATOM 4027 C C . ARG B 1 176 ? 1.283 30.359 9.047 1 95 176 ARG B C 1
ATOM 4029 O O . ARG B 1 176 ? 0.226 30.766 9.531 1 95 176 ARG B O 1
ATOM 4036 N N . GLN B 1 177 ? 1.393 29.391 8.219 1 94.19 177 GLN B N 1
ATOM 4037 C CA . GLN B 1 177 ? 0.188 28.75 7.707 1 94.19 177 GLN B CA 1
ATOM 4038 C C . GLN B 1 177 ? -0.564 28.031 8.82 1 94.19 177 GLN B C 1
ATOM 4040 O O . GLN B 1 177 ? -1.787 28.156 8.93 1 94.19 177 GLN B O 1
ATOM 4045 N N . SER B 1 178 ? 0.145 27.266 9.594 1 94.62 178 SER B N 1
ATOM 4046 C CA . SER B 1 178 ? -0.489 26.5 10.656 1 94.62 178 SER B CA 1
ATOM 4047 C C . SER B 1 178 ? -1.082 27.406 11.727 1 94.62 178 SER B C 1
ATOM 4049 O O . SER B 1 178 ? -2.154 27.125 12.266 1 94.62 178 SER B O 1
ATOM 4051 N N . ASN B 1 179 ? -0.353 28.531 12.023 1 93.62 179 ASN B N 1
ATOM 4052 C CA . ASN B 1 179 ? -0.838 29.469 13.031 1 93.62 179 ASN B CA 1
ATOM 4053 C C . ASN B 1 179 ? -2.123 30.156 12.578 1 93.62 179 ASN B C 1
ATOM 4055 O O . ASN B 1 179 ? -2.965 30.516 13.406 1 93.62 179 ASN B O 1
ATOM 4059 N N . LYS B 1 180 ? -2.217 30.359 11.273 1 91.19 180 LYS B N 1
ATOM 4060 C CA . LYS B 1 180 ? -3.439 30.938 10.727 1 91.19 180 LYS B CA 1
ATOM 4061 C C . LYS B 1 180 ? -4.625 30 10.906 1 91.19 180 LYS B C 1
ATOM 4063 O O . LYS B 1 180 ? -5.75 30.438 11.148 1 91.19 180 LYS B O 1
ATOM 4068 N N . SER B 1 181 ? -4.348 28.766 10.828 1 89.44 181 SER B N 1
ATOM 4069 C CA . SER B 1 181 ? -5.398 27.766 10.953 1 89.44 181 SER B CA 1
ATOM 4070 C C . SER B 1 181 ? -5.746 27.516 12.422 1 89.44 181 SER B C 1
ATOM 4072 O O . SER B 1 181 ? -6.926 27.406 12.773 1 89.44 181 SER B O 1
ATOM 4074 N N . ARG B 1 182 ? -4.664 27.438 13.203 1 93.06 182 ARG B N 1
ATOM 4075 C CA . ARG B 1 182 ? -4.816 27.172 14.633 1 93.06 182 ARG B CA 1
ATOM 4076 C C . ARG B 1 182 ? -3.623 27.703 15.414 1 93.06 182 ARG B C 1
ATOM 4078 O O . ARG B 1 182 ? -2.492 27.266 15.211 1 93.06 182 ARG B O 1
ATOM 4085 N N . LYS B 1 183 ? -3.992 28.547 16.312 1 95.19 183 LYS B N 1
ATOM 4086 C CA . LYS B 1 183 ? -2.916 29.125 17.109 1 95.19 183 LYS B CA 1
ATOM 4087 C C . LYS B 1 183 ? -2.287 28.062 18.016 1 95.19 183 LYS B C 1
ATOM 4089 O O . LYS B 1 183 ? -2.961 27.125 18.438 1 95.19 183 LYS B O 1
ATOM 4094 N N . SER B 1 184 ? -0.998 28.219 18.297 1 96.5 184 SER B N 1
ATOM 4095 C CA . SER B 1 184 ? -0.245 27.297 19.141 1 96.5 184 SER B CA 1
ATOM 4096 C C . SER B 1 184 ? 0.502 28.031 20.25 1 96.5 184 SER B C 1
ATOM 4098 O O . SER B 1 184 ? 0.968 29.156 20.047 1 96.5 184 SER B O 1
ATOM 4100 N N . GLY B 1 185 ? 0.63 27.375 21.375 1 96.62 185 GLY B N 1
ATOM 4101 C CA . GLY B 1 185 ? 1.358 27.969 22.484 1 96.62 185 GLY B CA 1
ATOM 4102 C C . GLY B 1 185 ? 2.857 27.75 22.391 1 96.62 185 GLY B C 1
ATOM 4103 O O . GLY B 1 185 ? 3.633 28.5 22.984 1 96.62 185 GLY B O 1
ATOM 4104 N N . CYS B 1 186 ? 3.18 26.766 21.703 1 97.81 186 CYS B N 1
ATOM 4105 C CA . CYS B 1 186 ? 4.586 26.375 21.625 1 97.81 186 CYS B CA 1
ATOM 4106 C C . CYS B 1 186 ? 4.867 25.594 20.344 1 97.81 186 CYS B C 1
ATOM 4108 O O . CYS B 1 186 ? 4.035 24.797 19.906 1 97.81 186 CYS B O 1
ATOM 4110 N N . TYR B 1 187 ? 5.996 25.844 19.75 1 98.06 187 TYR B N 1
ATOM 4111 C CA . TYR B 1 187 ? 6.457 25.078 18.594 1 98.06 187 TYR B CA 1
ATOM 4112 C C . TYR B 1 187 ? 7.742 24.328 18.922 1 98.06 187 TYR B C 1
ATOM 4114 O O . TYR B 1 187 ? 8.664 24.891 19.516 1 98.06 187 TYR B O 1
ATOM 4122 N N . VAL B 1 188 ? 7.793 23.078 18.594 1 97.88 188 VAL B N 1
ATOM 4123 C CA . VAL B 1 188 ? 9 22.281 18.75 1 97.88 188 VAL B CA 1
ATOM 4124 C C . VAL B 1 188 ? 9.508 21.828 17.391 1 97.88 188 VAL B C 1
ATOM 4126 O O . VAL B 1 188 ? 8.734 21.344 16.562 1 97.88 188 VAL B O 1
ATOM 4129 N N . LEU B 1 189 ? 10.789 22.062 17.062 1 96.5 189 LEU B N 1
ATOM 4130 C CA . LEU B 1 189 ? 11.422 21.719 15.797 1 96.5 189 LEU B CA 1
ATOM 4131 C C . LEU B 1 189 ? 12.75 21 16.031 1 96.5 189 LEU B C 1
ATOM 4133 O O . LEU B 1 189 ? 13.336 21.109 17.109 1 96.5 189 LEU B O 1
ATOM 4137 N N . ASP B 1 190 ? 13.148 20.297 15.047 1 93.25 190 ASP B N 1
ATOM 4138 C CA . ASP B 1 190 ? 14.406 19.578 15.195 1 93.25 190 ASP B CA 1
ATOM 4139 C C . ASP B 1 190 ? 15.602 20.531 15.125 1 93.25 190 ASP B C 1
ATOM 4141 O O . ASP B 1 190 ? 15.438 21.719 14.812 1 93.25 190 ASP B O 1
ATOM 4145 N N . LYS B 1 191 ? 16.734 20.016 15.398 1 90.31 191 LYS B N 1
ATOM 4146 C CA . LYS B 1 191 ? 17.969 20.781 15.445 1 90.31 191 LYS B CA 1
ATOM 4147 C C . LYS B 1 191 ? 18.297 21.391 14.078 1 90.31 191 LYS B C 1
ATOM 4149 O O . LYS B 1 191 ? 18.906 22.453 14 1 90.31 191 LYS B O 1
ATOM 4154 N N . GLY B 1 192 ? 17.828 20.766 13.031 1 86.44 192 GLY B N 1
ATOM 4155 C CA . GLY B 1 192 ? 18.094 21.219 11.68 1 86.44 192 GLY B CA 1
ATOM 4156 C C . GLY B 1 192 ? 17.438 22.547 11.367 1 86.44 192 GLY B C 1
ATOM 4157 O O . GLY B 1 192 ? 17.859 23.266 10.445 1 86.44 192 GLY B O 1
ATOM 4158 N N . TYR B 1 193 ? 16.531 23 12.195 1 90.81 193 TYR B N 1
ATOM 4159 C CA . TYR B 1 193 ? 15.789 24.234 11.953 1 90.81 193 TYR B CA 1
ATOM 4160 C C . TYR B 1 193 ? 16.328 25.375 12.82 1 90.81 193 TYR B C 1
ATOM 4162 O O . TYR B 1 193 ? 15.742 26.453 12.883 1 90.81 193 TYR B O 1
ATOM 4170 N N . ASP B 1 194 ? 17.422 25.125 13.469 1 89.12 194 ASP B N 1
ATOM 4171 C CA . ASP B 1 194 ? 17.969 26.141 14.367 1 89.12 194 ASP B CA 1
ATOM 4172 C C . ASP B 1 194 ? 18.281 27.438 13.609 1 89.12 194 ASP B C 1
ATOM 4174 O O . ASP B 1 194 ? 19.141 27.453 12.727 1 89.12 194 ASP B O 1
ATOM 4178 N N . SER B 1 195 ? 17.578 28.391 13.922 1 91.06 195 SER B N 1
ATOM 4179 C CA . SER B 1 195 ? 17.734 29.703 13.305 1 91.06 195 SER B CA 1
ATOM 4180 C C . SER B 1 195 ? 17.094 30.781 14.172 1 91.06 195 SER B C 1
ATOM 4182 O O . SER B 1 195 ? 15.961 30.641 14.625 1 91.06 195 SER B O 1
ATOM 4184 N N . GLU B 1 196 ? 17.891 31.891 14.375 1 92.62 196 GLU B N 1
ATOM 4185 C CA . GLU B 1 196 ? 17.344 33 15.133 1 92.62 196 GLU B CA 1
ATOM 4186 C C . GLU B 1 196 ? 16.094 33.562 14.461 1 92.62 196 GLU B C 1
ATOM 4188 O O . GLU B 1 196 ? 15.156 34 15.141 1 92.62 196 GLU B O 1
ATOM 4193 N N . LYS B 1 197 ? 16.062 33.5 13.164 1 92.94 197 LYS B N 1
ATOM 4194 C CA . LYS B 1 197 ? 14.922 34.031 12.406 1 92.94 197 LYS B CA 1
ATOM 4195 C C . LYS B 1 197 ? 13.641 33.281 12.727 1 92.94 197 LYS B C 1
ATOM 4197 O O . LYS B 1 197 ? 12.57 33.875 12.828 1 92.94 197 LYS B O 1
ATOM 4202 N N . ILE B 1 198 ? 13.719 32.031 12.922 1 95 198 ILE B N 1
ATOM 4203 C CA . ILE B 1 198 ? 12.562 31.188 13.25 1 95 198 ILE B CA 1
ATOM 4204 C C . ILE B 1 198 ? 12.086 31.5 14.664 1 95 198 ILE B C 1
ATOM 4206 O O . ILE B 1 198 ? 10.883 31.594 14.922 1 95 198 ILE B O 1
ATOM 4210 N N . HIS B 1 199 ? 13.047 31.703 15.531 1 95.06 199 HIS B N 1
ATOM 4211 C CA . HIS B 1 199 ? 12.695 32.094 16.891 1 95.06 199 HIS B CA 1
ATOM 4212 C C . HIS B 1 199 ? 11.945 33.406 16.938 1 95.06 199 HIS B C 1
ATOM 4214 O O . HIS B 1 199 ? 10.93 33.531 17.625 1 95.06 199 HIS B O 1
ATOM 4220 N N . VAL B 1 200 ? 12.469 34.344 16.234 1 95.88 200 VAL B N 1
ATOM 4221 C CA . VAL B 1 200 ? 11.859 35.656 16.219 1 95.88 200 VAL B CA 1
ATOM 4222 C C . VAL B 1 200 ? 10.438 35.562 15.68 1 95.88 200 VAL B C 1
ATOM 4224 O O . VAL B 1 200 ? 9.516 36.156 16.234 1 95.88 200 VAL B O 1
ATOM 4227 N N . LEU B 1 201 ? 10.234 34.812 14.625 1 96 201 LEU B N 1
ATOM 4228 C CA . LEU B 1 201 ? 8.914 34.625 14.055 1 96 201 LEU B CA 1
ATOM 4229 C C . LEU B 1 201 ? 7.961 34.031 15.094 1 96 201 LEU B C 1
ATOM 4231 O O . LEU B 1 201 ? 6.852 34.531 15.289 1 96 201 LEU B O 1
ATOM 4235 N N . ILE B 1 202 ? 8.367 33 15.82 1 97.19 202 ILE B N 1
ATOM 4236 C CA . ILE B 1 202 ? 7.508 32.281 16.734 1 97.19 202 ILE B CA 1
ATOM 4237 C C . ILE B 1 202 ? 7.262 33.094 18 1 97.19 202 ILE B C 1
ATOM 4239 O O . ILE B 1 202 ? 6.121 33.25 18.438 1 97.19 202 ILE B O 1
ATOM 4243 N N . ARG B 1 203 ? 8.32 33.719 18.547 1 96.44 203 ARG B N 1
ATOM 4244 C CA . ARG B 1 203 ? 8.258 34.344 19.859 1 96.44 203 ARG B CA 1
ATOM 4245 C C . ARG B 1 203 ? 7.734 35.781 19.75 1 96.44 203 ARG B C 1
ATOM 4247 O O . ARG B 1 203 ? 6.977 36.219 20.609 1 96.44 203 ARG B O 1
ATOM 4254 N N . GLU B 1 204 ? 8.133 36.5 18.781 1 96.94 204 GLU B N 1
ATOM 4255 C CA . GLU B 1 204 ? 7.805 37.906 18.703 1 96.94 204 GLU B CA 1
ATOM 4256 C C . GLU B 1 204 ? 6.586 38.156 17.812 1 96.94 204 GLU B C 1
ATOM 4258 O O . GLU B 1 204 ? 5.738 39 18.141 1 96.94 204 GLU B O 1
ATOM 4263 N N . GLU B 1 205 ? 6.477 37.5 16.734 1 95.31 205 GLU B N 1
ATOM 4264 C CA . GLU B 1 205 ? 5.363 37.719 15.82 1 95.31 205 GLU B CA 1
ATOM 4265 C C . GLU B 1 205 ? 4.145 36.906 16.234 1 95.31 205 GLU B C 1
ATOM 4267 O O . GLU B 1 205 ? 3.031 37.406 16.312 1 95.31 205 GLU B O 1
ATOM 4272 N N . ILE B 1 206 ? 4.305 35.656 16.516 1 95.62 206 ILE B N 1
ATOM 4273 C CA . ILE B 1 206 ? 3.211 34.75 16.812 1 95.62 206 ILE B CA 1
ATOM 4274 C C . ILE B 1 206 ? 2.941 34.719 18.328 1 95.62 206 ILE B C 1
ATOM 4276 O O . ILE B 1 206 ? 1.848 34.344 18.766 1 95.62 206 ILE B O 1
ATOM 4280 N N . LYS B 1 207 ? 3.865 35.156 19.062 1 95.94 207 LYS B N 1
ATOM 4281 C CA . LYS B 1 207 ? 3.768 35.219 20.531 1 95.94 207 LYS B CA 1
ATOM 4282 C C . LYS B 1 207 ? 3.568 33.812 21.109 1 95.94 207 LYS B C 1
ATOM 4284 O O . LYS B 1 207 ? 2.674 33.594 21.922 1 95.94 207 LYS B O 1
ATOM 4289 N N . ALA B 1 208 ? 4.352 32.844 20.688 1 97.19 208 ALA B N 1
ATOM 4290 C CA . ALA B 1 208 ? 4.422 31.469 21.188 1 97.19 208 ALA B CA 1
ATOM 4291 C C . ALA B 1 208 ? 5.84 31.109 21.625 1 97.19 208 ALA B C 1
ATOM 4293 O O . ALA B 1 208 ? 6.785 31.844 21.328 1 97.19 208 ALA B O 1
ATOM 4294 N N . ASP B 1 209 ? 5.984 30.078 22.328 1 96.31 209 ASP B N 1
ATOM 4295 C CA . ASP B 1 209 ? 7.305 29.594 22.703 1 96.31 209 ASP B CA 1
ATOM 4296 C C . ASP B 1 209 ? 7.93 28.766 21.594 1 96.31 209 ASP B C 1
ATOM 4298 O O . ASP B 1 209 ? 7.215 28.156 20.797 1 96.31 209 ASP B O 1
ATOM 4302 N N . SER B 1 210 ? 9.203 28.781 21.5 1 96.38 210 SER B N 1
ATOM 4303 C CA . SER B 1 210 ? 9.938 27.984 20.516 1 96.38 210 SER B CA 1
ATOM 4304 C C . SER B 1 210 ? 11 27.125 21.203 1 96.38 210 SER B C 1
ATOM 4306 O O . SER B 1 210 ? 11.766 27.625 22.031 1 96.38 210 SER B O 1
ATOM 4308 N N . ILE B 1 211 ? 10.977 25.875 20.938 1 96.19 211 ILE B N 1
ATOM 4309 C CA . ILE B 1 211 ? 11.961 24.969 21.516 1 96.19 211 ILE B CA 1
ATOM 4310 C C . ILE B 1 211 ? 12.656 24.188 20.406 1 96.19 211 ILE B C 1
ATOM 4312 O O . ILE B 1 211 ? 12.023 23.375 19.719 1 96.19 211 ILE B O 1
ATOM 4316 N N . MET B 1 212 ? 13.844 24.391 20.156 1 94.12 212 MET B N 1
ATOM 4317 C CA . MET B 1 212 ? 14.711 23.656 19.234 1 94.12 212 MET B CA 1
ATOM 4318 C C . MET B 1 212 ? 16.156 23.656 19.719 1 94.12 212 MET B C 1
ATOM 4320 O O . MET B 1 212 ? 16.672 24.688 20.172 1 94.12 212 MET B O 1
ATOM 4324 N N . PRO B 1 213 ? 16.781 22.547 19.609 1 92.12 213 PRO B N 1
ATOM 4325 C CA . PRO B 1 213 ? 18.172 22.5 20.062 1 92.12 213 PRO B CA 1
ATOM 4326 C C . PRO B 1 213 ? 19.078 23.422 19.234 1 92.12 213 PRO B C 1
ATOM 4328 O O . PRO B 1 213 ? 18.844 23.609 18.047 1 92.12 213 PRO B O 1
ATOM 4331 N N . VAL B 1 214 ? 20.078 23.953 19.984 1 90.44 214 VAL B N 1
ATOM 4332 C CA . VAL B 1 214 ? 21.031 24.859 19.328 1 90.44 214 VAL B CA 1
ATOM 4333 C C . VAL B 1 214 ? 22.109 24.047 18.609 1 90.44 214 VAL B C 1
ATOM 4335 O O . VAL B 1 214 ? 22.656 23.094 19.172 1 90.44 214 VAL B O 1
ATOM 4338 N N . ARG B 1 215 ? 22.234 24.344 17.344 1 84.81 215 ARG B N 1
ATOM 4339 C CA . ARG B 1 215 ? 23.312 23.703 16.594 1 84.81 215 ARG B CA 1
ATOM 4340 C C . ARG B 1 215 ? 24.672 24.219 17.062 1 84.81 215 ARG B C 1
ATOM 4342 O O . ARG B 1 215 ? 24.906 25.438 17.094 1 84.81 215 ARG B O 1
ATOM 4349 N N . LYS B 1 216 ? 25.484 23.391 17.812 1 73.38 216 LYS B N 1
ATOM 4350 C CA . LYS B 1 216 ? 26.781 23.797 18.312 1 73.38 216 LYS B CA 1
ATOM 4351 C C . LYS B 1 216 ? 27.828 23.766 17.203 1 73.38 216 LYS B C 1
ATOM 4353 O O . LYS B 1 216 ? 27.953 22.766 16.484 1 73.38 216 LYS B O 1
ATOM 4358 N N . ARG B 1 217 ? 28.094 24.875 16.781 1 68 217 ARG B N 1
ATOM 4359 C CA . ARG B 1 217 ? 29.266 24.891 15.891 1 68 217 ARG B CA 1
ATOM 4360 C C . ARG B 1 217 ? 30.562 24.812 16.688 1 68 217 ARG B C 1
ATOM 4362 O O . ARG B 1 217 ? 30.594 25.219 17.859 1 68 217 ARG B O 1
ATOM 4369 N N . LYS B 1 218 ? 31.547 23.984 16.391 1 62.91 218 LYS B N 1
ATOM 4370 C CA . LYS B 1 218 ? 32.812 23.75 17.062 1 62.91 218 LYS B CA 1
ATOM 4371 C C . LYS B 1 218 ? 33.312 25 17.781 1 62.91 218 LYS B C 1
ATOM 4373 O O . LYS B 1 218 ? 33.875 24.906 18.875 1 62.91 218 LYS B O 1
ATOM 4378 N N . ARG B 1 219 ? 33.719 26.016 17.125 1 52.81 219 ARG B N 1
ATOM 4379 C CA . ARG B 1 219 ? 34.594 27.047 17.672 1 52.81 219 ARG B CA 1
ATOM 4380 C C . ARG B 1 219 ? 33.844 28.328 17.969 1 52.81 219 ARG B C 1
ATOM 4382 O O . ARG B 1 219 ? 34.438 29.344 18.344 1 52.81 219 ARG B O 1
ATOM 4389 N N . LYS B 1 220 ? 32.5 28.375 17.828 1 62.72 220 LYS B N 1
ATOM 4390 C CA . LYS B 1 220 ? 32.031 29.766 17.859 1 62.72 220 LYS B CA 1
ATOM 4391 C C . LYS B 1 220 ? 30.922 29.953 18.875 1 62.72 220 LYS B C 1
ATOM 4393 O O . LYS B 1 220 ? 30.203 29 19.203 1 62.72 220 LYS B O 1
ATOM 4398 N N . LYS B 1 221 ? 30.906 30.891 19.641 1 70.25 221 LYS B N 1
ATOM 4399 C CA . LYS B 1 221 ? 29.891 31.375 20.578 1 70.25 221 LYS B CA 1
ATOM 4400 C C . LYS B 1 221 ? 28.516 31.391 19.938 1 70.25 221 LYS B C 1
ATOM 4402 O O . LYS B 1 221 ? 28.359 31.688 18.75 1 70.25 221 LYS B O 1
ATOM 4407 N N . VAL B 1 222 ? 27.422 30.875 20.625 1 78.94 222 VAL B N 1
ATOM 4408 C CA . VAL B 1 222 ? 26.047 30.844 20.172 1 78.94 222 VAL B CA 1
ATOM 4409 C C . VAL B 1 222 ? 25.531 32.281 20.031 1 78.94 222 VAL B C 1
ATOM 4411 O O . VAL B 1 222 ? 25.531 33.062 20.984 1 78.94 222 VAL B O 1
ATOM 4414 N N . ARG B 1 223 ? 25.344 32.75 18.812 1 82.31 223 ARG B N 1
ATOM 4415 C CA . ARG B 1 223 ? 24.812 34.062 18.531 1 82.31 223 ARG B CA 1
ATOM 4416 C C . ARG B 1 223 ? 23.297 34.062 18.484 1 82.31 223 ARG B C 1
ATOM 4418 O O . ARG B 1 223 ? 22.688 33.031 18.156 1 82.31 223 ARG B O 1
ATOM 4425 N N . GLY B 1 224 ? 22.594 35.188 18.922 1 86.75 224 GLY B N 1
ATOM 4426 C CA . GLY B 1 224 ? 21.141 35.344 18.906 1 86.75 224 GLY B CA 1
ATOM 4427 C C . GLY B 1 224 ? 20.516 35.312 20.281 1 86.75 224 GLY B C 1
ATOM 4428 O O . GLY B 1 224 ? 20.969 34.594 21.172 1 86.75 224 GLY B O 1
ATOM 4429 N N . LYS B 1 225 ? 19.547 36.094 20.469 1 89.56 225 LYS B N 1
ATOM 4430 C CA . LYS B 1 225 ? 18.906 36.25 21.766 1 89.56 225 LYS B CA 1
ATOM 4431 C C . LYS B 1 225 ? 18.219 34.969 22.219 1 89.56 225 LYS B C 1
ATOM 4433 O O . LYS B 1 225 ? 18.5 34.469 23.312 1 89.56 225 LYS B O 1
ATOM 4438 N N . TYR B 1 226 ? 17.484 34.438 21.391 1 92.5 226 TYR B N 1
ATOM 4439 C CA . TYR B 1 226 ? 16.656 33.281 21.766 1 92.5 226 TYR B CA 1
ATOM 4440 C C . TYR B 1 226 ? 17.469 32 21.719 1 92.5 226 TYR B C 1
ATOM 4442 O O . TYR B 1 226 ? 17.25 31.094 22.516 1 92.5 226 TYR B O 1
ATOM 4450 N N . ARG B 1 227 ? 18.359 31.859 20.797 1 89.88 227 ARG B N 1
ATOM 4451 C CA . ARG B 1 227 ? 19.234 30.703 20.734 1 89.88 227 ARG B CA 1
ATOM 4452 C C . ARG B 1 227 ? 20.047 30.578 22.016 1 89.88 227 ARG B C 1
ATOM 4454 O O . ARG B 1 227 ? 20.203 29.469 22.547 1 89.88 227 ARG B O 1
ATOM 4461 N N . ARG B 1 228 ? 20.469 31.688 22.531 1 86.88 228 ARG B N 1
ATOM 4462 C CA . ARG B 1 228 ? 21.234 31.688 23.766 1 86.88 228 ARG B CA 1
ATOM 4463 C C . ARG B 1 228 ? 20.359 31.281 24.953 1 86.88 228 ARG B C 1
ATOM 4465 O O . ARG B 1 228 ? 20.812 30.531 25.828 1 86.88 228 ARG B O 1
ATOM 4472 N N . LYS B 1 229 ? 19.188 31.828 24.938 1 88.12 229 LYS B N 1
ATOM 4473 C CA . LYS B 1 229 ? 18.25 31.5 26 1 88.12 229 LYS B CA 1
ATOM 4474 C C . LYS B 1 229 ? 18 29.984 26.047 1 88.12 229 LYS B C 1
ATOM 4476 O O . LYS B 1 229 ? 17.969 29.391 27.125 1 88.12 229 LYS B O 1
ATOM 4481 N N . LEU B 1 230 ? 17.812 29.422 24.922 1 88.5 230 LEU B N 1
ATOM 4482 C CA . LEU B 1 230 ? 17.531 28 24.844 1 88.5 230 LEU B CA 1
ATOM 4483 C C . LEU B 1 230 ? 18.75 27.188 25.234 1 88.5 230 LEU B C 1
ATOM 4485 O O . LEU B 1 230 ? 18.625 26.094 25.797 1 88.5 230 LEU B O 1
ATOM 4489 N N . TYR B 1 231 ? 19.859 27.688 24.906 1 82.56 231 TYR B N 1
ATOM 4490 C CA . TYR B 1 231 ? 21.094 27.016 25.281 1 82.56 231 TYR B CA 1
ATOM 4491 C C . TYR B 1 231 ? 21.219 26.891 26.797 1 82.56 231 TYR B C 1
ATOM 4493 O O . TYR B 1 231 ? 21.703 25.875 27.297 1 82.56 231 TYR B O 1
ATOM 4501 N N . LEU B 1 232 ? 20.75 27.922 27.469 1 83.25 232 LEU B N 1
ATOM 4502 C CA . LEU B 1 232 ? 20.859 27.969 28.922 1 83.25 232 LEU B CA 1
ATOM 4503 C C . LEU B 1 232 ? 19.734 27.188 29.578 1 83.25 232 LEU B C 1
ATOM 4505 O O . LEU B 1 232 ? 19.938 26.547 30.609 1 83.25 232 LEU B O 1
ATOM 4509 N N . ASN B 1 233 ? 18.562 27.297 28.906 1 88.19 233 ASN B N 1
ATOM 4510 C CA . ASN B 1 233 ? 17.375 26.641 29.453 1 88.19 233 ASN B CA 1
ATOM 4511 C C . ASN B 1 233 ? 16.641 25.844 28.391 1 88.19 233 ASN B C 1
ATOM 4513 O O . ASN B 1 233 ? 15.844 26.406 27.625 1 88.19 233 ASN B O 1
ATOM 4517 N N . PHE B 1 234 ? 16.828 24.609 28.438 1 91.81 234 PHE B N 1
ATOM 4518 C CA . PHE B 1 234 ? 16.203 23.75 27.438 1 91.81 234 PHE B CA 1
ATOM 4519 C C . PHE B 1 234 ? 15.172 22.828 28.094 1 91.81 234 PHE B C 1
ATOM 4521 O O . PHE B 1 234 ? 15.508 22.047 28.984 1 91.81 234 PHE B O 1
ATOM 4528 N N . ASP B 1 235 ? 13.969 22.922 27.719 1 93.06 235 ASP B N 1
ATOM 4529 C CA . ASP B 1 235 ? 12.891 22.094 28.25 1 93.06 235 ASP B CA 1
ATOM 4530 C C . ASP B 1 235 ? 12.805 20.75 27.5 1 93.06 235 ASP B C 1
ATOM 4532 O O . ASP B 1 235 ? 12.055 20.625 26.531 1 93.06 235 ASP B O 1
ATOM 4536 N N . LYS B 1 236 ? 13.391 19.812 28.078 1 93.69 236 LYS B N 1
ATOM 4537 C CA . LYS B 1 236 ? 13.5 18.5 27.438 1 93.69 236 LYS B CA 1
ATOM 4538 C C . LYS B 1 236 ? 12.141 17.812 27.359 1 93.69 236 LYS B C 1
ATOM 4540 O O . LYS B 1 236 ? 11.844 17.109 26.391 1 93.69 236 LYS B O 1
ATOM 4545 N N . ILE B 1 237 ? 11.398 18 28.312 1 93.69 237 ILE B N 1
ATOM 4546 C CA . ILE B 1 237 ? 10.102 17.328 28.391 1 93.69 237 ILE B CA 1
ATOM 4547 C C . ILE B 1 237 ? 9.203 17.812 27.25 1 93.69 237 ILE B C 1
ATOM 4549 O O . ILE B 1 237 ? 8.633 17 26.516 1 93.69 237 ILE B O 1
ATOM 4553 N N . LYS B 1 238 ? 9.109 19.094 27.078 1 94.62 238 LYS B N 1
ATOM 4554 C CA . LYS B 1 238 ? 8.328 19.641 25.984 1 94.62 238 LYS B CA 1
ATOM 4555 C C . LYS B 1 238 ? 8.922 19.25 24.625 1 94.62 238 LYS B C 1
ATOM 4557 O O . LYS B 1 238 ? 8.188 18.938 23.688 1 94.62 238 LYS B O 1
ATOM 4562 N N . TYR B 1 239 ? 10.195 19.234 24.625 1 96.81 239 TYR B N 1
ATOM 4563 C CA . TYR B 1 239 ? 10.867 18.938 23.359 1 96.81 239 TYR B CA 1
ATOM 4564 C C . TYR B 1 239 ? 10.547 17.516 22.891 1 96.81 239 TYR B C 1
ATOM 4566 O O . TYR B 1 239 ? 10.406 17.281 21.688 1 96.81 239 TYR B O 1
ATOM 4574 N N . ASN B 1 240 ? 10.422 16.594 23.812 1 95.31 240 ASN B N 1
ATOM 4575 C CA . ASN B 1 240 ? 10.18 15.195 23.5 1 95.31 240 ASN B CA 1
ATOM 4576 C C . ASN B 1 240 ? 8.867 15 22.75 1 95.31 240 ASN B C 1
ATOM 4578 O O . ASN B 1 240 ? 8.688 14.008 22.047 1 95.31 240 ASN B O 1
ATOM 4582 N N . LYS B 1 241 ? 8.008 15.938 22.812 1 96.75 241 LYS B N 1
ATOM 4583 C CA . LYS B 1 241 ? 6.727 15.859 22.109 1 96.75 241 LYS B CA 1
ATOM 4584 C C . LYS B 1 241 ? 6.918 15.969 20.609 1 96.75 241 LYS B C 1
ATOM 4586 O O . LYS B 1 241 ? 6.004 15.664 19.828 1 96.75 241 LYS B O 1
ATOM 4591 N N . ARG B 1 242 ? 8.164 16.297 20.172 1 95.88 242 ARG B N 1
ATOM 4592 C CA . ARG B 1 242 ? 8.484 16.359 18.75 1 95.88 242 ARG B CA 1
ATOM 4593 C C . ARG B 1 242 ? 8.266 15.008 18.078 1 95.88 242 ARG B C 1
ATOM 4595 O O . ARG B 1 242 ? 7.898 14.945 16.906 1 95.88 242 ARG B O 1
ATOM 4602 N N . ASN B 1 243 ? 8.359 13.961 18.828 1 94.94 243 ASN B N 1
ATOM 4603 C CA . ASN B 1 243 ? 8.25 12.594 18.328 1 94.94 243 ASN B CA 1
ATOM 4604 C C . ASN B 1 243 ? 6.863 12.312 17.766 1 94.94 243 ASN B C 1
ATOM 4606 O O . ASN B 1 243 ? 6.695 11.406 16.953 1 94.94 243 ASN B O 1
ATOM 4610 N N . ILE B 1 244 ? 5.922 13.07 18.172 1 96.5 244 ILE B N 1
ATOM 4611 C CA . ILE B 1 244 ? 4.547 12.867 17.734 1 96.5 244 ILE B CA 1
ATOM 4612 C C . ILE B 1 244 ? 4.438 13.141 16.234 1 96.5 244 ILE B C 1
ATOM 4614 O O . ILE B 1 244 ? 3.672 12.477 15.531 1 96.5 244 ILE B O 1
ATOM 4618 N N . ALA B 1 245 ? 5.227 14.109 15.742 1 96.62 245 ALA B N 1
ATOM 4619 C CA . ALA B 1 245 ? 5.234 14.367 14.305 1 96.62 245 ALA B CA 1
ATOM 4620 C C . ALA B 1 245 ? 5.793 13.172 13.539 1 96.62 245 ALA B C 1
ATOM 4622 O O . ALA B 1 245 ? 5.285 12.812 12.477 1 96.62 245 ALA B O 1
ATOM 4623 N N . GLU B 1 246 ? 6.832 12.555 14.102 1 92.12 246 GLU B N 1
ATOM 4624 C CA . GLU B 1 246 ? 7.41 11.367 13.484 1 92.12 246 GLU B CA 1
ATOM 4625 C C . GLU B 1 246 ? 6.406 10.219 13.461 1 92.12 246 GLU B C 1
ATOM 4627 O O . GLU B 1 246 ? 6.277 9.516 12.453 1 92.12 246 GLU B O 1
ATOM 4632 N N . THR B 1 247 ? 5.746 10.078 14.516 1 93.31 247 THR B N 1
ATOM 4633 C CA . THR B 1 247 ? 4.715 9.047 14.609 1 93.31 247 THR B CA 1
ATOM 4634 C C . THR B 1 247 ? 3.598 9.305 13.609 1 93.31 247 THR B C 1
ATOM 4636 O O . THR B 1 247 ? 3.102 8.375 12.969 1 93.31 247 THR B O 1
ATOM 4639 N N . THR B 1 248 ? 3.225 10.555 13.5 1 96.38 248 THR B N 1
ATOM 4640 C CA . THR B 1 248 ? 2.182 10.93 12.547 1 96.38 248 THR B CA 1
ATOM 4641 C C . THR B 1 248 ? 2.584 10.555 11.125 1 96.38 248 THR B C 1
ATOM 4643 O O . THR B 1 248 ? 1.804 9.945 10.391 1 96.38 248 THR B O 1
ATOM 4646 N N . PHE B 1 249 ? 3.836 10.867 10.75 1 95 249 PHE B N 1
ATOM 4647 C CA . PHE B 1 249 ? 4.324 10.5 9.43 1 95 249 PHE B CA 1
ATOM 4648 C C . PHE B 1 249 ? 4.32 8.984 9.25 1 95 249 PHE B C 1
ATOM 4650 O O . PHE B 1 249 ? 3.982 8.477 8.18 1 95 249 PHE B O 1
ATOM 4657 N N . SER B 1 250 ? 4.711 8.328 10.312 1 91.19 250 SER B N 1
ATOM 4658 C CA . SER B 1 250 ? 4.727 6.867 10.258 1 91.19 250 SER B CA 1
ATOM 4659 C C . SER B 1 250 ? 3.338 6.309 9.977 1 91.19 250 SER B C 1
ATOM 4661 O O . SER B 1 250 ? 3.176 5.426 9.133 1 91.19 250 SER B O 1
ATOM 4663 N N . VAL B 1 251 ? 2.367 6.859 10.609 1 92.81 251 VAL B N 1
ATOM 4664 C CA . VAL B 1 251 ? 0.993 6.398 10.438 1 92.81 251 VAL B CA 1
ATOM 4665 C C . VAL B 1 251 ? 0.508 6.723 9.031 1 92.81 251 VAL B C 1
ATOM 4667 O O . VAL B 1 251 ? -0.092 5.875 8.359 1 92.81 251 VAL B O 1
ATOM 4670 N N . VAL B 1 252 ? 0.797 7.934 8.57 1 95.44 252 VAL B N 1
ATOM 4671 C CA . VAL B 1 252 ? 0.363 8.367 7.242 1 95.44 252 VAL B CA 1
ATOM 4672 C C . VAL B 1 252 ? 0.958 7.441 6.18 1 95.44 252 VAL B C 1
ATOM 4674 O O . VAL B 1 252 ? 0.244 6.957 5.297 1 95.44 252 VAL B O 1
ATOM 4677 N N . LYS B 1 253 ? 2.23 7.176 6.301 1 90.56 253 LYS B N 1
ATOM 4678 C CA . LYS B 1 253 ? 2.908 6.387 5.277 1 90.56 253 LYS B CA 1
ATOM 4679 C C . LYS B 1 253 ? 2.502 4.918 5.355 1 90.56 253 LYS B C 1
ATOM 4681 O O . LYS B 1 253 ? 2.393 4.242 4.332 1 90.56 253 LYS B O 1
ATOM 4686 N N . ARG B 1 254 ? 2.266 4.469 6.496 1 86.5 254 ARG B N 1
ATOM 4687 C CA . ARG B 1 254 ? 1.854 3.078 6.66 1 86.5 254 ARG B CA 1
ATOM 4688 C C . ARG B 1 254 ? 0.443 2.857 6.121 1 86.5 254 ARG B C 1
ATOM 4690 O O . ARG B 1 254 ? 0.171 1.842 5.477 1 86.5 254 ARG B O 1
ATOM 4697 N N . LYS B 1 255 ? -0.391 3.771 6.387 1 89.5 255 LYS B N 1
ATOM 4698 C CA . LYS B 1 255 ? -1.798 3.613 6.031 1 89.5 255 LYS B CA 1
ATOM 4699 C C . LYS B 1 255 ? -2.037 3.971 4.57 1 89.5 255 LYS B C 1
ATOM 4701 O O . LYS B 1 255 ? -2.836 3.322 3.889 1 89.5 255 LYS B O 1
ATOM 4706 N N . PHE B 1 256 ? -1.346 5.012 4.109 1 92 256 PHE B N 1
ATOM 4707 C CA . PHE B 1 256 ? -1.717 5.539 2.803 1 92 256 PHE B CA 1
ATOM 4708 C C . PHE B 1 256 ? -0.554 5.426 1.824 1 92 256 PHE B C 1
ATOM 4710 O O . PHE B 1 256 ? -0.687 5.781 0.651 1 92 256 PHE B O 1
ATOM 4717 N N . GLY B 1 257 ? 0.545 4.941 2.295 1 87.19 257 GLY B N 1
ATOM 4718 C CA . GLY B 1 257 ? 1.666 4.656 1.413 1 87.19 257 GLY B CA 1
ATOM 4719 C C . GLY B 1 257 ? 2.623 5.824 1.266 1 87.19 257 GLY B C 1
ATOM 4720 O O . GLY B 1 257 ? 2.205 6.984 1.291 1 87.19 257 GLY B O 1
ATOM 4721 N N . GLU B 1 258 ? 3.824 5.508 0.985 1 87.75 258 GLU B N 1
ATOM 4722 C CA . GLU B 1 258 ? 4.871 6.5 0.778 1 87.75 258 GLU B CA 1
ATOM 4723 C C . GLU B 1 258 ? 5.059 6.805 -0.706 1 87.75 258 GLU B C 1
ATOM 4725 O O . GLU B 1 258 ? 5.539 7.879 -1.069 1 87.75 258 GLU B O 1
ATOM 4730 N N . VAL B 1 259 ? 4.742 5.867 -1.482 1 84.94 259 VAL B N 1
ATOM 4731 C CA . VAL B 1 259 ? 4.938 6 -2.922 1 84.94 259 VAL B CA 1
ATOM 4732 C C . VAL B 1 259 ? 3.732 6.695 -3.549 1 84.94 259 VAL B C 1
ATOM 4734 O O . VAL B 1 259 ? 2.59 6.285 -3.336 1 84.94 259 VAL B O 1
ATOM 4737 N N . LEU B 1 260 ? 4.031 7.723 -4.25 1 88.94 260 LEU B N 1
ATOM 4738 C CA . LEU B 1 260 ? 2.977 8.5 -4.891 1 88.94 260 LEU B CA 1
ATOM 4739 C C . LEU B 1 260 ? 2.566 7.879 -6.219 1 88.94 260 LEU B C 1
ATOM 4741 O O . LEU B 1 260 ? 3.418 7.402 -6.973 1 88.94 260 LEU B O 1
ATOM 4745 N N . ARG B 1 261 ? 1.296 7.887 -6.488 1 86.75 261 ARG B N 1
ATOM 4746 C CA . ARG B 1 261 ? 0.753 7.328 -7.723 1 86.75 261 ARG B CA 1
ATOM 4747 C C . ARG B 1 261 ? 0.781 8.359 -8.852 1 86.75 261 ARG B C 1
ATOM 4749 O O . ARG B 1 261 ? 0.936 8 -10.016 1 86.75 261 ARG B O 1
ATOM 4756 N N . ALA B 1 262 ? 0.608 9.625 -8.461 1 87.31 262 ALA B N 1
ATOM 4757 C CA . ALA B 1 262 ? 0.584 10.695 -9.453 1 87.31 262 ALA B CA 1
ATOM 4758 C C . ALA B 1 262 ? 1.959 10.883 -10.094 1 87.31 262 ALA B C 1
ATOM 4760 O O . ALA B 1 262 ? 2.982 10.781 -9.414 1 87.31 262 ALA B O 1
ATOM 4761 N N . ARG B 1 263 ? 1.935 11.188 -11.344 1 80.81 263 ARG B N 1
ATOM 4762 C CA . ARG B 1 263 ? 3.184 11.352 -12.086 1 80.81 263 ARG B CA 1
ATOM 4763 C C . ARG B 1 263 ? 3.586 12.82 -12.156 1 80.81 263 ARG B C 1
ATOM 4765 O O . ARG B 1 263 ? 4.77 13.148 -12.086 1 80.81 263 ARG B O 1
ATOM 4772 N N . LYS B 1 264 ? 2.65 13.672 -12.328 1 86.5 264 LYS B N 1
ATOM 4773 C CA . LYS B 1 264 ? 2.912 15.102 -12.43 1 86.5 264 LYS B CA 1
ATOM 4774 C C . LYS B 1 264 ? 3.076 15.742 -11.055 1 86.5 264 LYS B C 1
ATOM 4776 O O . LYS B 1 264 ? 2.355 15.391 -10.117 1 86.5 264 LYS B O 1
ATOM 4781 N N . PHE B 1 265 ? 3.947 16.75 -11.008 1 87.31 265 PHE B N 1
ATOM 4782 C CA . PHE B 1 265 ? 4.293 17.391 -9.75 1 87.31 265 PHE B CA 1
ATOM 4783 C C . PHE B 1 265 ? 3.047 17.922 -9.055 1 87.31 265 PHE B C 1
ATOM 4785 O O . PHE B 1 265 ? 2.814 17.625 -7.879 1 87.31 265 PHE B O 1
ATOM 4792 N N . TYR B 1 266 ? 2.262 18.656 -9.727 1 90.31 266 TYR B N 1
ATOM 4793 C CA . TYR B 1 266 ? 1.105 19.312 -9.125 1 90.31 266 TYR B CA 1
ATOM 4794 C C . TYR B 1 266 ? 0.12 18.281 -8.586 1 90.31 266 TYR B C 1
ATOM 4796 O O . TYR B 1 266 ? -0.484 18.484 -7.527 1 90.31 266 TYR B O 1
ATOM 4804 N N . ASN B 1 267 ? 0.008 17.203 -9.312 1 92.12 267 ASN B N 1
ATOM 4805 C CA . ASN B 1 267 ? -0.881 16.141 -8.852 1 92.12 267 ASN B CA 1
ATOM 4806 C C . ASN B 1 267 ? -0.28 15.375 -7.672 1 92.12 267 ASN B C 1
ATOM 4808 O O . ASN B 1 267 ? -1.009 14.891 -6.805 1 92.12 267 ASN B O 1
ATOM 4812 N N . GLN B 1 268 ? 1.055 15.312 -7.656 1 92.56 268 GLN B N 1
ATOM 4813 C CA . GLN B 1 268 ? 1.723 14.703 -6.512 1 92.56 268 GLN B CA 1
ATOM 4814 C C . GLN B 1 268 ? 1.473 15.5 -5.238 1 92.56 268 GLN B C 1
ATOM 4816 O O . GLN B 1 268 ? 1.201 14.93 -4.18 1 92.56 268 GLN B O 1
ATOM 4821 N N . VAL B 1 269 ? 1.562 16.797 -5.406 1 94.75 269 VAL B N 1
ATOM 4822 C CA . VAL B 1 269 ? 1.317 17.688 -4.273 1 94.75 269 VAL B CA 1
ATOM 4823 C C . VAL B 1 269 ? -0.107 17.5 -3.76 1 94.75 269 VAL B C 1
ATOM 4825 O O . VAL B 1 269 ? -0.325 17.359 -2.553 1 94.75 269 VAL B O 1
ATOM 4828 N N . LYS B 1 270 ? -1.043 17.422 -4.637 1 96.31 270 LYS B N 1
ATOM 4829 C CA . LYS B 1 270 ? -2.441 17.234 -4.254 1 96.31 270 LYS B CA 1
ATOM 4830 C C . LYS B 1 270 ? -2.662 15.883 -3.59 1 96.31 270 LYS B C 1
ATOM 4832 O O . LYS B 1 270 ? -3.426 15.773 -2.629 1 96.31 270 LYS B O 1
ATOM 4837 N N . GLU B 1 271 ? -2.004 14.883 -4.141 1 96 271 GLU B N 1
ATOM 4838 C CA . GLU B 1 271 ? -2.111 13.555 -3.551 1 96 271 GLU B CA 1
ATOM 4839 C C . GLU B 1 271 ? -1.646 13.555 -2.098 1 96 271 GLU B C 1
ATOM 4841 O O . GLU B 1 271 ? -2.293 12.961 -1.232 1 96 271 GLU B O 1
ATOM 4846 N N . ILE B 1 272 ? -0.565 14.242 -1.825 1 96.75 272 ILE B N 1
ATOM 4847 C CA . ILE B 1 272 ? -0.039 14.32 -0.466 1 96.75 272 ILE B CA 1
ATOM 4848 C C . ILE B 1 272 ? -1.024 15.07 0.428 1 96.75 272 ILE B C 1
ATOM 4850 O O . ILE B 1 272 ? -1.324 14.625 1.54 1 96.75 272 ILE B O 1
ATOM 4854 N N . LYS B 1 273 ? -1.512 16.172 -0.059 1 97.75 273 LYS B N 1
ATOM 4855 C CA . LYS B 1 273 ? -2.477 16.953 0.712 1 97.75 273 LYS B CA 1
ATOM 4856 C C . LYS B 1 273 ? -3.707 16.125 1.054 1 97.75 273 LYS B C 1
ATOM 4858 O O . LYS B 1 273 ? -4.215 16.188 2.176 1 97.75 273 LYS B O 1
ATOM 4863 N N . ILE B 1 274 ? -4.133 15.344 0.127 1 97.81 274 ILE B N 1
ATOM 4864 C CA . ILE B 1 274 ? -5.293 14.492 0.338 1 97.81 274 ILE B CA 1
ATOM 4865 C C . ILE B 1 274 ? -4.988 13.453 1.42 1 97.81 274 ILE B C 1
ATOM 4867 O O . ILE B 1 274 ? -5.805 13.219 2.311 1 97.81 274 ILE B O 1
ATOM 4871 N N . LYS B 1 275 ? -3.84 12.867 1.357 1 97.94 275 LYS B N 1
ATOM 4872 C CA . LYS B 1 275 ? -3.438 11.906 2.377 1 97.94 275 LYS B CA 1
ATOM 4873 C C . LYS B 1 275 ? -3.496 12.523 3.771 1 97.94 275 LYS B C 1
ATOM 4875 O O . LYS B 1 275 ? -3.979 11.891 4.715 1 97.94 275 LYS B O 1
ATOM 4880 N N . LEU B 1 276 ? -3.043 13.727 3.873 1 98.31 276 LEU B N 1
ATOM 4881 C CA . LEU B 1 276 ? -2.965 14.391 5.168 1 98.31 276 LEU B CA 1
ATOM 4882 C C . LEU B 1 276 ? -4.355 14.75 5.676 1 98.31 276 LEU B C 1
ATOM 4884 O O . LEU B 1 276 ? -4.633 14.641 6.875 1 98.31 276 LEU B O 1
ATOM 4888 N N . ILE B 1 277 ? -5.211 15.156 4.781 1 98 277 ILE B N 1
ATOM 4889 C CA . ILE B 1 277 ? -6.594 15.453 5.141 1 98 277 ILE B CA 1
ATOM 4890 C C . ILE B 1 277 ? -7.289 14.18 5.609 1 98 277 ILE B C 1
ATOM 4892 O O . ILE B 1 277 ? -7.984 14.188 6.629 1 98 277 ILE B O 1
ATOM 4896 N N . VAL B 1 278 ? -7.094 13.141 4.84 1 98.25 278 VAL B N 1
ATOM 4897 C CA . VAL B 1 278 ? -7.719 11.859 5.152 1 98.25 278 VAL B CA 1
ATOM 4898 C C . VAL B 1 278 ? -7.219 11.359 6.508 1 98.25 278 VAL B C 1
ATOM 4900 O O . VAL B 1 278 ? -7.977 10.758 7.273 1 98.25 278 VAL B O 1
ATOM 4903 N N . TYR B 1 279 ? -6.016 11.625 6.797 1 98.19 279 TYR B N 1
ATOM 4904 C CA . TYR B 1 279 ? -5.484 11.273 8.109 1 98.19 279 TYR B CA 1
ATOM 4905 C C . TYR B 1 279 ? -6.273 11.953 9.219 1 98.19 279 TYR B C 1
ATOM 4907 O O . TYR B 1 279 ? -6.668 11.312 10.195 1 98.19 279 TYR B O 1
ATOM 4915 N N . ASN B 1 280 ? -6.488 13.258 9.125 1 98.12 280 ASN B N 1
ATOM 4916 C CA . ASN B 1 280 ? -7.238 13.992 10.141 1 98.12 280 ASN B CA 1
ATOM 4917 C C . ASN B 1 280 ? -8.656 13.453 10.281 1 98.12 280 ASN B C 1
ATOM 4919 O O . ASN B 1 280 ? -9.141 13.258 11.398 1 98.12 280 ASN B O 1
ATOM 4923 N N . ILE B 1 281 ? -9.273 13.18 9.148 1 97.5 281 ILE B N 1
ATOM 4924 C CA . ILE B 1 281 ? -10.648 12.68 9.195 1 97.5 281 ILE B CA 1
ATOM 4925 C C . ILE B 1 281 ? -10.672 11.297 9.844 1 97.5 281 ILE B C 1
ATOM 4927 O O . ILE B 1 281 ? -11.547 11.008 10.664 1 97.5 281 ILE B O 1
ATOM 4931 N N . ASN B 1 282 ? -9.727 10.484 9.43 1 96.31 282 ASN B N 1
ATOM 4932 C CA . ASN B 1 282 ? -9.641 9.156 10.016 1 96.31 282 ASN B CA 1
ATOM 4933 C C . ASN B 1 282 ? -9.43 9.219 11.523 1 96.31 282 ASN B C 1
ATOM 4935 O O . ASN B 1 282 ? -9.945 8.375 12.266 1 96.31 282 ASN B O 1
ATOM 4939 N N . LYS B 1 283 ? -8.617 10.141 11.977 1 95.75 283 LYS B N 1
ATOM 4940 C CA . LYS B 1 283 ? -8.414 10.312 13.414 1 95.75 283 LYS B CA 1
ATOM 4941 C C . LYS B 1 283 ? -9.742 10.547 14.133 1 95.75 283 LYS B C 1
ATOM 4943 O O . LYS B 1 283 ? -9.977 9.992 15.211 1 95.75 283 LYS B O 1
ATOM 4948 N N . LYS B 1 284 ? -10.602 11.297 13.578 1 95.62 284 LYS B N 1
ATOM 4949 C CA . LYS B 1 284 ? -11.906 11.562 14.18 1 95.62 284 LYS B CA 1
ATOM 4950 C C . LYS B 1 284 ? -12.789 10.32 14.117 1 95.62 284 LYS B C 1
ATOM 4952 O O . LYS B 1 284 ? -13.555 10.055 15.047 1 95.62 284 LYS B O 1
ATOM 4957 N N . VAL B 1 285 ? -12.672 9.586 13.023 1 94.69 285 VAL B N 1
ATOM 4958 C CA . VAL B 1 285 ? -13.43 8.344 12.883 1 94.69 285 VAL B CA 1
ATOM 4959 C C . VAL B 1 285 ? -13.062 7.387 14.016 1 94.69 285 VAL B C 1
ATOM 4961 O O . VAL B 1 285 ? -13.945 6.812 14.664 1 94.69 285 VAL B O 1
ATOM 4964 N N . VAL B 1 286 ? -11.812 7.246 14.219 1 91.5 286 VAL B N 1
ATOM 4965 C CA . VAL B 1 286 ? -11.32 6.332 15.242 1 91.5 286 VAL B CA 1
ATOM 4966 C C . VAL B 1 286 ? -11.789 6.801 16.625 1 91.5 286 VAL B C 1
ATOM 4968 O O . VAL B 1 286 ? -12.172 5.988 17.469 1 91.5 286 VAL B O 1
ATOM 4971 N N . GLU B 1 287 ? -11.781 8.094 16.859 1 90.12 287 GLU B N 1
ATOM 4972 C CA . GLU B 1 287 ? -12.234 8.648 18.125 1 90.12 287 GLU B CA 1
ATOM 4973 C C . GLU B 1 287 ? -13.711 8.344 18.359 1 90.12 287 GLU B C 1
ATOM 4975 O O . GLU B 1 287 ? -14.102 8.016 19.484 1 90.12 287 GLU B O 1
ATOM 4980 N N . ILE B 1 288 ? -14.461 8.352 17.312 1 87.12 288 ILE B N 1
ATOM 4981 C CA . ILE B 1 288 ? -15.898 8.117 17.422 1 87.12 288 ILE B CA 1
ATOM 4982 C C . ILE B 1 288 ? -16.156 6.629 17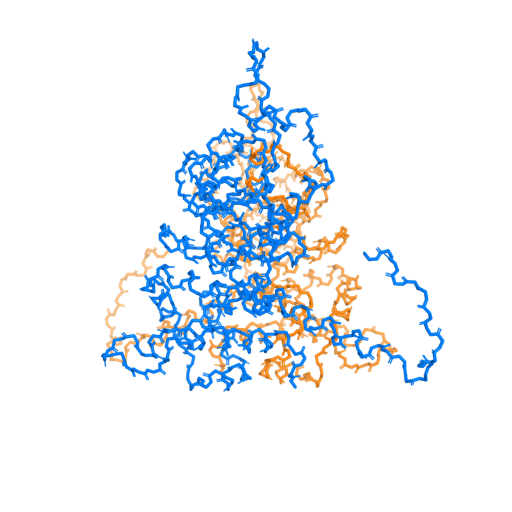.641 1 87.12 288 ILE B C 1
ATOM 4984 O O . ILE B 1 288 ? -17.016 6.25 18.438 1 87.12 288 ILE B O 1
ATOM 4988 N N . VAL B 1 289 ? -15.406 5.777 16.984 1 81.44 289 VAL B N 1
ATOM 4989 C CA . VAL B 1 289 ? -15.617 4.336 17.078 1 81.44 289 VAL B CA 1
ATOM 4990 C C . VAL B 1 289 ? -15.133 3.82 18.422 1 81.44 289 VAL B C 1
ATOM 4992 O O . VAL B 1 289 ? -15.773 2.963 19.031 1 81.44 289 VAL B O 1
ATOM 4995 N N . CYS B 1 290 ? -13.977 4.238 18.859 1 71.19 290 CYS B N 1
ATOM 4996 C CA . CYS B 1 290 ? -13.461 3.82 20.156 1 71.19 290 CYS B CA 1
ATOM 4997 C C . CYS B 1 290 ? -14.375 4.289 21.281 1 71.19 290 CYS B C 1
ATOM 4999 O O . CYS B 1 290 ? -14.594 3.561 22.25 1 71.19 290 CYS B O 1
ATOM 5001 N N . ILE B 1 291 ? -14.852 5.453 21.219 1 59.28 291 ILE B N 1
ATOM 5002 C CA . ILE B 1 291 ? -15.781 5.965 22.219 1 59.28 291 ILE B CA 1
ATOM 5003 C C . ILE B 1 291 ? -17.031 5.098 22.25 1 59.28 291 ILE B C 1
ATOM 5005 O O . ILE B 1 291 ? -17.547 4.762 23.328 1 59.28 291 ILE B O 1
ATOM 5009 N N . LYS B 1 292 ? -17.391 4.605 21.188 1 53.28 292 LYS B N 1
ATOM 5010 C CA . LYS B 1 292 ? -18.578 3.762 21.125 1 53.28 292 LYS B CA 1
ATOM 5011 C C . LYS B 1 292 ? -18.297 2.377 21.703 1 53.28 292 LYS B C 1
ATOM 5013 O O . LYS B 1 292 ? -19.125 1.805 22.391 1 53.28 292 LYS B O 1
ATOM 5018 N N . LEU B 1 293 ? -17.125 1.87 21.359 1 53.44 293 LEU B N 1
ATOM 5019 C CA . LEU B 1 293 ? -16.766 0.576 21.938 1 53.44 293 LEU B CA 1
ATOM 5020 C C . LEU B 1 293 ? -16.641 0.666 23.453 1 53.44 293 LEU B C 1
ATOM 5022 O O . LEU B 1 293 ? -17 -0.269 24.172 1 53.44 293 LEU B O 1
ATOM 5026 N N . ARG B 1 294 ? -16 1.743 23.938 1 46.19 294 ARG B N 1
ATOM 5027 C CA . ARG B 1 294 ? -15.891 1.962 25.391 1 46.19 294 ARG B CA 1
ATOM 5028 C C . ARG B 1 294 ? -17.266 2.158 26.016 1 46.19 294 ARG B C 1
ATOM 5030 O O . ARG B 1 294 ? -17.516 1.68 27.125 1 46.19 294 ARG B O 1
ATOM 5037 N N . ILE B 1 295 ? -18.109 2.908 25.344 1 44.5 295 ILE B N 1
ATOM 5038 C CA . ILE B 1 295 ? -19.453 3.104 25.844 1 44.5 295 ILE B CA 1
ATOM 5039 C C . ILE B 1 295 ? -20.219 1.781 25.812 1 44.5 295 ILE B C 1
ATOM 5041 O O . ILE B 1 295 ? -20.984 1.475 26.734 1 44.5 295 ILE B O 1
ATOM 5045 N N . SER B 1 296 ? -19.984 1.006 24.844 1 43.72 296 SER B N 1
ATOM 5046 C CA . SER B 1 296 ? -20.688 -0.266 24.75 1 43.72 296 SER B CA 1
ATOM 5047 C C . SER B 1 296 ? -20.188 -1.261 25.797 1 43.72 296 SER B C 1
ATOM 5049 O O . SER B 1 296 ? -20.906 -2.16 26.203 1 43.72 296 SER B O 1
ATOM 5051 N N . THR B 1 297 ? -18.938 -1.094 26.328 1 38.94 297 THR B N 1
ATOM 5052 C CA . THR B 1 297 ? -18.406 -1.985 27.344 1 38.94 297 THR B CA 1
ATOM 5053 C C . THR B 1 297 ? -18.719 -1.458 28.75 1 38.94 297 THR B C 1
ATOM 5055 O O . THR B 1 297 ? -18.281 -2.031 29.75 1 38.94 297 THR B O 1
ATOM 5058 N N . GLU B 1 298 ? -19.312 -0.312 28.969 1 37.03 298 GLU B N 1
ATOM 5059 C CA . GLU B 1 298 ? -19.688 0.15 30.297 1 37.03 298 GLU B CA 1
ATOM 5060 C C . GLU B 1 298 ? -20.75 -0.742 30.906 1 37.03 298 GLU B C 1
ATOM 5062 O O . GLU B 1 298 ? -21.781 -1.017 30.281 1 37.03 298 GLU B O 1
ATOM 5067 N N . PRO B 1 299 ? -20.453 -1.5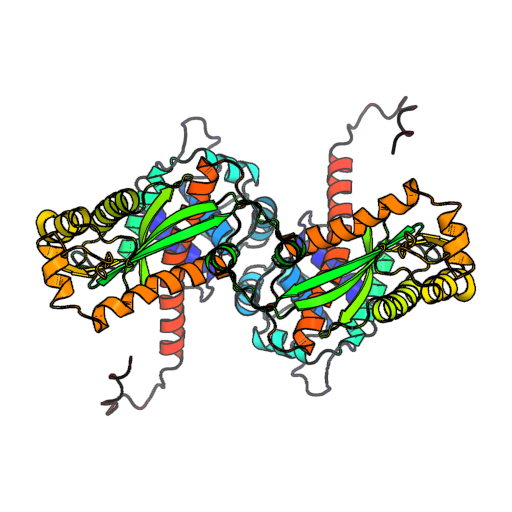14 32.031 1 34.59 299 PRO B N 1
ATOM 5068 C CA . PRO B 1 299 ? -21.453 -2.275 32.781 1 34.59 299 PRO B CA 1
ATOM 5069 C C . PRO B 1 299 ? -22.641 -1.413 33.25 1 34.59 299 PRO B C 1
ATOM 5071 O O . PRO B 1 299 ? -22.469 -0.219 33.5 1 34.59 299 PRO B O 1
ATOM 5074 N N . ARG B 1 300 ? -23.938 -1.814 33.25 1 34.91 300 ARG B N 1
ATOM 5075 C CA . ARG B 1 300 ? -25.172 -1.217 33.781 1 34.91 300 ARG B CA 1
ATOM 5076 C C . ARG B 1 300 ? -25.031 -0.819 35.219 1 34.91 300 ARG B C 1
ATOM 5078 O O . ARG B 1 300 ? -25.734 0.073 35.719 1 34.91 300 ARG B O 1
ATOM 5085 N N . TYR B 1 301 ? -24.625 -1.734 36.281 1 28.09 301 TYR B N 1
ATOM 5086 C CA . TYR B 1 301 ? -24.844 -1.46 37.719 1 28.09 301 TYR B CA 1
ATOM 5087 C C . TYR B 1 301 ? -24 -0.281 38.188 1 28.09 301 TYR B C 1
ATOM 5089 O O . TYR B 1 301 ? -24.5 0.607 38.875 1 28.09 301 TYR B O 1
ATOM 5097 N N . ALA B 1 302 ? -22.578 -0.592 38.562 1 29.42 302 ALA B N 1
ATOM 5098 C CA . ALA B 1 302 ? -21.859 -0.067 39.719 1 29.42 302 ALA B CA 1
ATOM 5099 C C . ALA B 1 302 ? -21.391 1.366 39.5 1 29.42 302 ALA B C 1
ATOM 5101 O O . ALA B 1 302 ? -20.375 1.591 38.844 1 29.42 302 ALA B O 1
ATOM 5102 N N . LEU B 1 303 ? -22.312 2.434 39.156 1 28.33 303 LEU B N 1
ATOM 5103 C CA . LEU B 1 303 ? -22.234 3.889 39.062 1 28.33 303 LEU B CA 1
ATOM 5104 C C . LEU B 1 303 ? -21.375 4.445 40.188 1 28.33 303 LEU B C 1
ATOM 5106 O O . LEU B 1 303 ? -21.125 5.652 40.25 1 28.33 303 LEU B O 1
ATOM 5110 N N . GLN B 1 304 ? -21.359 3.73 41.344 1 26.84 304 GLN B N 1
ATOM 5111 C CA . GLN B 1 304 ? -21 4.523 42.5 1 26.84 304 GLN B CA 1
ATOM 5112 C C . GLN B 1 304 ? -19.547 5 42.438 1 26.84 304 GLN B C 1
ATOM 5114 O O . GLN B 1 304 ? -19.281 6.188 42.594 1 26.84 304 GLN B O 1
ATOM 5119 N N . ASP B 1 305 ? -18.547 4.25 43.156 1 25.55 305 ASP B N 1
ATOM 5120 C CA . ASP B 1 305 ? -17.359 4.715 43.906 1 25.55 305 ASP B CA 1
ATOM 5121 C C . ASP B 1 305 ? -16.172 4.855 42.969 1 25.55 305 ASP B C 1
ATOM 5123 O O . ASP B 1 305 ? -15.016 4.82 43.406 1 25.55 305 ASP B O 1
ATOM 5127 N N . LEU B 1 306 ? -16.266 4.805 41.625 1 22.83 306 LEU B N 1
ATOM 5128 C CA . LEU B 1 306 ? -15.023 4.488 40.938 1 22.83 306 LEU B CA 1
ATOM 5129 C C . LEU B 1 306 ? -14.086 5.691 40.906 1 22.83 306 LEU B C 1
ATOM 5131 O O . LEU B 1 306 ? -14.359 6.699 40.25 1 22.83 306 LEU B O 1
ATOM 5135 N N . PRO B 1 307 ? -13.273 5.957 41.969 1 24.77 307 PRO B N 1
ATOM 5136 C CA . PRO B 1 307 ? -12.406 7.117 42.156 1 24.77 307 PRO B CA 1
ATOM 5137 C C . PRO B 1 307 ? -11.375 7.285 41.062 1 24.77 307 PRO B C 1
ATOM 5139 O O . PRO B 1 307 ? -11.273 8.359 40.469 1 24.77 307 PRO B O 1
ATOM 5142 N N . TYR B 1 308 ? -10.031 6.691 41.312 1 22.92 308 TYR B N 1
ATOM 5143 C CA . TYR B 1 308 ? -8.672 7.223 41.25 1 22.92 308 TYR B CA 1
ATOM 5144 C C . TYR B 1 308 ? -8.086 7.098 39.875 1 22.92 308 TYR B C 1
ATOM 5146 O O . TYR B 1 308 ? -7.059 7.703 39.562 1 22.92 308 TYR B O 1
ATOM 5154 N N . PHE B 1 309 ? -8.242 5.941 39.062 1 22.91 309 PHE B N 1
ATOM 5155 C CA . PHE B 1 309 ? -7.125 5.523 38.219 1 22.91 309 PHE B CA 1
ATOM 5156 C C . PHE B 1 309 ? -7.012 6.418 36.969 1 22.91 309 PHE B C 1
ATOM 5158 O O . PHE B 1 309 ? -6.254 6.117 36.062 1 22.91 309 PHE B O 1
ATOM 5165 N N . TRP B 1 310 ? -7.473 7.684 36.938 1 22.89 310 TRP B N 1
ATOM 5166 C CA . TRP B 1 310 ? -7.406 8.641 35.844 1 22.89 310 TRP B CA 1
ATOM 5167 C C . TRP B 1 310 ? -5.961 9.016 35.531 1 22.89 310 TRP B C 1
ATOM 5169 O O . TRP B 1 310 ? -5.703 9.836 34.625 1 22.89 310 TRP B O 1
ATOM 5179 N N . SER B 1 311 ? -4.973 8.766 36.344 1 22.3 311 SER B N 1
ATOM 5180 C CA . SER B 1 311 ? -3.754 9.555 36.25 1 22.3 311 SER B CA 1
ATOM 5181 C C . SER B 1 311 ? -2.947 9.148 35 1 22.3 311 SER B C 1
ATOM 5183 O O . SER B 1 311 ? -2.115 9.922 34.531 1 22.3 311 SER B O 1
ATOM 5185 N N . LEU B 1 312 ? -2.723 7.785 34.688 1 19.53 312 LEU B N 1
ATOM 5186 C CA . LEU B 1 312 ? -1.557 7.508 33.844 1 19.53 312 LEU B CA 1
ATOM 5187 C C . LEU B 1 312 ? -1.876 7.738 32.375 1 19.53 312 LEU B C 1
ATOM 5189 O O . LEU B 1 312 ? -1.07 7.406 31.5 1 19.53 312 LEU B O 1
ATOM 5193 N N . ILE B 1 313 ? -3.002 8.305 31.906 1 19.17 313 ILE B N 1
ATOM 5194 C CA . ILE B 1 313 ? -3.074 8.641 30.5 1 19.17 313 ILE B CA 1
ATOM 5195 C C . ILE B 1 313 ? -2.068 9.742 30.172 1 19.17 313 ILE B C 1
ATOM 5197 O O . ILE B 1 313 ? -2.072 10.797 30.812 1 19.17 313 ILE B O 1
#

InterPro domains:
  IPR002559 Transposase IS4-like domain [PF01609] (111-281)
  IPR053172 Tn903 transposase-like [PTHR34631] (99-283)
  IPR053520 Transposase_Tn903 [NF033579] (23-282)

pLDDT: mean 83.59, std 19.03, range [19.17, 98.5]

Organism: NCBI:txid1434108

Solvent-accessible surface area (backbone atoms only — not comparable to full-atom values): 35598 Å² total; per-residue (Å²): 127,76,88,40,65,68,59,43,42,50,54,52,42,48,57,31,49,67,72,38,89,64,61,60,61,88,52,96,80,51,84,70,84,66,43,44,60,52,52,50,44,49,52,47,47,32,51,69,70,54,53,54,56,63,61,34,41,54,51,51,70,42,20,59,63,57,31,58,76,62,68,47,92,64,81,65,56,43,65,57,55,52,49,47,62,70,64,50,62,71,68,53,55,56,54,44,45,51,40,53,48,56,76,77,43,58,91,87,58,60,38,64,42,29,10,43,46,73,47,59,37,26,58,60,90,69,53,68,53,56,25,67,73,69,64,57,68,82,77,59,44,35,39,38,32,38,33,21,28,50,85,80,70,35,71,51,32,64,39,76,40,69,62,92,60,58,61,57,62,52,44,52,55,27,50,54,52,17,42,72,64,44,44,47,49,23,40,23,41,52,47,87,52,56,44,59,68,55,41,46,46,34,42,68,71,65,63,19,44,70,45,50,51,68,73,80,57,93,88,55,82,79,72,51,75,62,46,39,49,39,68,76,55,67,63,61,72,70,42,59,44,37,53,47,34,56,49,48,53,50,51,49,32,69,67,55,46,49,59,42,86,47,84,49,67,71,48,36,53,47,53,52,51,49,53,53,44,42,46,46,52,47,53,53,43,51,53,55,50,51,50,46,53,54,59,69,64,59,78,88,76,91,79,72,85,80,80,73,86,77,68,86,118,128,75,89,40,64,68,58,44,44,49,53,53,43,49,57,30,48,67,71,38,88,65,62,61,62,87,52,95,80,52,83,70,84,67,41,46,60,53,52,50,45,50,52,48,47,32,51,68,69,55,53,54,56,63,59,36,42,56,52,51,71,41,18,61,64,59,32,58,75,63,67,46,91,64,80,65,55,43,65,57,57,52,48,47,62,69,64,51,61,71,68,54,55,56,54,44,44,50,40,53,48,57,78,77,43,58,92,88,58,62,39,63,42,28,10,42,46,73,48,59,36,28,59,60,89,70,54,68,53,55,25,66,74,69,64,58,70,80,78,60,43,36,38,39,32,38,33,21,28,48,85,79,70,36,72,54,31,64,41,77,41,67,65,91,62,57,60,55,62,51,46,53,55,27,52,54,51,16,42,71,64,44,42,46,49,24,40,24,41,52,47,86,51,55,43,61,68,55,42,46,48,34,41,69,71,64,62,20,45,68,45,50,49,69,72,80,55,93,88,57,80,80,71,51,74,62,48,40,49,37,69,76,55,68,62,61,73,70,43,58,43,37,54,46,32,57,52,48,51,50,50,48,32,70,67,54,46,50,60,44,86,47,84,50,69,71,48,37,54,47,51,52,52,48,53,55,43,42,48,45,50,47,53,51,42,50,53,54,51,51,51,47,53,55,57,68,64,56,78,88,76,90,78,72,81,86,79,75,86,76,68,84,118

Nearest PDB structures (foldseek):
  6x68-assembly1_C  TM=4.824E-01  e=3.199E-03  Trichoplusia ni
  8ea4-assembly1_Z  TM=6.618E-01  e=3.945E-02  Scytonema hofmannii
  4fcy-assembly1_A  TM=3.158E-01  e=4.077E-04  Muvirus mu
  8ea4-assembly1_Y  TM=6.321E-01  e=1.133E-01  Scytonema hofmannii
  7q5b-assembly1_C  TM=4.600E-01  e=2.823E+00  Saccharomyces cerevisiae S288C

Radius of gyration: 28.53 Å; Cα contacts (8 Å, |Δi|>4): 858; chains: 2; bounding box: 69×74×90 Å

Foldseek 3Di:
DDLDLLVLLLVLLLQLVVVQPPDQDDDPPPPSLATLSLLLSLLLSCLQVQHALQVSLVVVVVVVVSCVVSVHPHRDDSVVSVVSLVPDDLVSLLSSLLSLVVLPDDPPDAQAEKAKDKDWFAADPDPPVNCVVVVDDPDFTKIKMFIARLVLRATQFMDIGRDPPQPQVRVLVGQVSSCVSHQYQEYAYEQSNDDLVVQCCVCPVSNHYYAYAHDDDVPDDRDHDVNVVCVVPHDPVSNVSNCSSVVSVVVLCVSRNRHANDDDPVSSSSSVSSSSSSSSSSSSSVVVSVVVVVVVPDDPPDPPDPDDPPPPD/DDLDLLVLLLVLLLQLVVVQPPDQDDDPPPPSQATLSLLLSLLLSCLQVQHALQVSLVVVVVVVPSCVVSVHPHRDDSVVSVVSLVPDDLVSLLSSLLSLVVLPDDPPDAQAEKAKDKDWFAADDDPPVNCVVVVDDPDFTKIKMFIARLVLRATQFMDIGRDPPQPQVRVLVGQVSSCVSHQYQEYAYEQSNDDLVNQCCVCPVSVHYYAYAHDDDPPDDRDHDVNVVCVVPHDPVSNVSNCSVVVSVVVLCVSRNRHANDDDPVSSSSSVSSSSSSSSSSSSSVVVSVVVVVVVPDDPPDPPDPDDPPPPD

Secondary structure (DSSP, 8-state):
----HHHHHHHHHHHHHHTS---SSSSTTS--SS-HHHHHHHHHHHHHHT--HHHHHHHHTT-HHHHHHTT-SSPPPHHHHHHHHHHS-THHHHHHHHHHHTTT--TTPPBS-EEEEEEEEES----HHHHHHH------EEEEEEEEETTTTEEEEEEEESS---HHHHHHHHHHHHHHHS-BSEEE--GGG--HHHHHIIIIIS--EEE------TTS---SHHHHHHHH---HHHHHTTHHHHHHHHHHHHHH-SB----SHHHHHHHHHHHHHHHHHHHHHHHHHHHHHHHHT--SS--S---SGGG--/----HHHHHHHHHHHHHHTS---SSSSTTS--SS-HHHHHHHHHHHHHHT--HHHHHHHHTT-HHHHHHTT-SSPPPHHHHHHHHHHS-THHHHHHHHHHHTTT--TTPPBS-EEEEEEEEES----HHHHHHH------EEEEEEEEETTTTEEEEEEEESS---HHHHHHHHHHHHHHHS-BSEEE--GGG--HHHHHIIIIIS--EEE------TTS---SHHHHHHHH---HHHHHTTHHHHHHHHHHHHHH-SB----SHHHHHHHHHHHHHHHHHHHHHHHHHHHHHHHHT--SS--S---SGGGG-